Protein AF-0000000080742479 (afdb_homodimer)

pLDDT: mean 77.97, std 22.51, range [28.56, 98.75]

Structure (mmCIF, N/CA/C/O backbone):
data_AF-0000000080742479-model_v1
#
loop_
_entity.id
_entity.type
_entity.pdbx_description
1 polymer 'Major facilitator superfamily (MFS) profile domain-containing protein'
#
loop_
_atom_site.group_PDB
_atom_site.id
_atom_site.type_symbol
_atom_site.label_atom_id
_atom_site.label_alt_id
_atom_site.label_comp_id
_atom_site.label_asym_id
_atom_site.label_entity_id
_atom_site.label_seq_id
_atom_site.pdbx_PDB_ins_code
_atom_site.Cartn_x
_atom_site.Cartn_y
_atom_site.Cartn_z
_atom_site.occupancy
_atom_site.B_iso_or_equiv
_atom_site.auth_seq_id
_atom_site.auth_comp_id
_atom_site.auth_asym_id
_atom_site.auth_atom_id
_atom_site.pdbx_PDB_model_num
ATOM 1 N N . MET A 1 1 ? 70.438 81.5 23.203 1 31.45 1 MET A N 1
ATOM 2 C CA . MET A 1 1 ? 69.25 81.5 22.328 1 31.45 1 MET A CA 1
ATOM 3 C C . MET A 1 1 ? 68.75 80.062 22.094 1 31.45 1 MET A C 1
ATOM 5 O O . MET A 1 1 ? 69.438 79.25 21.453 1 31.45 1 MET A O 1
ATOM 9 N N . ALA A 1 2 ? 68.125 79.5 23.109 1 37.62 2 ALA A N 1
ATOM 10 C CA . ALA A 1 2 ? 67.562 78.188 23.422 1 37.62 2 ALA A CA 1
ATOM 11 C C . ALA A 1 2 ? 66.438 77.75 22.422 1 37.62 2 ALA A C 1
ATOM 13 O O . ALA A 1 2 ? 65.438 78.438 22.297 1 37.62 2 ALA A O 1
ATOM 14 N N . SER A 1 3 ? 66.812 77.375 21.219 1 37 3 SER A N 1
ATOM 15 C CA . SER A 1 3 ? 65.938 76.938 20.141 1 37 3 SER A CA 1
ATOM 16 C C . SER A 1 3 ? 64.938 75.938 20.641 1 37 3 SER A C 1
ATOM 18 O O . SER A 1 3 ? 65.312 74.875 21.172 1 37 3 SER A O 1
ATOM 20 N N . SER A 1 4 ? 63.781 76.312 21.141 1 36.91 4 SER A N 1
ATOM 21 C CA . SER A 1 4 ? 62.625 75.562 21.641 1 36.91 4 SER A CA 1
ATOM 22 C C . SER A 1 4 ? 62.094 74.625 20.562 1 36.91 4 SER A C 1
ATOM 24 O O . SER A 1 4 ? 61.719 75.062 19.469 1 36.91 4 SER A O 1
ATOM 26 N N . VAL A 1 5 ? 62.656 73.438 20.406 1 39.91 5 VAL A N 1
ATOM 27 C CA . VAL A 1 5 ? 62.219 72.375 19.5 1 39.91 5 VAL A CA 1
ATOM 28 C C . VAL A 1 5 ? 60.75 72.125 19.703 1 39.91 5 VAL A C 1
ATOM 30 O O . VAL A 1 5 ? 60.312 71.75 20.797 1 39.91 5 VAL A O 1
ATOM 33 N N . SER A 1 6 ? 59.844 72.812 19.016 1 37.09 6 SER A N 1
ATOM 34 C CA . SER A 1 6 ? 58.406 72.625 18.969 1 37.09 6 SER A CA 1
ATOM 35 C C . SER A 1 6 ? 58.031 71.188 18.609 1 37.09 6 SER A C 1
ATOM 37 O O . SER A 1 6 ? 58.469 70.688 17.578 1 37.09 6 SER A O 1
ATOM 39 N N . PHE A 1 7 ? 57.875 70.312 19.547 1 39.94 7 PHE A N 1
ATOM 40 C CA . PHE A 1 7 ? 57.438 68.938 19.359 1 39.94 7 PHE A CA 1
ATOM 41 C C . PHE A 1 7 ? 56.125 68.875 18.578 1 39.94 7 PHE A C 1
ATOM 43 O O . PHE A 1 7 ? 55.219 69.688 18.859 1 39.94 7 PHE A O 1
ATOM 50 N N . PRO A 1 8 ? 56.188 68.5 17.281 1 40.16 8 PRO A N 1
ATOM 51 C CA . PRO A 1 8 ? 55 68.438 16.453 1 40.16 8 PRO A CA 1
ATOM 52 C C . PRO A 1 8 ? 53.781 67.812 17.172 1 40.16 8 PRO A C 1
ATOM 54 O O . PRO A 1 8 ? 53.969 67 18.062 1 40.16 8 PRO A O 1
ATOM 57 N N . ARG A 1 9 ? 52.625 68.5 17.281 1 41.59 9 ARG A N 1
ATOM 58 C CA . ARG A 1 9 ? 51.312 68.125 17.797 1 41.59 9 ARG A CA 1
ATOM 59 C C . ARG A 1 9 ? 50.875 66.75 17.281 1 41.59 9 ARG A C 1
ATOM 61 O O . ARG A 1 9 ? 50.969 66.438 16.078 1 41.59 9 ARG A O 1
ATOM 68 N N . SER A 1 10 ? 50.938 65.688 18.094 1 37.12 10 SER A N 1
ATOM 69 C CA . SER A 1 10 ? 50.406 64.312 17.875 1 37.12 10 SER A CA 1
ATOM 70 C C 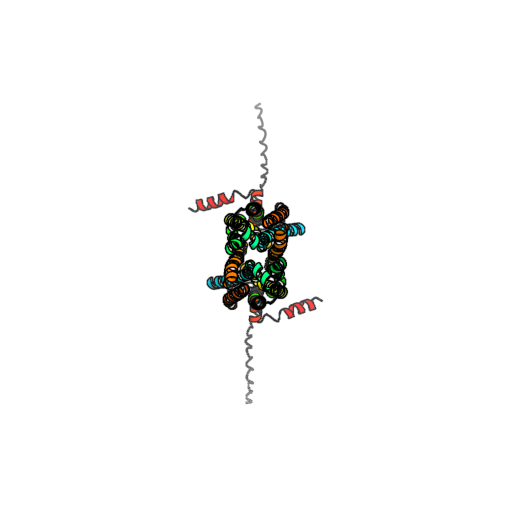. SER A 1 10 ? 49.062 64.375 17.172 1 37.12 10 SER A C 1
ATOM 72 O O . SER A 1 10 ? 48.125 65 17.641 1 37.12 10 SER A O 1
ATOM 74 N N . GLU A 1 11 ? 48.969 64.375 15.844 1 37 11 GLU A N 1
ATOM 75 C CA . GLU A 1 11 ? 47.75 64.188 15.109 1 37 11 GLU A CA 1
ATOM 76 C C . GLU A 1 11 ? 46.844 63.125 15.781 1 37 11 GLU A C 1
ATOM 78 O O . GLU A 1 11 ? 47.281 62 15.961 1 37 11 GLU A O 1
ATOM 83 N N . MET A 1 12 ? 45.969 63.469 16.734 1 35.31 12 MET A N 1
ATOM 84 C CA . MET A 1 12 ? 44.875 62.625 17.25 1 35.31 12 MET A CA 1
ATOM 85 C C . MET A 1 12 ? 44.25 61.812 16.125 1 35.31 12 MET A C 1
ATOM 87 O O . MET A 1 12 ? 43.688 62.375 15.18 1 35.31 12 MET A O 1
ATOM 91 N N . VAL A 1 13 ? 44.812 60.688 15.742 1 37.81 13 VAL A N 1
ATOM 92 C CA . VAL A 1 13 ? 44.125 59.688 14.922 1 37.81 13 VAL A CA 1
ATOM 93 C C . VAL A 1 13 ? 42.625 59.656 15.266 1 37.81 13 VAL A C 1
ATOM 95 O O . VAL A 1 13 ? 42.25 59.406 16.406 1 37.81 13 VAL A O 1
ATOM 98 N N . GLN A 1 14 ? 41.781 60.469 14.633 1 36.72 14 GLN A N 1
ATOM 99 C CA . GLN A 1 14 ? 40.344 60.25 14.633 1 36.72 14 GLN A CA 1
ATOM 100 C C . GLN A 1 14 ? 40 58.781 14.461 1 36.72 14 GLN A C 1
ATOM 102 O O . GLN A 1 14 ? 40.25 58.188 13.391 1 36.72 14 GLN A O 1
ATOM 107 N N . VAL A 1 15 ? 40.156 57.969 15.5 1 37.44 15 VAL A N 1
ATOM 108 C CA . VAL A 1 15 ? 39.5 56.656 15.508 1 37.44 15 VAL A CA 1
ATOM 109 C C . VAL A 1 15 ? 38.094 56.781 14.992 1 37.44 15 VAL A C 1
ATOM 111 O O . VAL A 1 15 ? 37.219 57.375 15.648 1 37.44 15 VAL A O 1
ATOM 114 N N . ASN A 1 16 ? 37.906 57 13.688 1 35.41 16 ASN A N 1
ATOM 115 C CA . ASN A 1 16 ? 36.594 56.656 13.148 1 35.41 16 ASN A CA 1
ATOM 116 C C . ASN A 1 16 ? 36.031 55.406 13.797 1 35.41 16 ASN A C 1
ATOM 118 O O . ASN A 1 16 ? 36.594 54.312 13.672 1 35.41 16 ASN A O 1
ATOM 122 N N . THR A 1 17 ? 35.406 55.5 14.938 1 35 17 THR A N 1
ATOM 123 C CA . THR A 1 17 ? 34.531 54.438 15.492 1 35 17 THR A CA 1
ATOM 124 C C . THR A 1 17 ? 33.688 53.812 14.391 1 35 17 THR A C 1
ATOM 126 O O . THR A 1 17 ? 32.781 54.438 13.836 1 35 17 THR A O 1
ATOM 129 N N . ILE A 1 18 ? 34.281 53.156 13.398 1 37.41 18 ILE A N 1
ATOM 130 C CA . ILE A 1 18 ? 33.438 52.188 12.672 1 37.41 18 ILE A CA 1
ATOM 131 C C . ILE A 1 18 ? 32.469 51.531 13.633 1 37.41 18 ILE A C 1
ATOM 133 O O . ILE A 1 18 ? 32.875 50.812 14.547 1 37.41 18 ILE A O 1
ATOM 137 N N . SER A 1 19 ? 31.406 52.219 14.023 1 35.59 19 SER A N 1
ATOM 138 C CA . SER A 1 19 ? 30.234 51.562 14.586 1 35.59 19 SER A CA 1
ATOM 139 C C . SER A 1 19 ? 30 50.219 13.938 1 35.59 19 SER A C 1
ATOM 141 O O . SER A 1 19 ? 29.609 50.125 12.773 1 35.59 19 SER A O 1
ATOM 143 N N . GLN A 1 20 ? 30.875 49.25 14.008 1 38.62 20 GLN A N 1
ATOM 144 C CA . GLN A 1 20 ? 30.422 47.875 13.781 1 38.62 20 GLN A CA 1
ATOM 145 C C . GLN A 1 20 ? 28.969 47.719 14.219 1 38.62 20 GLN A C 1
ATOM 147 O O . GLN A 1 20 ? 28.656 47.781 15.406 1 38.62 20 GLN A O 1
ATOM 152 N N . HIS A 1 21 ? 28.016 48.344 13.531 1 38.06 21 HIS A N 1
ATOM 153 C CA . HIS A 1 21 ? 26.609 48.031 13.711 1 38.06 21 HIS A CA 1
ATOM 154 C C . HIS A 1 21 ? 26.391 46.562 14.086 1 38.06 21 HIS A C 1
ATOM 156 O O . HIS A 1 21 ? 26.594 45.688 13.266 1 38.06 21 HIS A O 1
ATOM 162 N N . GLU A 1 22 ? 26.828 46.094 15.258 1 43.91 22 GLU A N 1
ATOM 163 C CA . GLU A 1 22 ? 26.312 44.844 15.812 1 43.91 22 GLU A CA 1
ATOM 164 C C . GLU A 1 22 ? 24.891 44.562 15.328 1 43.91 22 GLU A C 1
ATOM 166 O O . GLU A 1 22 ? 24.031 45.469 15.367 1 43.91 22 GLU A O 1
ATOM 171 N N . PRO A 1 23 ? 24.859 43.656 14.367 1 48.81 23 PRO A N 1
ATOM 172 C CA . PRO A 1 23 ? 23.469 43.438 13.953 1 48.81 23 PRO A CA 1
ATOM 173 C C . PRO A 1 23 ? 22.469 43.594 15.102 1 48.81 23 PRO A C 1
ATOM 175 O O . PRO A 1 23 ? 22.797 43.25 16.25 1 48.81 23 PRO A O 1
ATOM 178 N N . THR A 1 24 ? 21.594 44.5 15.062 1 4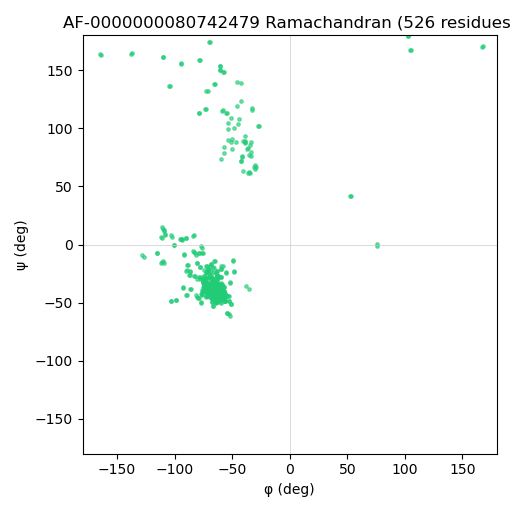7.44 24 THR A N 1
ATOM 179 C CA . THR A 1 24 ? 20.531 44.75 16.031 1 47.44 24 THR A CA 1
ATOM 180 C C . THR A 1 24 ? 19.844 43.438 16.406 1 47.44 24 THR A C 1
ATOM 182 O O . THR A 1 24 ? 19.844 42.5 15.625 1 47.44 24 THR A O 1
ATOM 185 N N . ILE A 1 25 ? 19.516 43.281 17.703 1 48.38 25 ILE A N 1
ATOM 186 C CA . ILE A 1 25 ? 18.766 42.188 18.266 1 48.38 25 ILE A CA 1
ATOM 187 C C . ILE A 1 25 ? 17.688 41.719 17.281 1 48.38 25 ILE A C 1
ATOM 189 O O . ILE A 1 25 ? 17.469 40.531 17.094 1 48.38 25 ILE A O 1
ATOM 193 N N . SER A 1 26 ? 17.109 42.688 16.625 1 51.62 26 SER A N 1
ATOM 194 C CA . SER A 1 26 ? 16.078 42.375 15.648 1 51.62 26 SER A CA 1
ATOM 195 C C . SER A 1 26 ? 16.641 41.594 14.461 1 51.62 26 SER A C 1
ATOM 197 O O . SER A 1 26 ? 16.016 40.656 13.969 1 51.62 26 SER A O 1
ATOM 199 N N . GLN A 1 27 ? 17.766 42.031 14.016 1 52.03 27 GLN A N 1
ATOM 200 C CA . GLN A 1 27 ? 18.375 41.344 12.891 1 52.03 27 GLN A CA 1
ATOM 201 C C . GLN A 1 27 ? 18.844 39.938 13.297 1 52.03 27 GLN A C 1
ATOM 203 O O . GLN A 1 27 ? 18.734 39 12.508 1 52.03 27 GLN A O 1
ATOM 208 N N . THR A 1 28 ? 19.375 39.844 14.469 1 50.31 28 THR A N 1
ATOM 209 C CA . THR A 1 28 ? 19.781 38.531 14.977 1 50.31 28 THR A CA 1
ATOM 210 C C . THR A 1 28 ? 18.578 37.625 15.156 1 50.31 28 THR A C 1
ATOM 212 O O . THR A 1 28 ? 18.641 36.438 14.812 1 50.31 28 THR A O 1
ATOM 215 N N . ILE A 1 29 ? 17.453 38.188 15.672 1 48.56 29 ILE A N 1
ATOM 216 C CA . ILE A 1 29 ? 16.219 37.406 15.828 1 48.56 29 ILE A CA 1
ATOM 217 C C . ILE A 1 29 ? 15.695 37 14.461 1 48.56 29 ILE A C 1
ATOM 219 O O . ILE A 1 29 ? 15.266 35.844 14.281 1 48.56 29 ILE A O 1
ATOM 223 N N . THR A 1 30 ? 15.703 37.906 13.555 1 48.81 30 THR A N 1
ATOM 224 C CA . THR A 1 30 ? 15.266 37.562 12.203 1 48.81 30 THR A CA 1
ATOM 225 C C . THR A 1 30 ? 16.172 36.5 11.602 1 48.81 30 THR A C 1
ATOM 227 O O . THR A 1 30 ? 15.703 35.594 10.914 1 48.81 30 THR A O 1
ATOM 230 N N . ARG A 1 31 ? 17.5 36.719 11.812 1 49.22 31 ARG A N 1
ATOM 231 C CA . ARG A 1 31 ? 18.453 35.719 11.328 1 49.22 31 ARG A CA 1
ATOM 232 C C . ARG A 1 31 ? 18.25 34.375 12.016 1 49.22 31 ARG A C 1
ATOM 234 O O . ARG A 1 31 ? 18.344 33.344 11.383 1 49.22 31 ARG A O 1
ATOM 241 N N . ILE A 1 32 ? 18.016 34.469 13.266 1 47.84 32 ILE A N 1
ATOM 242 C CA . ILE A 1 32 ? 17.766 33.25 14.031 1 47.84 32 ILE A CA 1
ATOM 243 C C . ILE A 1 32 ? 16.453 32.625 13.586 1 47.84 32 ILE A C 1
ATOM 245 O O . ILE A 1 32 ? 16.375 31.406 13.391 1 47.84 32 ILE A O 1
ATOM 249 N N . ASN A 1 33 ? 15.43 33.5 13.453 1 48.78 33 ASN A N 1
ATOM 250 C CA . ASN A 1 33 ? 14.141 33 12.984 1 48.78 33 ASN A CA 1
ATOM 251 C C . ASN A 1 33 ? 14.234 32.438 11.562 1 48.78 33 ASN A C 1
ATOM 253 O O . ASN A 1 33 ? 13.617 31.438 11.25 1 48.78 33 ASN A O 1
ATOM 257 N N . ALA A 1 34 ? 15 33.219 10.836 1 49.59 34 ALA A N 1
ATOM 258 C CA . ALA A 1 34 ? 15.195 32.781 9.453 1 49.59 34 ALA A CA 1
ATOM 259 C C . ALA A 1 34 ? 15.938 31.438 9.398 1 49.59 34 ALA A C 1
ATOM 261 O O . ALA A 1 34 ? 15.758 30.672 8.461 1 49.59 34 ALA A O 1
ATOM 262 N N . ALA A 1 35 ? 16.797 31.297 10.383 1 48.97 35 ALA A N 1
ATOM 263 C CA . ALA A 1 35 ? 17.562 30.062 10.461 1 48.97 35 ALA A CA 1
ATOM 264 C C . ALA A 1 35 ? 16.672 28.906 10.906 1 48.97 35 ALA A C 1
ATOM 266 O O . ALA A 1 35 ? 16.922 27.75 10.547 1 48.97 35 ALA A O 1
ATOM 267 N N . TYR A 1 36 ? 15.68 29.219 11.68 1 49.25 36 TYR A N 1
ATOM 268 C CA . TYR A 1 36 ? 14.922 28.141 12.289 1 49.25 36 TYR A CA 1
ATOM 269 C C . TYR A 1 36 ? 13.531 28.031 11.68 1 49.25 36 TYR A C 1
ATOM 271 O O . TYR A 1 36 ? 12.742 27.156 12.047 1 49.25 36 TYR A O 1
ATOM 279 N N . ASP A 1 37 ? 13.086 28.953 11.016 1 57.91 37 ASP A N 1
ATOM 280 C CA . ASP A 1 37 ? 11.812 28.906 10.305 1 57.91 37 ASP A CA 1
ATOM 281 C C . ASP A 1 37 ? 11.93 29.516 8.914 1 57.91 37 ASP A C 1
ATOM 283 O O . ASP A 1 37 ? 12.969 30.094 8.57 1 57.91 37 ASP A O 1
ATOM 287 N N . TRP A 1 38 ? 11.023 29.297 8.07 1 55.84 38 TRP A N 1
ATOM 288 C CA . TRP A 1 38 ? 11.016 29.922 6.754 1 55.84 38 TRP A CA 1
ATOM 289 C C . TRP A 1 38 ? 11.016 31.438 6.871 1 55.84 38 TRP A C 1
ATOM 291 O O . TRP A 1 38 ? 10.352 32 7.742 1 55.84 38 TRP A O 1
ATOM 301 N N . THR A 1 39 ? 12.031 32.188 6.43 1 46.19 39 THR A N 1
ATOM 302 C CA . THR A 1 39 ? 12.195 33.625 6.516 1 46.19 39 THR A CA 1
ATOM 303 C C . THR A 1 39 ? 10.938 34.344 6.039 1 46.19 39 THR A C 1
ATOM 305 O O . THR A 1 39 ? 10.742 35.531 6.32 1 46.19 39 THR A O 1
ATOM 308 N N . GLY A 1 40 ? 10 33.594 5.332 1 49.19 40 GLY A N 1
ATOM 309 C CA . GLY A 1 40 ? 8.805 34.188 4.766 1 49.19 40 GLY A CA 1
ATOM 310 C C . GLY A 1 40 ? 8.078 33.281 3.793 1 49.19 40 GLY A C 1
ATOM 311 O O . GLY A 1 40 ? 8.523 32.156 3.529 1 49.19 40 GLY A O 1
ATOM 312 N N . PRO A 1 41 ? 6.918 33.719 3.428 1 58.44 41 PRO A N 1
ATOM 313 C CA . PRO A 1 41 ? 6.129 32.906 2.479 1 58.44 41 PRO A CA 1
ATOM 314 C C . PRO A 1 41 ? 6.852 32.688 1.152 1 58.44 41 PRO A C 1
ATOM 316 O O . PRO A 1 41 ? 6.578 31.719 0.452 1 58.44 41 PRO A O 1
ATOM 319 N N . ASN A 1 42 ? 7.902 33.562 0.865 1 55.97 42 ASN A N 1
ATOM 320 C CA . ASN A 1 42 ? 8.586 33.469 -0.422 1 55.97 42 ASN A CA 1
ATOM 321 C C . ASN A 1 42 ? 10 32.906 -0.28 1 55.97 42 ASN A C 1
ATOM 323 O O . ASN A 1 42 ? 10.852 33.125 -1.138 1 55.97 42 ASN A O 1
ATOM 327 N N . ASP A 1 43 ? 10.32 32.375 0.853 1 56.69 43 ASP A N 1
ATOM 328 C CA . ASP A 1 43 ? 11.648 31.781 1.038 1 56.69 43 ASP A CA 1
ATOM 329 C C . ASP A 1 43 ? 11.945 30.734 -0.038 1 56.69 43 ASP A C 1
ATOM 331 O O . ASP A 1 43 ? 11.211 29.766 -0.183 1 56.69 43 ASP A O 1
ATOM 335 N N . PRO A 1 44 ? 12.953 31.016 -0.933 1 57.59 44 PRO A N 1
ATOM 336 C CA . PRO A 1 44 ? 13.258 30.109 -2.043 1 57.59 44 PRO A CA 1
ATOM 337 C C . PRO A 1 44 ? 13.648 28.703 -1.572 1 57.59 44 PRO A C 1
ATOM 339 O O . PRO A 1 44 ? 13.586 27.75 -2.352 1 57.59 44 PRO A O 1
ATOM 342 N N . SER A 1 45 ? 14.102 28.625 -0.246 1 57.69 45 SER A N 1
ATOM 343 C CA . SER A 1 45 ? 14.508 27.328 0.255 1 57.69 45 SER A CA 1
ATOM 344 C C . SER A 1 45 ? 13.305 26.516 0.736 1 57.69 45 SER A C 1
ATOM 346 O O . SER A 1 45 ? 13.414 25.312 0.954 1 57.69 45 SER A O 1
ATOM 348 N N . ASN A 1 46 ? 12.156 27.219 0.714 1 61.31 46 ASN A N 1
ATOM 349 C CA . ASN A 1 46 ? 10.906 26.562 1.057 1 61.31 46 ASN A CA 1
ATOM 350 C C . ASN A 1 46 ? 10.375 25.734 -0.105 1 61.31 46 ASN A C 1
ATOM 352 O O . ASN A 1 46 ? 10.109 26.266 -1.186 1 61.31 46 ASN A O 1
ATOM 356 N N . PRO A 1 47 ? 10.359 24.469 0.064 1 69.31 47 PRO A N 1
ATOM 357 C CA . PRO A 1 47 ? 9.898 23.594 -1.021 1 69.31 47 PRO A CA 1
ATOM 358 C C . PRO A 1 47 ? 8.578 24.047 -1.622 1 69.31 47 PRO A C 1
ATOM 360 O O . PRO A 1 47 ? 8.289 23.766 -2.787 1 69.31 47 PRO A O 1
ATOM 363 N N . ARG A 1 48 ? 7.832 24.75 -0.902 1 68.06 48 ARG A N 1
ATOM 364 C CA . ARG A 1 48 ? 6.562 25.25 -1.421 1 68.06 48 ARG A CA 1
ATOM 365 C C . ARG A 1 48 ? 6.789 26.359 -2.451 1 68.06 48 ARG A C 1
ATOM 367 O O . ARG A 1 48 ? 5.898 26.656 -3.252 1 68.06 48 ARG A O 1
ATOM 374 N N . ASN A 1 49 ? 7.992 26.969 -2.453 1 66.44 49 ASN A N 1
ATOM 375 C CA . ASN A 1 49 ? 8.297 28.078 -3.354 1 66.44 49 ASN A CA 1
ATOM 376 C C . ASN A 1 49 ? 9.102 27.609 -4.562 1 66.44 49 ASN A C 1
ATOM 378 O O . ASN A 1 49 ? 9.492 28.422 -5.402 1 66.44 49 ASN A O 1
ATOM 382 N N . PHE A 1 50 ? 9.391 26.375 -4.613 1 65.94 50 PHE A N 1
ATOM 383 C CA . PHE A 1 50 ? 10.094 25.891 -5.789 1 65.94 50 PHE A CA 1
ATOM 384 C C . PHE A 1 50 ? 9.273 26.125 -7.051 1 65.94 50 PHE A C 1
ATOM 386 O O . PHE A 1 50 ? 8.055 26.281 -6.98 1 65.94 50 PHE A O 1
ATOM 393 N N . SER A 1 51 ? 10.031 26.234 -8.133 1 73.25 51 SER A N 1
ATOM 394 C CA . SER A 1 51 ? 9.328 26.344 -9.406 1 73.25 51 SER A CA 1
ATOM 395 C C . SER A 1 51 ? 8.398 25.156 -9.625 1 73.25 51 SER A C 1
ATOM 397 O O . SER A 1 51 ? 8.633 24.062 -9.094 1 73.25 51 SER A O 1
ATOM 399 N N . LEU A 1 52 ? 7.383 25.406 -10.273 1 75.06 52 LEU A N 1
ATOM 400 C CA . LEU A 1 52 ? 6.359 24.406 -10.523 1 75.06 52 LEU A CA 1
ATOM 401 C C . LEU A 1 52 ? 6.957 23.188 -11.234 1 75.06 52 LEU A C 1
ATOM 403 O O . LEU A 1 52 ? 6.598 22.047 -10.93 1 75.06 52 LEU A O 1
ATOM 407 N N . LEU A 1 53 ? 7.902 23.469 -12.117 1 74.19 53 LEU A N 1
ATOM 408 C CA . LEU A 1 53 ? 8.508 22.375 -12.875 1 74.19 53 LEU A CA 1
ATOM 409 C C . LEU A 1 53 ? 9.398 21.531 -11.977 1 74.19 53 LEU A C 1
ATOM 411 O O . LEU A 1 53 ? 9.359 20.297 -12.047 1 74.19 53 LEU A O 1
ATOM 415 N N . THR A 1 54 ? 10.125 22.188 -11.164 1 76.56 54 THR A N 1
ATOM 416 C CA . THR A 1 54 ? 11.016 21.469 -10.258 1 76.56 54 THR A CA 1
ATOM 417 C C . THR A 1 54 ? 10.219 20.656 -9.25 1 76.56 54 THR A C 1
ATOM 419 O O . THR A 1 54 ? 10.57 19.516 -8.953 1 76.56 54 THR A O 1
ATOM 422 N N . LYS A 1 55 ? 9.188 21.203 -8.828 1 80.81 55 LYS A N 1
ATOM 423 C CA . LYS A 1 55 ? 8.32 20.5 -7.879 1 80.81 55 LYS A CA 1
ATOM 424 C C . LYS A 1 55 ? 7.68 19.281 -8.516 1 80.81 55 LYS A C 1
ATOM 426 O O . LYS A 1 55 ? 7.707 18.188 -7.945 1 80.81 55 LYS A O 1
ATOM 431 N N . THR A 1 56 ? 7.223 19.484 -9.688 1 82.75 56 THR A N 1
ATOM 432 C CA . THR A 1 56 ? 6.512 18.422 -10.375 1 82.75 56 THR A CA 1
ATOM 433 C C . THR A 1 56 ? 7.465 17.281 -10.742 1 82.75 56 THR A C 1
ATOM 435 O O . THR A 1 56 ? 7.129 16.109 -10.594 1 82.75 56 THR A O 1
ATOM 438 N N . LEU A 1 57 ? 8.602 17.594 -11.125 1 84.19 57 LEU A N 1
ATOM 439 C CA . LEU A 1 57 ? 9.586 16.594 -11.508 1 84.19 57 LEU A CA 1
ATOM 440 C C . LEU A 1 57 ? 10.078 15.828 -10.281 1 84.19 57 LEU A C 1
ATOM 442 O O . LEU A 1 57 ? 10.297 14.617 -10.344 1 84.19 57 LEU A O 1
ATOM 446 N N . SER A 1 58 ? 10.266 16.547 -9.227 1 87 58 SER A N 1
ATOM 447 C CA . SER A 1 58 ? 10.703 15.891 -8 1 87 58 SER A CA 1
ATOM 448 C C . SER A 1 58 ? 9.641 14.922 -7.48 1 87 58 SER A C 1
ATOM 450 O O . SER A 1 58 ? 9.953 13.781 -7.137 1 87 58 SER A O 1
ATOM 452 N N . ILE A 1 59 ? 8.43 15.375 -7.551 1 88.25 59 ILE A N 1
ATOM 453 C CA . ILE A 1 59 ? 7.332 14.539 -7.07 1 88.25 59 ILE A CA 1
ATOM 454 C C . ILE A 1 59 ? 7.16 13.336 -7.988 1 88.25 59 ILE A C 1
ATOM 456 O O . ILE A 1 59 ? 6.988 12.211 -7.52 1 88.25 59 ILE A O 1
ATOM 460 N N . ALA A 1 60 ? 7.258 13.57 -9.211 1 92.06 60 ALA A N 1
ATOM 461 C CA . ALA A 1 60 ? 7.121 12.492 -10.188 1 92.06 60 ALA A CA 1
ATOM 462 C C . ALA A 1 60 ? 8.227 11.453 -10.008 1 92.06 60 ALA A C 1
ATOM 464 O O . ALA A 1 60 ? 7.977 10.25 -10.102 1 92.06 60 ALA A O 1
ATOM 465 N N . SER A 1 61 ? 9.391 11.922 -9.781 1 94.12 61 SER A N 1
ATOM 466 C CA . SER A 1 61 ? 10.523 11.016 -9.625 1 94.12 61 SER A CA 1
ATOM 467 C C . SER A 1 61 ? 10.367 10.133 -8.391 1 94.12 61 SER A C 1
ATOM 469 O O . SER A 1 61 ? 10.508 8.914 -8.469 1 94.12 61 SER A O 1
ATOM 471 N N . ILE A 1 62 ? 10.016 10.719 -7.316 1 93.62 62 ILE A N 1
ATOM 472 C CA . ILE A 1 62 ? 9.953 9.953 -6.074 1 93.62 62 ILE A CA 1
ATOM 473 C C . ILE A 1 62 ? 8.727 9.039 -6.098 1 93.62 62 ILE A C 1
ATOM 475 O O . ILE A 1 62 ? 8.766 7.922 -5.586 1 93.62 62 ILE A O 1
ATOM 479 N N . THR A 1 63 ? 7.629 9.492 -6.699 1 95.62 63 THR A N 1
ATOM 480 C CA . THR A 1 63 ? 6.438 8.656 -6.785 1 95.62 63 THR A CA 1
ATOM 481 C C . THR A 1 63 ? 6.664 7.48 -7.73 1 95.62 63 THR A C 1
ATOM 483 O O . THR A 1 63 ? 6.133 6.387 -7.516 1 95.62 63 THR A O 1
ATOM 486 N N . SER A 1 64 ? 7.43 7.695 -8.711 1 97.19 64 SER A N 1
ATOM 487 C CA . SER A 1 64 ? 7.746 6.602 -9.625 1 97.19 64 SER A CA 1
ATOM 488 C C . SER A 1 64 ? 8.562 5.52 -8.922 1 97.19 64 SER A C 1
ATOM 490 O O . SER A 1 64 ? 8.43 4.336 -9.242 1 97.19 64 SER A O 1
ATOM 492 N N . LEU A 1 65 ? 9.406 5.926 -8.055 1 97.06 65 LEU A N 1
ATOM 493 C CA . LEU A 1 65 ? 10.172 4.949 -7.285 1 97.06 65 LEU A CA 1
ATOM 494 C C . LEU A 1 65 ? 9.258 4.145 -6.363 1 97.06 65 LEU A C 1
ATOM 496 O O . LEU A 1 65 ? 9.477 2.949 -6.16 1 97.06 65 LEU A O 1
ATOM 500 N N . ALA A 1 66 ? 8.312 4.832 -5.789 1 96.69 66 ALA A N 1
ATOM 501 C CA . ALA A 1 66 ? 7.309 4.133 -4.992 1 96.69 66 ALA A CA 1
ATOM 502 C C . ALA A 1 66 ? 6.547 3.117 -5.84 1 96.69 66 ALA A C 1
ATOM 504 O O . ALA A 1 66 ? 6.32 1.986 -5.406 1 96.69 66 ALA A O 1
ATOM 505 N N . TRP A 1 67 ? 6.184 3.543 -7.008 1 98.06 67 TRP A N 1
ATOM 506 C CA . TRP A 1 67 ? 5.543 2.646 -7.965 1 98.06 67 TRP A CA 1
ATOM 507 C C . TRP A 1 67 ? 6.414 1.425 -8.234 1 98.06 67 TRP A C 1
ATOM 509 O O . TRP A 1 67 ? 5.934 0.29 -8.18 1 98.06 67 TRP A O 1
ATOM 519 N N . ALA A 1 68 ? 7.652 1.65 -8.508 1 98.62 68 ALA A N 1
ATOM 520 C CA . ALA A 1 68 ? 8.586 0.578 -8.836 1 98.62 68 ALA A CA 1
ATOM 521 C C . ALA A 1 68 ? 8.734 -0.398 -7.672 1 98.62 68 ALA A C 1
ATOM 523 O O . ALA A 1 68 ? 8.883 -1.604 -7.883 1 98.62 68 ALA A O 1
ATOM 524 N N . SER A 1 69 ? 8.758 0.102 -6.484 1 98.38 69 SER A N 1
ATOM 525 C CA . SER A 1 69 ? 8.898 -0.729 -5.293 1 98.38 69 SER A CA 1
ATOM 526 C C . SER A 1 69 ? 7.723 -1.684 -5.137 1 98.38 69 SER A C 1
ATOM 528 O O . SER A 1 69 ? 7.906 -2.854 -4.797 1 98.38 69 SER A O 1
ATOM 530 N N . CYS A 1 70 ? 6.52 -1.215 -5.391 1 98.12 70 CYS A N 1
ATOM 531 C CA . CYS A 1 70 ? 5.332 -2.059 -5.289 1 98.12 70 CYS A CA 1
ATOM 532 C C . CYS A 1 70 ? 5.23 -3.002 -6.48 1 98.12 70 CYS A C 1
ATOM 534 O O . CYS A 1 70 ? 4.777 -4.141 -6.344 1 98.12 70 CYS A O 1
ATOM 536 N N . PHE A 1 71 ? 5.695 -2.541 -7.609 1 98.62 71 PHE A N 1
ATOM 537 C CA . PHE A 1 71 ? 5.789 -3.389 -8.797 1 98.62 71 PHE A CA 1
ATOM 538 C C . PHE A 1 71 ? 6.695 -4.586 -8.531 1 98.62 71 PHE A C 1
ATOM 540 O O . PHE A 1 71 ? 6.34 -5.723 -8.859 1 98.62 71 PHE A O 1
ATOM 547 N N . ALA A 1 72 ? 7.84 -4.289 -7.945 1 98.62 72 ALA A N 1
ATOM 548 C CA . ALA A 1 72 ? 8.828 -5.328 -7.668 1 98.62 72 ALA A CA 1
ATOM 549 C C . ALA A 1 72 ? 8.266 -6.383 -6.715 1 98.62 72 ALA A C 1
ATOM 551 O O . ALA A 1 72 ? 8.602 -7.562 -6.82 1 98.62 72 ALA A O 1
ATOM 552 N N . GLY A 1 73 ? 7.457 -6.012 -5.801 1 98.06 73 GLY A N 1
ATOM 553 C CA . GLY A 1 73 ? 6.855 -6.957 -4.871 1 98.06 73 GLY A CA 1
ATOM 554 C C . GLY A 1 73 ? 5.812 -7.848 -5.52 1 98.06 73 GLY A C 1
ATOM 555 O O . GLY A 1 73 ? 5.766 -9.055 -5.258 1 98.06 73 GLY A O 1
ATOM 556 N N . ALA A 1 74 ? 5.039 -7.273 -6.434 1 97.94 74 ALA A N 1
ATOM 557 C CA . ALA A 1 74 ? 3.85 -7.945 -6.953 1 97.94 74 ALA A CA 1
ATOM 558 C C . ALA A 1 74 ? 4.188 -8.797 -8.18 1 97.94 74 ALA A C 1
ATOM 560 O O . ALA A 1 74 ? 3.461 -9.727 -8.516 1 97.94 74 ALA A O 1
ATOM 561 N N . ILE A 1 75 ? 5.27 -8.516 -8.875 1 98.25 75 ILE A N 1
ATOM 562 C CA . ILE A 1 75 ? 5.598 -9.148 -10.148 1 98.25 75 ILE A CA 1
ATOM 563 C C . ILE A 1 75 ? 5.887 -10.633 -9.922 1 98.25 75 ILE A C 1
ATOM 565 O O . ILE A 1 75 ? 5.777 -11.438 -10.852 1 98.25 75 ILE A O 1
ATOM 569 N N . TYR A 1 76 ? 6.199 -11.047 -8.703 1 97.75 76 TYR A N 1
ATOM 570 C CA . TYR A 1 76 ? 6.547 -12.414 -8.352 1 97.75 76 TYR A CA 1
ATOM 571 C C . TYR A 1 76 ? 5.297 -13.281 -8.25 1 97.75 76 TYR A C 1
ATOM 573 O O . TYR A 1 76 ? 5.383 -14.516 -8.32 1 97.75 76 TYR A O 1
ATOM 581 N N . ALA A 1 77 ? 4.125 -12.75 -8.094 1 95.88 77 ALA A N 1
ATOM 582 C CA . ALA A 1 77 ? 2.906 -13.461 -7.719 1 95.88 77 ALA A CA 1
ATOM 583 C C . ALA A 1 77 ? 2.602 -14.586 -8.695 1 95.88 77 ALA A C 1
ATOM 585 O O . ALA A 1 77 ? 2.336 -15.719 -8.289 1 95.88 77 ALA A O 1
ATOM 586 N N . PRO A 1 78 ? 2.707 -14.414 -9.992 1 94.81 78 PRO A N 1
ATOM 587 C CA . PRO A 1 78 ? 2.379 -15.484 -10.938 1 94.81 78 PRO A CA 1
ATOM 588 C C . PRO A 1 78 ? 3.49 -16.516 -11.055 1 94.81 78 PRO A C 1
ATOM 590 O O . PRO A 1 78 ? 3.301 -17.562 -11.695 1 94.81 78 PRO A O 1
ATOM 593 N N . ALA A 1 79 ? 4.602 -16.266 -10.461 1 94.75 79 ALA A N 1
ATOM 594 C CA . ALA A 1 79 ? 5.77 -17.125 -10.664 1 94.75 79 ALA A CA 1
ATOM 595 C C . ALA A 1 79 ? 5.848 -18.203 -9.594 1 94.75 79 ALA A C 1
ATOM 597 O O . ALA A 1 79 ? 6.773 -19.016 -9.602 1 94.75 79 ALA A O 1
ATOM 598 N N . GLN A 1 80 ? 4.906 -18.328 -8.727 1 94.25 80 GLN A N 1
ATOM 599 C CA . GLN A 1 80 ? 4.973 -19.219 -7.566 1 94.25 80 GLN A CA 1
ATOM 600 C C . GLN A 1 80 ? 5.02 -20.672 -7.996 1 94.25 80 GLN A C 1
ATOM 602 O O . GLN A 1 80 ? 5.801 -21.469 -7.457 1 94.25 80 GLN A O 1
ATOM 607 N N . THR A 1 81 ? 4.227 -21.078 -8.953 1 91.38 81 THR A N 1
ATOM 608 C CA . THR A 1 81 ? 4.191 -22.469 -9.406 1 91.38 81 THR A CA 1
ATOM 609 C C . THR A 1 81 ? 5.52 -22.859 -10.047 1 91.38 81 THR A C 1
ATOM 611 O O . THR A 1 81 ? 6.047 -23.938 -9.781 1 91.38 81 THR A O 1
ATOM 614 N N . ALA A 1 82 ? 6.016 -21.984 -10.875 1 93.88 82 ALA A N 1
ATOM 615 C CA . ALA A 1 82 ? 7.293 -22.266 -11.523 1 93.88 82 ALA A CA 1
ATOM 616 C C . ALA A 1 82 ? 8.414 -22.422 -10.5 1 93.88 82 ALA A C 1
ATOM 618 O O . ALA A 1 82 ? 9.266 -23.297 -10.633 1 93.88 82 ALA A O 1
ATOM 619 N N . VAL A 1 83 ? 8.391 -21.609 -9.508 1 95.5 83 VAL A N 1
ATOM 620 C CA . VAL A 1 83 ? 9.398 -21.656 -8.461 1 95.5 83 VAL A CA 1
ATOM 621 C C . VAL A 1 83 ? 9.25 -22.953 -7.652 1 95.5 83 VAL A C 1
ATOM 623 O O . VAL A 1 83 ? 10.242 -23.594 -7.301 1 95.5 83 VAL A O 1
ATOM 626 N N . SER A 1 84 ? 8.008 -23.312 -7.352 1 93.81 84 SER A N 1
ATOM 627 C CA . SER A 1 84 ? 7.746 -24.562 -6.645 1 93.81 84 SER A CA 1
ATOM 628 C C . SER A 1 84 ? 8.312 -25.75 -7.398 1 93.81 84 SER A C 1
ATOM 630 O O . SER A 1 84 ? 8.906 -26.656 -6.797 1 93.81 84 SER A O 1
ATOM 632 N N . HIS A 1 85 ? 8.203 -25.75 -8.688 1 93.69 85 HIS A N 1
ATOM 633 C CA . HIS A 1 85 ? 8.688 -26.844 -9.523 1 93.69 85 HIS A CA 1
ATOM 634 C C . HIS A 1 85 ? 10.211 -26.859 -9.602 1 93.69 85 HIS A C 1
ATOM 636 O O . HIS A 1 85 ? 10.836 -27.906 -9.461 1 93.69 85 HIS A O 1
ATOM 642 N N . GLU A 1 86 ? 10.758 -25.75 -9.781 1 94 86 GLU A N 1
ATOM 643 C CA . GLU A 1 86 ? 12.211 -25.672 -9.961 1 94 86 GLU A CA 1
ATOM 644 C C . GLU A 1 86 ? 12.945 -26.078 -8.68 1 94 86 GLU A C 1
ATOM 646 O O . GLU A 1 86 ? 13.953 -26.781 -8.742 1 94 86 GLU A O 1
ATOM 651 N N . PHE A 1 87 ? 12.445 -25.641 -7.594 1 94.94 87 PHE A N 1
ATOM 652 C CA . PHE A 1 87 ? 13.141 -25.922 -6.344 1 94.94 87 PHE A CA 1
ATOM 653 C C . PHE A 1 87 ? 12.594 -27.172 -5.672 1 94.94 87 PHE A C 1
ATOM 655 O O . PHE A 1 87 ? 12.992 -27.5 -4.555 1 94.94 87 PHE A O 1
ATOM 662 N N . HIS A 1 88 ? 11.695 -27.859 -6.293 1 93.25 88 HIS A N 1
ATOM 663 C CA . HIS A 1 88 ? 11.109 -29.109 -5.82 1 93.25 88 HIS A CA 1
ATOM 664 C C . HIS A 1 88 ? 10.547 -28.953 -4.41 1 93.25 88 HIS A C 1
ATOM 666 O O . HIS A 1 88 ? 10.844 -29.766 -3.529 1 93.25 88 HIS A O 1
ATOM 672 N N . GLN A 1 89 ? 9.922 -27.812 -4.301 1 88.56 89 GLN A N 1
ATOM 673 C CA . GLN A 1 89 ? 9.258 -27.516 -3.031 1 88.56 89 GLN A CA 1
ATOM 674 C C . GLN A 1 89 ? 7.738 -27.547 -3.184 1 88.56 89 GLN A C 1
ATOM 676 O O . GLN A 1 89 ? 7.223 -27.5 -4.301 1 88.56 89 GLN A O 1
ATOM 681 N N . GLY A 1 90 ? 7.133 -27.672 -2.041 1 86.31 90 GLY A N 1
ATOM 682 C CA . GLY A 1 90 ? 5.68 -27.625 -2.061 1 86.31 90 GLY A CA 1
ATOM 683 C C . GLY A 1 90 ? 5.141 -26.234 -2.371 1 86.31 90 GLY A C 1
ATOM 684 O O . GLY A 1 90 ? 5.91 -25.281 -2.516 1 86.31 90 GLY A O 1
ATOM 685 N N . ARG A 1 91 ? 3.877 -26.141 -2.518 1 85.88 91 ARG A N 1
ATOM 686 C CA . ARG A 1 91 ? 3.182 -24.906 -2.887 1 85.88 91 ARG A CA 1
ATOM 687 C C . ARG A 1 91 ? 3.303 -23.859 -1.785 1 85.88 91 ARG A C 1
ATOM 689 O O . ARG A 1 91 ? 3.502 -22.672 -2.066 1 85.88 91 ARG A O 1
ATOM 696 N N . LEU A 1 92 ? 3.326 -24.266 -0.546 1 88.38 92 LEU A N 1
ATOM 697 C CA . LEU A 1 92 ? 3.303 -23.328 0.574 1 88.38 92 LEU A CA 1
ATOM 698 C C . LEU A 1 92 ? 4.629 -22.594 0.691 1 88.38 92 LEU A C 1
ATOM 700 O O . LEU A 1 92 ? 4.652 -21.359 0.814 1 88.38 92 LEU A O 1
ATOM 704 N N . PRO A 1 93 ? 5.77 -23.266 0.542 1 93.25 93 PRO A N 1
ATOM 705 C CA . PRO A 1 93 ? 7.039 -22.531 0.592 1 93.25 93 PRO A CA 1
ATOM 706 C C . PRO A 1 93 ? 7.188 -21.531 -0.549 1 93.25 93 PRO A C 1
ATOM 708 O O . PRO A 1 93 ? 7.871 -20.516 -0.397 1 93.25 93 PRO A O 1
ATOM 711 N N . SER A 1 94 ? 6.551 -21.797 -1.7 1 94.62 94 SER A N 1
ATOM 712 C CA . SER A 1 94 ? 6.691 -20.922 -2.865 1 94.62 94 SER A CA 1
ATOM 713 C C . SER A 1 94 ? 5.887 -19.641 -2.701 1 94.62 94 SER A C 1
ATOM 715 O O . SER A 1 94 ? 6.031 -18.703 -3.492 1 94.62 94 SER A O 1
ATOM 717 N N . VAL A 1 95 ? 5.07 -19.562 -1.632 1 95.38 95 VAL A N 1
ATOM 718 C CA . VAL A 1 95 ? 4.293 -18.359 -1.319 1 95.38 95 VAL A CA 1
ATOM 719 C C . VAL A 1 95 ? 5.117 -17.422 -0.435 1 95.38 95 VAL A C 1
ATOM 721 O O . VAL A 1 95 ? 4.867 -16.219 -0.39 1 95.38 95 VAL A O 1
ATOM 724 N N . LEU A 1 96 ? 6.137 -17.906 0.181 1 96.5 96 LEU A N 1
ATOM 725 C CA . LEU A 1 96 ? 6.906 -17.219 1.213 1 96.5 96 LEU A CA 1
ATOM 726 C C . LEU A 1 96 ? 7.633 -16.016 0.633 1 96.5 96 LEU A C 1
ATOM 728 O O . LEU A 1 96 ? 7.637 -14.938 1.239 1 96.5 96 LEU A O 1
ATOM 732 N N . PRO A 1 97 ? 8.234 -16.172 -0.574 1 97.88 97 PRO A N 1
ATOM 733 C CA . PRO A 1 97 ? 8.945 -15.008 -1.102 1 97.88 97 PRO A CA 1
ATOM 734 C C . PRO A 1 97 ? 8.031 -13.797 -1.304 1 97.88 97 PRO A C 1
ATOM 736 O O . PRO A 1 97 ? 8.469 -12.656 -1.128 1 97.88 97 PRO A O 1
ATOM 739 N N . LEU A 1 98 ? 6.801 -14.047 -1.71 1 97.69 98 LEU A N 1
ATOM 740 C CA . LEU A 1 98 ? 5.832 -12.969 -1.856 1 97.69 98 LEU A CA 1
ATOM 741 C C . LEU A 1 98 ? 5.496 -12.352 -0.503 1 97.69 98 LEU A C 1
ATOM 743 O O . LEU A 1 98 ? 5.527 -11.133 -0.345 1 97.69 98 LEU A O 1
ATOM 747 N N . SER A 1 99 ? 5.23 -13.188 0.448 1 98.19 99 SER A N 1
ATOM 748 C CA . SER A 1 99 ? 4.855 -12.758 1.791 1 98.19 99 SER A CA 1
ATOM 749 C C . SER A 1 99 ? 6.012 -12.047 2.484 1 98.19 99 SER A C 1
ATOM 751 O O . SER A 1 99 ? 5.812 -11.023 3.148 1 98.19 99 SER A O 1
ATOM 753 N N . LEU A 1 100 ? 7.145 -12.523 2.305 1 98.38 100 LEU A N 1
ATOM 754 C CA . LEU A 1 100 ? 8.289 -11.969 3.02 1 98.38 100 LEU A CA 1
ATOM 755 C C . LEU A 1 100 ? 8.719 -10.633 2.42 1 98.38 100 LEU A C 1
ATOM 757 O O . LEU A 1 100 ? 9.219 -9.766 3.133 1 98.38 100 LEU A O 1
ATOM 761 N N . TYR A 1 101 ? 8.539 -10.453 1.15 1 98.56 101 TYR A N 1
ATOM 762 C CA . TYR A 1 101 ? 8.75 -9.117 0.604 1 98.56 101 TYR A CA 1
ATOM 763 C C . TYR A 1 101 ? 7.867 -8.094 1.309 1 98.56 101 TYR A C 1
ATOM 765 O O . TYR A 1 101 ? 8.344 -7.043 1.734 1 98.56 101 TYR A O 1
ATOM 773 N N . ASN A 1 102 ? 6.582 -8.445 1.418 1 98.06 102 ASN A N 1
ATOM 774 C CA . ASN A 1 102 ? 5.637 -7.527 2.045 1 98.06 102 ASN A CA 1
ATOM 775 C C . ASN A 1 102 ? 5.902 -7.387 3.541 1 98.06 102 ASN A C 1
ATOM 777 O O . ASN A 1 102 ? 5.688 -6.316 4.113 1 98.06 102 ASN A O 1
A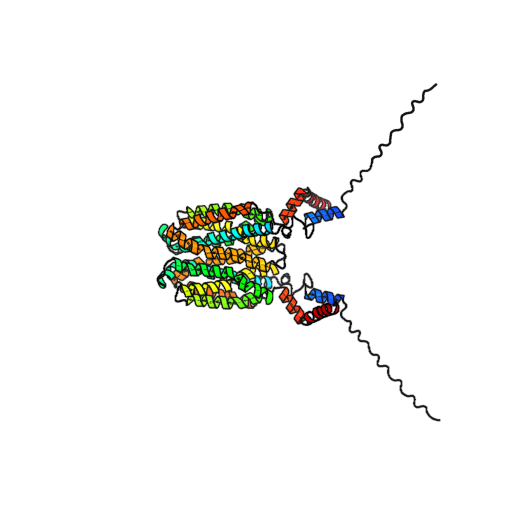TOM 781 N N . LEU A 1 103 ? 6.328 -8.43 4.145 1 98.06 103 LEU A N 1
ATOM 782 C CA . LEU A 1 103 ? 6.746 -8.312 5.539 1 98.06 103 LEU A CA 1
ATOM 783 C C . LEU A 1 103 ? 7.941 -7.379 5.672 1 98.06 103 LEU A C 1
ATOM 785 O O . LEU A 1 103 ? 8.031 -6.609 6.633 1 98.06 103 LEU A O 1
ATOM 789 N N . GLY A 1 104 ? 8.898 -7.508 4.789 1 98.25 104 GLY A N 1
ATOM 790 C CA . GLY A 1 104 ? 10 -6.559 4.734 1 98.25 104 GLY A CA 1
ATOM 791 C C . GLY A 1 104 ? 9.531 -5.117 4.621 1 98.25 104 GLY A C 1
ATOM 792 O O . GLY A 1 104 ? 10.031 -4.242 5.336 1 98.25 104 GLY A O 1
ATOM 793 N N . MET A 1 105 ? 8.562 -4.922 3.762 1 97.12 105 MET A N 1
ATOM 794 C CA . MET A 1 105 ? 8.008 -3.582 3.617 1 97.12 105 MET A CA 1
ATOM 795 C C . MET A 1 105 ? 7.43 -3.088 4.941 1 97.12 105 MET A C 1
ATOM 797 O O . MET A 1 105 ? 7.543 -1.904 5.27 1 97.12 105 MET A O 1
ATOM 801 N N . ALA A 1 106 ? 6.785 -3.969 5.637 1 96.25 106 ALA A N 1
ATOM 802 C CA . ALA A 1 106 ? 6.199 -3.609 6.926 1 96.25 106 ALA A CA 1
ATOM 803 C C . ALA A 1 106 ? 7.277 -3.18 7.918 1 96.25 106 ALA A C 1
ATOM 805 O O . ALA A 1 106 ? 7.027 -2.354 8.797 1 96.25 106 ALA A O 1
ATOM 806 N N . CYS A 1 107 ? 8.453 -3.646 7.77 1 95.38 107 CYS A N 1
ATOM 807 C CA . CYS A 1 107 ? 9.57 -3.324 8.648 1 95.38 107 CYS A CA 1
ATOM 808 C C . CYS A 1 107 ? 10.328 -2.105 8.141 1 95.38 107 CYS A C 1
ATOM 810 O O . CYS A 1 107 ? 11.383 -1.754 8.68 1 95.38 107 CYS A O 1
ATOM 812 N N . GLY A 1 108 ? 9.875 -1.514 7.172 1 90.38 108 GLY A N 1
ATOM 813 C CA . GLY A 1 108 ? 10.531 -0.407 6.492 1 90.38 108 GLY A CA 1
ATOM 814 C C . GLY A 1 108 ? 10.789 0.778 7.402 1 90.38 108 GLY A C 1
ATOM 815 O O . GLY A 1 108 ? 11.875 1.364 7.367 1 90.38 108 GLY A O 1
ATOM 816 N N . PRO A 1 109 ? 9.789 1.155 8.211 1 85.19 109 PRO A N 1
ATOM 817 C CA . PRO A 1 109 ? 9.992 2.312 9.086 1 85.19 109 PRO A CA 1
ATOM 818 C C . PRO A 1 109 ? 11.219 2.164 9.984 1 85.19 109 PRO A C 1
ATOM 820 O O . PRO A 1 109 ? 11.797 3.164 10.414 1 85.19 109 PRO A O 1
ATOM 823 N N . LEU A 1 110 ? 11.578 0.971 10.203 1 86.81 110 LEU A N 1
ATOM 824 C CA . LEU A 1 110 ? 12.766 0.734 11.008 1 86.81 110 LEU A CA 1
ATOM 825 C C . LEU A 1 110 ? 14.008 1.283 10.312 1 86.81 110 LEU A C 1
ATOM 827 O O . LEU A 1 110 ? 14.984 1.645 10.969 1 86.81 110 LEU A O 1
ATOM 831 N N . VAL A 1 111 ? 13.945 1.393 9.047 1 87.56 111 VAL A N 1
ATOM 832 C CA . VAL A 1 111 ? 15.086 1.859 8.266 1 87.56 111 VAL A CA 1
ATOM 833 C C . VAL A 1 111 ? 14.867 3.314 7.855 1 87.56 111 VAL A C 1
ATOM 835 O O . VAL A 1 111 ? 15.727 4.168 8.094 1 87.56 111 VAL A O 1
ATOM 838 N N . GLY A 1 112 ? 13.734 3.578 7.352 1 84.81 112 GLY A N 1
ATOM 839 C CA . GLY A 1 112 ? 13.469 4.867 6.738 1 84.81 112 GLY A CA 1
ATOM 840 C C . GLY A 1 112 ? 13.328 5.988 7.75 1 84.81 112 GLY A C 1
ATOM 841 O O . GLY A 1 112 ? 13.812 7.102 7.527 1 84.81 112 GLY A O 1
ATOM 842 N N . ALA A 1 113 ? 12.703 5.727 8.867 1 78.81 113 ALA A N 1
ATOM 843 C CA . ALA A 1 113 ? 12.352 6.766 9.828 1 78.81 113 ALA A CA 1
ATOM 844 C C . ALA A 1 113 ? 13.609 7.371 10.461 1 78.81 113 ALA A C 1
ATOM 846 O O . ALA A 1 113 ? 13.805 8.586 10.422 1 78.81 113 ALA A O 1
ATOM 847 N N . PRO A 1 114 ? 14.453 6.621 10.984 1 80 114 PRO A N 1
ATOM 848 C CA . PRO A 1 114 ? 15.656 7.188 11.586 1 80 114 PRO A CA 1
ATOM 849 C C . PRO A 1 114 ? 16.547 7.887 10.562 1 80 114 PRO A C 1
ATOM 851 O O . PRO A 1 114 ? 17.172 8.906 10.883 1 80 114 PRO A O 1
ATOM 854 N N . LEU A 1 115 ? 16.641 7.398 9.438 1 82.81 115 LEU A N 1
ATOM 855 C CA . LEU A 1 115 ? 17.484 7.992 8.406 1 82.81 115 LEU A CA 1
ATOM 856 C C . LEU A 1 115 ? 16.938 9.344 7.961 1 82.81 115 LEU A C 1
ATOM 858 O O . LEU A 1 115 ? 17.703 10.273 7.699 1 82.81 115 LEU A O 1
ATOM 862 N N . SER A 1 116 ? 15.633 9.414 7.883 1 80.25 116 SER A N 1
ATOM 863 C CA . SER A 1 116 ? 15 10.648 7.426 1 80.25 116 SER A CA 1
ATOM 864 C C . SER A 1 116 ? 15.125 11.758 8.469 1 80.25 116 SER A C 1
ATOM 866 O O . SER A 1 116 ? 15.297 12.922 8.117 1 80.25 116 SER A O 1
ATOM 868 N N . GLU A 1 117 ? 15.062 11.445 9.695 1 74.5 117 GLU A N 1
ATOM 869 C CA . GLU A 1 117 ? 15.172 12.406 10.789 1 74.5 117 GLU A CA 1
ATOM 870 C C . GLU A 1 117 ? 16.594 12.961 10.898 1 74.5 117 GLU A C 1
ATOM 872 O O . GLU A 1 117 ? 16.781 14.133 11.211 1 74.5 117 GLU A O 1
ATOM 877 N N . THR A 1 118 ? 17.5 12.109 10.617 1 75.44 118 THR A N 1
ATOM 878 C CA . THR A 1 118 ? 18.891 12.5 10.812 1 75.44 118 THR A CA 1
ATOM 879 C C . THR A 1 118 ? 19.453 13.141 9.547 1 75.44 118 THR A C 1
ATOM 881 O O . THR A 1 118 ? 20.156 14.156 9.617 1 75.44 118 THR A O 1
ATOM 884 N N . TYR A 1 119 ? 19.141 12.531 8.383 1 77.25 119 TYR A N 1
ATOM 885 C CA . TYR A 1 119 ? 19.891 12.914 7.184 1 77.25 119 TYR A CA 1
ATOM 886 C C . TYR A 1 119 ? 18.969 13.586 6.168 1 77.25 119 TYR A C 1
ATOM 888 O O . TYR A 1 119 ? 19.438 14.148 5.176 1 77.25 119 TYR A O 1
ATOM 896 N N . GLY A 1 120 ? 17.703 13.602 6.383 1 79.25 120 GLY A N 1
ATOM 897 C CA . GLY A 1 120 ? 16.797 14.242 5.445 1 79.25 120 GLY A CA 1
ATOM 898 C C . GLY A 1 120 ? 16.062 13.258 4.559 1 79.25 120 GLY A C 1
ATOM 899 O O . GLY A 1 120 ? 16.312 12.055 4.625 1 79.25 120 GLY A O 1
ATOM 900 N N . ARG A 1 121 ? 15.195 13.789 3.662 1 82.5 121 ARG A N 1
ATOM 901 C CA . ARG A 1 121 ? 14.32 12.969 2.832 1 82.5 121 ARG A CA 1
ATOM 902 C C . ARG A 1 121 ? 15.086 12.391 1.643 1 82.5 121 ARG A C 1
ATOM 904 O O . ARG A 1 121 ? 14.969 11.195 1.351 1 82.5 121 ARG A O 1
ATOM 911 N N . LYS A 1 122 ? 15.852 13.25 0.997 1 86.75 122 LYS A N 1
ATOM 912 C CA . LYS A 1 122 ? 16.547 12.82 -0.215 1 86.75 122 LYS A CA 1
ATOM 913 C C . LYS A 1 122 ? 17.531 11.703 0.086 1 86.75 122 LYS A C 1
ATOM 915 O O . LYS A 1 122 ? 17.641 10.734 -0.674 1 86.75 122 LYS A O 1
ATOM 920 N N . THR A 1 123 ? 18.234 11.805 1.142 1 88.44 123 THR A N 1
ATOM 921 C CA . THR A 1 123 ? 19.25 10.836 1.525 1 88.44 123 THR A CA 1
ATOM 922 C C . THR A 1 123 ? 18.641 9.453 1.725 1 88.44 123 THR A C 1
ATOM 924 O O . THR A 1 123 ? 19.281 8.445 1.434 1 88.44 123 THR A O 1
ATOM 927 N N . VAL A 1 124 ? 17.484 9.414 2.182 1 91.38 124 VAL A N 1
ATOM 928 C CA . VAL A 1 124 ? 16.812 8.133 2.422 1 91.38 124 VAL A CA 1
ATOM 929 C C . VAL A 1 124 ? 16.594 7.41 1.097 1 91.38 124 VAL A C 1
ATOM 931 O O . VAL A 1 124 ? 16.906 6.223 0.975 1 91.38 124 VAL A O 1
ATOM 934 N N . TYR A 1 125 ? 16.141 8.156 0.074 1 93.69 125 TYR A N 1
ATOM 935 C CA . TYR A 1 125 ? 15.93 7.547 -1.235 1 93.69 125 TYR A CA 1
ATOM 936 C C . TYR A 1 125 ? 17.25 7.074 -1.838 1 93.69 125 TYR A C 1
ATOM 938 O O . TYR A 1 125 ? 17.344 5.953 -2.342 1 93.69 125 TYR A O 1
ATOM 946 N N . VAL A 1 126 ? 18.234 7.891 -1.712 1 94 126 VAL A N 1
ATOM 947 C CA . VAL A 1 126 ? 19.5 7.656 -2.389 1 94 126 VAL A CA 1
ATOM 948 C C . VAL A 1 126 ? 20.25 6.516 -1.701 1 94 126 VAL A C 1
ATOM 950 O O . VAL A 1 126 ? 20.906 5.715 -2.361 1 94 126 VAL A O 1
ATOM 953 N N . ALA A 1 127 ? 20.109 6.395 -0.447 1 94.5 127 ALA A N 1
ATOM 954 C CA . ALA A 1 127 ? 20.875 5.414 0.308 1 94.5 127 ALA A CA 1
ATOM 955 C C . ALA A 1 127 ? 20.188 4.051 0.308 1 94.5 127 ALA A C 1
ATOM 957 O O . ALA A 1 127 ? 20.859 3.014 0.227 1 94.5 127 ALA A O 1
ATOM 958 N N . THR A 1 128 ? 18.922 4 0.392 1 96.56 128 THR A N 1
ATOM 959 C CA . THR A 1 128 ? 18.234 2.736 0.603 1 96.56 128 THR A CA 1
ATOM 960 C C . THR A 1 128 ? 17.953 2.043 -0.728 1 96.56 128 THR A C 1
ATOM 962 O O . THR A 1 128 ? 17.891 0.812 -0.792 1 96.56 128 THR A O 1
ATOM 965 N N . THR A 1 129 ? 17.828 2.76 -1.816 1 97.75 129 THR A N 1
ATOM 966 C CA . THR A 1 129 ? 17.438 2.174 -3.096 1 97.75 129 THR A CA 1
ATOM 967 C C . THR A 1 129 ? 18.531 1.257 -3.625 1 97.75 129 THR A C 1
ATOM 969 O O . THR A 1 129 ? 18.25 0.156 -4.105 1 97.75 129 THR A O 1
ATOM 972 N N . PRO A 1 130 ? 19.844 1.645 -3.514 1 98.12 130 PRO A N 1
ATOM 973 C CA . PRO A 1 130 ? 20.875 0.713 -3.971 1 98.12 130 PRO A CA 1
ATOM 974 C C . PRO A 1 130 ? 20.891 -0.592 -3.178 1 98.12 130 PRO A C 1
ATOM 976 O O . PRO A 1 130 ? 21.156 -1.656 -3.738 1 98.12 130 PRO A O 1
ATOM 979 N N . ILE A 1 131 ? 20.641 -0.527 -1.919 1 98.31 131 ILE A N 1
ATOM 980 C CA . ILE A 1 131 ? 20.578 -1.729 -1.095 1 98.31 131 ILE A CA 1
ATOM 981 C C . ILE A 1 131 ? 19.375 -2.578 -1.515 1 98.31 131 ILE A C 1
ATOM 983 O O . ILE A 1 131 ? 19.484 -3.801 -1.633 1 98.31 131 ILE A O 1
ATOM 987 N N . PHE A 1 132 ? 18.266 -1.928 -1.722 1 98.69 132 PHE A N 1
ATOM 988 C CA . PHE A 1 132 ? 17.078 -2.576 -2.271 1 98.69 132 PHE A CA 1
ATOM 989 C C . PHE A 1 132 ? 17.422 -3.303 -3.568 1 98.69 132 PHE A C 1
ATOM 991 O O . PHE A 1 132 ? 17.109 -4.488 -3.721 1 98.69 132 PHE A O 1
ATOM 998 N N . LEU A 1 133 ? 18.094 -2.662 -4.457 1 98.62 133 LEU A N 1
ATOM 999 C CA . LEU A 1 133 ? 18.438 -3.225 -5.758 1 98.62 133 LEU A CA 1
ATOM 1000 C C . LEU A 1 133 ? 19.391 -4.406 -5.598 1 98.62 133 LEU A C 1
ATOM 1002 O O . LEU A 1 133 ? 19.281 -5.402 -6.316 1 98.62 133 LEU A O 1
ATOM 1006 N N . ALA A 1 134 ? 20.297 -4.332 -4.668 1 98.62 134 ALA A N 1
ATOM 1007 C CA . ALA A 1 134 ? 21.25 -5.414 -4.434 1 98.62 134 ALA A CA 1
ATOM 1008 C C . ALA A 1 134 ? 20.531 -6.688 -3.986 1 98.62 134 ALA A C 1
ATOM 1010 O O . ALA A 1 134 ? 20.812 -7.777 -4.48 1 98.62 134 ALA A O 1
ATOM 1011 N N . PHE A 1 135 ? 19.594 -6.535 -3.107 1 98.75 135 PHE A N 1
ATOM 1012 C CA . PHE A 1 135 ? 18.875 -7.703 -2.619 1 98.75 135 PHE A CA 1
ATOM 1013 C C . PHE A 1 135 ? 17.906 -8.227 -3.678 1 98.75 135 PHE A C 1
ATOM 1015 O O . PHE A 1 135 ? 17.672 -9.438 -3.773 1 98.75 135 PHE A O 1
ATOM 1022 N N . LEU A 1 136 ? 17.328 -7.293 -4.414 1 98.44 136 LEU A N 1
ATOM 1023 C CA . LEU A 1 136 ? 16.453 -7.723 -5.512 1 98.44 136 LEU A CA 1
ATOM 1024 C C . LEU A 1 136 ? 17.25 -8.508 -6.551 1 98.44 136 LEU A C 1
ATOM 1026 O O . LEU A 1 136 ? 16.781 -9.516 -7.066 1 98.44 136 LEU A O 1
ATOM 1030 N N . LEU A 1 137 ? 18.453 -8.031 -6.848 1 98.19 137 LEU A N 1
ATOM 1031 C CA . LEU A 1 137 ? 19.344 -8.758 -7.738 1 98.19 137 LEU A CA 1
ATOM 1032 C C . LEU A 1 137 ? 19.703 -10.125 -7.156 1 98.19 137 LEU A C 1
ATOM 1034 O O . LEU A 1 137 ? 19.734 -11.125 -7.875 1 98.19 137 LEU A O 1
ATOM 1038 N N . GLY A 1 138 ? 19.969 -10.156 -5.895 1 98.19 138 GLY A N 1
ATOM 1039 C CA . GLY A 1 138 ? 20.234 -11.414 -5.211 1 98.19 138 GLY A CA 1
ATOM 1040 C C . GLY A 1 138 ? 19.094 -12.406 -5.312 1 98.19 138 GLY A C 1
ATOM 1041 O O . GLY A 1 138 ? 19.312 -13.617 -5.402 1 98.19 138 GLY A O 1
ATOM 1042 N N . SER A 1 139 ? 17.859 -11.922 -5.309 1 98 139 SER A N 1
ATOM 1043 C CA . SER A 1 139 ? 16.688 -12.781 -5.445 1 98 139 SER A CA 1
ATOM 1044 C C . SER A 1 139 ? 16.656 -13.445 -6.816 1 98 139 SER A C 1
ATOM 1046 O O . SER A 1 139 ? 16.203 -14.586 -6.949 1 98 139 SER A O 1
ATOM 1048 N N . GLY A 1 140 ? 17.094 -12.727 -7.812 1 97 140 GLY A N 1
ATOM 1049 C CA . GLY A 1 140 ? 17.125 -13.297 -9.156 1 97 140 GLY A CA 1
ATOM 1050 C C . GLY A 1 140 ? 18.141 -14.406 -9.305 1 97 140 GLY A C 1
ATOM 1051 O O . GLY A 1 140 ? 18 -15.281 -10.156 1 97 140 GLY A O 1
ATOM 1052 N N . PHE A 1 141 ? 19.156 -14.438 -8.461 1 97.19 141 PHE A N 1
ATOM 1053 C CA . PHE A 1 141 ? 20.219 -15.438 -8.539 1 97.19 141 PHE A CA 1
ATOM 1054 C C . PHE A 1 141 ? 20.016 -16.516 -7.473 1 97.19 141 PHE A C 1
ATOM 1056 O O . PHE A 1 141 ? 20.875 -17.391 -7.301 1 97.19 141 PHE A O 1
ATOM 1063 N N . ALA A 1 142 ? 18.922 -16.453 -6.805 1 97.12 142 ALA A N 1
ATOM 1064 C CA . ALA A 1 142 ? 18.688 -17.391 -5.699 1 97.12 142 ALA A CA 1
ATOM 1065 C C . ALA A 1 142 ? 18.594 -18.828 -6.207 1 97.12 142 ALA A C 1
ATOM 1067 O O . ALA A 1 142 ? 17.984 -19.078 -7.254 1 97.12 142 ALA A O 1
ATOM 1068 N N . ASN A 1 143 ? 19.203 -19.781 -5.488 1 95.5 143 ASN A N 1
ATOM 1069 C CA . ASN A 1 143 ? 19.188 -21.188 -5.871 1 95.5 143 ASN A CA 1
ATOM 1070 C C . ASN A 1 143 ? 18.328 -22.016 -4.922 1 95.5 143 ASN A C 1
ATOM 1072 O O . ASN A 1 143 ? 18.422 -23.25 -4.91 1 95.5 143 ASN A O 1
ATOM 1076 N N . GLY A 1 144 ? 17.578 -21.312 -4.145 1 96.56 144 GLY A N 1
ATOM 1077 C CA . GLY A 1 144 ? 16.672 -21.969 -3.215 1 96.56 144 GLY A CA 1
ATOM 1078 C C . GLY A 1 144 ? 15.602 -21.031 -2.674 1 96.56 144 GLY A C 1
ATOM 1079 O O . GLY A 1 144 ? 15.703 -19.812 -2.807 1 96.56 144 GLY A O 1
ATOM 1080 N N . ILE A 1 145 ? 14.641 -21.719 -2.154 1 96.38 145 ILE A N 1
ATOM 1081 C CA . ILE A 1 145 ? 13.477 -20.969 -1.688 1 96.38 145 ILE A CA 1
ATOM 1082 C C . ILE A 1 145 ? 13.867 -20.109 -0.489 1 96.38 145 ILE A C 1
ATOM 1084 O O . ILE A 1 145 ? 13.359 -19 -0.326 1 96.38 145 ILE A O 1
ATOM 1088 N N . VAL A 1 146 ? 14.742 -20.609 0.332 1 96.88 146 VAL A N 1
ATOM 1089 C CA . VAL A 1 146 ? 15.156 -19.891 1.532 1 96.88 146 VAL A CA 1
ATOM 1090 C C . VAL A 1 146 ? 15.938 -18.641 1.142 1 96.88 146 VAL A C 1
ATOM 1092 O O . VAL A 1 146 ? 15.656 -17.547 1.63 1 96.88 146 VAL A O 1
ATOM 1095 N N . SER A 1 147 ? 16.922 -18.844 0.253 1 97.69 147 SER A N 1
ATOM 1096 C CA . SER A 1 147 ? 17.703 -17.703 -0.204 1 97.69 147 SER A CA 1
ATOM 1097 C C . SER A 1 147 ? 16.844 -16.688 -0.936 1 97.69 147 SER A C 1
ATOM 1099 O O . SER A 1 147 ? 17.016 -15.477 -0.758 1 97.69 147 SER A O 1
ATOM 1101 N N . LEU A 1 148 ? 15.93 -17.141 -1.734 1 98.25 148 LEU A N 1
ATOM 1102 C CA . LEU A 1 148 ? 15 -16.266 -2.434 1 98.25 148 LEU A CA 1
ATOM 1103 C C . LEU A 1 148 ? 14.148 -15.477 -1.442 1 98.25 148 LEU A C 1
ATOM 1105 O O . LEU A 1 148 ? 14.016 -14.258 -1.569 1 98.25 148 LEU A O 1
ATOM 1109 N N . SER A 1 149 ? 13.648 -16.156 -0.418 1 98.31 149 SER A N 1
ATOM 1110 C CA . SER A 1 149 ? 12.781 -15.539 0.574 1 98.31 149 SER A CA 1
ATOM 1111 C C . SER A 1 149 ? 13.531 -14.5 1.396 1 98.31 149 SER A C 1
ATOM 1113 O O . SER A 1 149 ? 13.023 -13.406 1.646 1 98.31 149 SER A O 1
ATOM 1115 N N . ILE A 1 150 ? 14.695 -14.766 1.782 1 98.31 150 ILE A N 1
ATOM 1116 C CA . ILE A 1 150 ? 15.5 -13.852 2.584 1 98.31 150 ILE A CA 1
ATOM 1117 C C . ILE A 1 150 ? 15.844 -12.609 1.762 1 98.31 150 ILE A C 1
ATOM 1119 O O . ILE A 1 150 ? 15.734 -11.484 2.25 1 98.31 150 ILE A O 1
ATOM 1123 N N . CYS A 1 151 ? 16.281 -12.836 0.548 1 98.75 151 CYS A N 1
ATOM 1124 C CA . CYS A 1 151 ? 16.609 -11.719 -0.329 1 98.75 151 CYS A CA 1
ATOM 1125 C C . CYS A 1 151 ? 15.391 -10.828 -0.556 1 98.75 151 CYS A C 1
ATOM 1127 O O . CYS A 1 151 ? 15.5 -9.602 -0.518 1 98.75 151 CYS A O 1
ATOM 1129 N N . ARG A 1 152 ? 14.25 -11.43 -0.708 1 98.56 152 ARG A N 1
ATOM 1130 C CA . ARG A 1 152 ? 13.047 -10.641 -0.945 1 98.56 152 ARG A CA 1
ATOM 1131 C C . ARG A 1 152 ? 12.602 -9.922 0.327 1 98.56 152 ARG A C 1
ATOM 1133 O O . ARG A 1 152 ? 12.094 -8.805 0.268 1 98.56 152 ARG A O 1
ATOM 1140 N N . PHE A 1 153 ? 12.844 -10.555 1.436 1 98.69 153 PHE A N 1
ATOM 1141 C CA . PHE A 1 153 ? 12.523 -9.875 2.689 1 98.69 153 PHE A CA 1
ATOM 1142 C C . PHE A 1 153 ? 13.312 -8.578 2.82 1 98.69 153 PHE A C 1
ATOM 1144 O O . PHE A 1 153 ? 12.742 -7.516 3.061 1 98.69 153 PHE A O 1
ATOM 1151 N N . PHE A 1 154 ? 14.539 -8.68 2.615 1 98.69 154 PHE A N 1
ATOM 1152 C CA . PHE A 1 154 ? 15.383 -7.496 2.766 1 98.69 154 PHE A CA 1
ATOM 1153 C C . PHE A 1 154 ? 15.164 -6.523 1.614 1 98.69 154 PHE A C 1
ATOM 1155 O O . PHE A 1 154 ? 15.25 -5.309 1.797 1 98.69 154 PHE A O 1
ATOM 1162 N N . ALA A 1 155 ? 14.906 -7.039 0.427 1 98.69 155 ALA A N 1
ATOM 1163 C CA . ALA A 1 155 ? 14.516 -6.148 -0.664 1 98.69 155 ALA A CA 1
ATOM 1164 C C . ALA A 1 155 ? 13.297 -5.312 -0.282 1 98.69 155 ALA A C 1
ATOM 1166 O O . ALA A 1 155 ? 13.305 -4.09 -0.445 1 98.69 155 ALA A O 1
ATOM 1167 N N . GLY A 1 156 ? 12.305 -5.973 0.314 1 98.38 156 GLY A N 1
ATOM 1168 C CA . GLY A 1 156 ? 11.117 -5.254 0.759 1 98.38 156 GLY A CA 1
ATOM 1169 C C . GLY A 1 156 ? 11.414 -4.23 1.838 1 98.38 156 GLY A C 1
ATOM 1170 O O . GLY A 1 156 ? 10.898 -3.109 1.794 1 98.38 156 GLY A O 1
ATOM 1171 N N . MET A 1 157 ? 12.227 -4.582 2.74 1 97.75 157 MET A N 1
ATOM 1172 C CA . MET A 1 157 ? 12.562 -3.701 3.855 1 97.75 157 MET A CA 1
ATOM 1173 C C . MET A 1 157 ? 13.219 -2.42 3.357 1 97.75 157 MET A C 1
ATOM 1175 O O . MET A 1 157 ? 12.906 -1.329 3.84 1 97.75 157 MET A O 1
ATOM 1179 N N . PHE A 1 158 ? 14.062 -2.578 2.385 1 97.94 158 PHE A N 1
ATOM 1180 C CA . PHE A 1 158 ? 14.805 -1.417 1.905 1 97.94 158 PHE A CA 1
ATOM 1181 C C . PHE A 1 158 ? 14.062 -0.737 0.76 1 97.94 158 PHE A C 1
ATOM 1183 O O . PHE A 1 158 ? 14.445 0.351 0.324 1 97.94 158 PHE A O 1
ATOM 1190 N N . ALA A 1 159 ? 13.023 -1.338 0.254 1 97.69 159 ALA A N 1
ATOM 1191 C CA . ALA A 1 159 ? 12.125 -0.704 -0.71 1 97.69 159 ALA A CA 1
ATOM 1192 C C . ALA A 1 159 ? 11.094 0.177 -0.007 1 97.69 159 ALA A C 1
ATOM 1194 O O . ALA A 1 159 ? 10.602 1.148 -0.584 1 97.69 159 ALA A O 1
ATOM 1195 N N . SER A 1 160 ? 10.773 -0.113 1.188 1 96.12 160 SER A N 1
ATOM 1196 C CA . SER A 1 160 ? 9.688 0.498 1.943 1 96.12 160 SER A CA 1
ATOM 1197 C C . SER A 1 160 ? 9.875 2.006 2.066 1 96.12 160 SER A C 1
ATOM 1199 O O . SER A 1 160 ? 8.922 2.771 1.921 1 96.12 160 SER A O 1
ATOM 1201 N N . PRO A 1 161 ? 11.102 2.482 2.33 1 94 161 PRO A N 1
ATOM 1202 C CA . PRO A 1 161 ? 11.273 3.934 2.426 1 94 161 PRO A CA 1
ATOM 1203 C C . PRO A 1 161 ? 10.891 4.66 1.14 1 94 161 PRO A C 1
ATOM 1205 O O . PRO A 1 161 ? 10.492 5.828 1.182 1 94 161 PRO A O 1
ATOM 1208 N N . ASN A 1 162 ? 11.016 3.99 0.024 1 95.25 162 ASN A N 1
ATOM 1209 C CA . ASN A 1 162 ? 10.609 4.594 -1.24 1 95.25 162 ASN A CA 1
ATOM 1210 C C . ASN A 1 162 ? 9.109 4.887 -1.262 1 95.25 162 ASN A C 1
ATOM 1212 O O . ASN A 1 162 ? 8.656 5.762 -2.004 1 95.25 162 ASN A O 1
ATOM 1216 N N . VAL A 1 163 ? 8.375 4.191 -0.449 1 93.5 163 VAL A N 1
ATOM 1217 C CA . VAL A 1 163 ? 6.93 4.371 -0.405 1 93.5 163 VAL A CA 1
ATOM 1218 C C . VAL A 1 163 ? 6.555 5.277 0.766 1 93.5 163 VAL A C 1
ATOM 1220 O O . VAL A 1 163 ? 5.879 6.289 0.583 1 93.5 163 VAL A O 1
ATOM 1223 N N . ASN A 1 164 ? 7.078 5.023 1.91 1 89.38 164 ASN A N 1
ATOM 1224 C CA . ASN A 1 164 ? 6.684 5.715 3.135 1 89.38 164 ASN A CA 1
ATOM 1225 C C . ASN A 1 164 ? 7.254 7.129 3.189 1 89.38 164 ASN A C 1
ATOM 1227 O O . ASN A 1 164 ? 6.59 8.055 3.662 1 89.38 164 ASN A O 1
ATOM 1231 N N . ASN A 1 165 ? 8.469 7.258 2.766 1 88.38 165 ASN A N 1
ATOM 1232 C CA . ASN A 1 165 ? 9.109 8.57 2.783 1 88.38 165 ASN A CA 1
ATOM 1233 C C . ASN A 1 165 ? 8.5 9.508 1.748 1 88.38 165 ASN A C 1
ATOM 1235 O O . ASN A 1 165 ? 8.555 10.727 1.898 1 88.38 165 ASN A O 1
ATOM 1239 N N . THR A 1 166 ? 7.996 8.898 0.71 1 90.69 166 THR A N 1
ATOM 1240 C CA . THR A 1 166 ? 7.387 9.703 -0.341 1 90.69 166 THR A CA 1
ATOM 1241 C C . THR A 1 166 ? 6.148 10.422 0.18 1 90.69 166 THR A C 1
ATOM 1243 O O . THR A 1 166 ? 5.922 11.594 -0.143 1 90.69 166 THR A O 1
ATOM 1246 N N . SER A 1 167 ? 5.367 9.781 0.967 1 85.69 167 SER A N 1
ATOM 1247 C CA . SER A 1 167 ? 4.199 10.43 1.557 1 85.69 167 SER A CA 1
ATOM 1248 C C . SER A 1 167 ? 4.602 11.633 2.408 1 85.69 167 SER A C 1
ATOM 1250 O O . SER A 1 167 ? 3.979 12.688 2.334 1 85.69 167 SER A O 1
ATOM 1252 N N . ALA A 1 168 ? 5.629 11.469 3.15 1 81.19 168 ALA A N 1
ATOM 1253 C CA . ALA A 1 168 ? 6.129 12.555 3.986 1 81.19 168 ALA A CA 1
ATOM 1254 C C . ALA A 1 168 ? 6.664 13.703 3.133 1 81.19 168 ALA A C 1
ATOM 1256 O O . ALA A 1 168 ? 6.445 14.875 3.449 1 81.19 168 ALA A O 1
ATOM 1257 N N . THR A 1 169 ? 7.359 13.352 2.152 1 84.19 169 THR A N 1
ATOM 1258 C CA . THR A 1 169 ? 7.93 14.352 1.256 1 84.19 169 THR A CA 1
ATOM 1259 C C . THR A 1 169 ? 6.828 15.172 0.592 1 84.19 169 THR A C 1
ATOM 1261 O O . THR A 1 169 ? 6.953 16.391 0.451 1 84.19 169 THR A O 1
ATOM 1264 N N . ILE A 1 170 ? 5.793 14.555 0.216 1 84.56 170 ILE A N 1
ATOM 1265 C CA . ILE A 1 170 ? 4.668 15.234 -0.416 1 84.56 170 ILE A CA 1
ATOM 1266 C C . ILE A 1 170 ? 4.043 16.219 0.568 1 84.56 170 ILE A C 1
ATOM 1268 O O . ILE A 1 170 ? 3.652 17.328 0.186 1 84.56 170 ILE A O 1
ATOM 1272 N N . MET A 1 171 ? 4.039 15.867 1.809 1 79.31 171 MET A N 1
ATOM 1273 C CA . MET A 1 171 ? 3.473 16.75 2.828 1 79.31 171 MET A CA 1
ATOM 1274 C C . MET A 1 171 ? 4.32 18 2.994 1 79.31 171 MET A C 1
ATOM 1276 O O . MET A 1 171 ? 3.803 19.062 3.338 1 79.31 171 MET A O 1
ATOM 1280 N N . ASP A 1 172 ? 5.574 17.828 2.729 1 77.31 172 ASP A N 1
ATOM 1281 C CA . ASP A 1 172 ? 6.457 18.984 2.822 1 77.31 172 ASP A CA 1
ATOM 1282 C C . ASP A 1 172 ? 6.141 20.016 1.736 1 77.31 172 ASP A C 1
ATOM 1284 O O . ASP A 1 172 ? 6.355 21.219 1.923 1 77.31 172 ASP A O 1
ATOM 1288 N N . TYR A 1 173 ? 5.652 19.516 0.648 1 76.94 173 TYR A N 1
ATOM 1289 C CA . TYR A 1 173 ? 5.367 20.375 -0.493 1 76.94 173 TYR A CA 1
ATOM 1290 C C . TYR A 1 173 ? 3.975 20.984 -0.382 1 76.94 173 TYR A C 1
ATOM 1292 O O . TYR A 1 173 ? 3.693 22.031 -0.988 1 76.94 173 TYR A O 1
ATOM 1300 N N . CYS A 1 174 ? 3.092 20.359 0.365 1 75.88 174 CYS A N 1
ATOM 1301 C CA . CYS A 1 174 ? 1.672 20.672 0.277 1 75.88 174 CYS A CA 1
ATOM 1302 C C . CYS A 1 174 ? 1.223 21.5 1.479 1 75.88 174 CYS A C 1
ATOM 1304 O O . CYS A 1 174 ? 1.671 21.266 2.602 1 75.88 174 CYS A O 1
ATOM 1306 N N . ALA A 1 175 ? 0.457 22.484 1.154 1 72.38 175 ALA A N 1
ATOM 1307 C CA . ALA A 1 175 ? -0.217 23.219 2.23 1 72.38 175 ALA A CA 1
ATOM 1308 C C . ALA A 1 175 ? -1.132 22.281 3.025 1 72.38 175 ALA A C 1
ATOM 1310 O O . ALA A 1 175 ? -1.638 21.297 2.49 1 72.38 175 ALA A O 1
ATOM 1311 N N . PRO A 1 176 ? -1.298 22.562 4.242 1 69.44 176 PRO A N 1
ATOM 1312 C CA . PRO A 1 176 ? -2.07 21.703 5.133 1 69.44 176 PRO A CA 1
ATOM 1313 C C . PRO A 1 176 ? -3.455 21.375 4.582 1 69.44 176 PRO A C 1
ATOM 1315 O O . PRO A 1 176 ? -3.934 20.25 4.742 1 69.44 176 PRO A O 1
ATOM 1318 N N . ARG A 1 177 ? -4.016 22.297 3.871 1 67.94 177 ARG A N 1
ATOM 1319 C CA . ARG A 1 177 ? -5.379 22.125 3.381 1 67.94 177 ARG A CA 1
ATOM 1320 C C . ARG A 1 177 ? -5.43 21.062 2.279 1 67.94 177 ARG A C 1
ATOM 1322 O O . ARG A 1 177 ? -6.441 20.375 2.111 1 67.94 177 ARG A O 1
ATOM 1329 N N . TYR A 1 178 ? -4.348 20.812 1.614 1 75.44 178 TYR A N 1
ATOM 1330 C CA . TYR A 1 178 ? -4.344 19.938 0.45 1 75.44 178 TYR A CA 1
ATOM 1331 C C . TYR A 1 178 ? -3.656 18.609 0.766 1 75.44 178 TYR A C 1
ATOM 1333 O O . TYR A 1 178 ? -3.523 17.75 -0.106 1 75.44 178 TYR A O 1
ATOM 1341 N N . ARG A 1 179 ? -3.352 18.375 1.984 1 75.56 179 ARG A N 1
ATOM 1342 C CA . ARG A 1 179 ? -2.549 17.219 2.35 1 75.56 179 ARG A CA 1
ATOM 1343 C C . ARG A 1 179 ? -3.354 15.93 2.205 1 75.56 179 ARG A C 1
ATOM 1345 O O . ARG A 1 179 ? -2.852 14.938 1.685 1 75.56 179 ARG A O 1
ATOM 1352 N N . GLY A 1 180 ? -4.574 15.961 2.676 1 73.94 180 GLY A N 1
ATOM 1353 C CA . GLY A 1 180 ? -5.406 14.773 2.557 1 73.94 180 GLY A CA 1
ATOM 1354 C C . GLY A 1 180 ? -5.629 14.344 1.12 1 73.94 180 GLY A C 1
ATOM 1355 O O . GLY A 1 180 ? -5.441 13.172 0.783 1 73.94 180 GLY A O 1
ATOM 1356 N N . ALA A 1 181 ? -5.918 15.266 0.3 1 76.56 181 ALA A N 1
ATOM 1357 C CA . ALA A 1 181 ? -6.172 14.984 -1.111 1 76.56 181 ALA A CA 1
ATOM 1358 C C . ALA A 1 181 ? -4.895 14.547 -1.82 1 76.56 181 ALA A C 1
ATOM 1360 O O . ALA A 1 181 ? -4.918 13.625 -2.645 1 76.56 181 ALA A O 1
ATOM 1361 N N . SER A 1 182 ? -3.795 15.188 -1.525 1 83.38 182 SER A N 1
ATOM 1362 C CA . SER A 1 182 ? -2.516 14.867 -2.148 1 83.38 182 SER A CA 1
ATOM 1363 C C . SER A 1 182 ? -2.07 13.453 -1.785 1 83.38 182 SER A C 1
ATOM 1365 O O . SER A 1 182 ? -1.578 12.711 -2.641 1 83.38 182 SER A O 1
ATOM 1367 N N . LEU A 1 183 ? -2.307 13.086 -0.587 1 82.88 183 LEU A N 1
ATOM 1368 C CA . LEU A 1 183 ? -1.93 11.742 -0.163 1 82.88 183 LEU A CA 1
ATOM 1369 C C . LEU A 1 183 ? -2.84 10.695 -0.797 1 82.88 183 LEU A C 1
ATOM 1371 O O . LEU A 1 183 ? -2.391 9.602 -1.138 1 82.88 183 LEU A O 1
ATOM 1375 N N . GLY A 1 184 ? -4.105 11.062 -0.89 1 81.62 184 GLY A N 1
ATOM 1376 C CA . GLY A 1 184 ? -5.016 10.172 -1.583 1 81.62 184 GLY A CA 1
ATOM 1377 C C . GLY A 1 184 ? -4.582 9.852 -3.002 1 81.62 184 GLY A C 1
ATOM 1378 O O . GLY A 1 184 ? -4.594 8.695 -3.416 1 81.62 184 GLY A O 1
ATOM 1379 N N . ILE A 1 185 ? -4.207 10.797 -3.695 1 83.75 185 ILE A N 1
ATOM 1380 C CA . ILE A 1 185 ? -3.754 10.633 -5.07 1 83.75 185 ILE A CA 1
ATOM 1381 C C . ILE A 1 185 ? -2.451 9.836 -5.094 1 83.75 185 ILE A C 1
ATOM 1383 O O . ILE A 1 185 ? -2.262 8.969 -5.949 1 83.75 185 ILE A O 1
ATOM 1387 N N . TYR A 1 186 ? -1.623 10.172 -4.148 1 89.38 186 TYR A N 1
ATOM 1388 C CA . TYR A 1 186 ? -0.346 9.469 -4.109 1 89.38 186 TYR A CA 1
ATOM 1389 C C . TYR A 1 186 ? -0.555 7.969 -3.949 1 89.38 186 TYR A C 1
ATOM 1391 O O . TYR A 1 186 ? 0.126 7.168 -4.594 1 89.38 186 TYR A O 1
ATOM 1399 N N . TYR A 1 187 ? -1.479 7.512 -3.172 1 87.44 187 TYR A N 1
ATOM 1400 C CA . TYR A 1 187 ? -1.639 6.098 -2.854 1 87.44 187 TYR A CA 1
ATOM 1401 C C . TYR A 1 187 ? -2.096 5.312 -4.078 1 87.44 187 TYR A C 1
ATOM 1403 O O . TYR A 1 187 ? -1.94 4.09 -4.129 1 87.44 187 TYR A O 1
ATOM 1411 N N . SER A 1 188 ? -2.578 6.051 -5.039 1 93.5 188 SER A N 1
ATOM 1412 C CA . SER A 1 188 ? -2.961 5.398 -6.289 1 93.5 188 SER A CA 1
ATOM 1413 C C . SER A 1 188 ? -1.736 4.891 -7.043 1 93.5 188 SER A C 1
ATOM 1415 O O . SER A 1 188 ? -1.811 3.883 -7.746 1 93.5 188 SER A O 1
ATOM 1417 N N . ILE A 1 189 ? -0.624 5.508 -6.82 1 95.19 189 ILE A N 1
ATOM 1418 C CA . ILE A 1 189 ? 0.548 5.238 -7.648 1 95.19 189 ILE A CA 1
ATOM 1419 C C . ILE A 1 189 ? 1.177 3.908 -7.238 1 95.19 189 ILE A C 1
ATOM 1421 O O . ILE A 1 189 ? 1.383 3.027 -8.078 1 95.19 189 ILE A O 1
ATOM 1425 N N . PRO A 1 190 ? 1.426 3.689 -5.938 1 95.88 190 PRO A N 1
ATOM 1426 C CA . PRO A 1 190 ? 1.896 2.357 -5.543 1 95.88 190 PRO A CA 1
ATOM 1427 C C . PRO A 1 190 ? 0.903 1.254 -5.898 1 95.88 190 PRO A C 1
ATOM 1429 O O . PRO A 1 190 ? 1.308 0.163 -6.309 1 95.88 190 PRO A O 1
ATOM 1432 N N . SER A 1 191 ? -0.374 1.558 -5.758 1 96.69 191 SER A N 1
ATOM 1433 C CA . SER A 1 191 ? -1.398 0.575 -6.094 1 96.69 191 SER A CA 1
ATOM 1434 C C . SER A 1 191 ? -1.366 0.227 -7.578 1 96.69 191 SER A C 1
ATOM 1436 O O . SER A 1 191 ? -1.598 -0.923 -7.957 1 96.69 191 SER A O 1
ATOM 1438 N N . LEU A 1 192 ? -1.112 1.168 -8.336 1 97.5 192 LEU A N 1
ATOM 1439 C CA . LEU A 1 192 ? -0.961 0.922 -9.766 1 97.5 192 LEU A CA 1
ATOM 1440 C C . LEU A 1 192 ? 0.23 0.01 -10.039 1 97.5 192 LEU A C 1
ATOM 1442 O O . LEU A 1 192 ? 0.174 -0.844 -10.93 1 97.5 192 LEU A O 1
ATOM 1446 N N . GLY A 1 193 ? 1.313 0.276 -9.352 1 97.88 193 GLY A N 1
ATOM 1447 C CA . GLY A 1 193 ? 2.443 -0.634 -9.453 1 97.88 193 GLY A CA 1
ATOM 1448 C C . GLY A 1 193 ? 2.088 -2.068 -9.109 1 97.88 193 GLY A C 1
ATOM 1449 O O . GLY A 1 193 ? 2.477 -2.996 -9.82 1 97.88 193 GLY A O 1
ATOM 1450 N N . ALA A 1 194 ? 1.338 -2.232 -8.07 1 97.06 194 ALA A N 1
ATOM 1451 C CA . ALA A 1 194 ? 0.907 -3.553 -7.621 1 97.06 194 ALA A CA 1
ATOM 1452 C C . ALA A 1 194 ? -0.067 -4.18 -8.617 1 97.06 194 ALA A C 1
ATOM 1454 O O . ALA A 1 194 ? -0.167 -5.406 -8.711 1 97.06 194 ALA A O 1
ATOM 1455 N N . ALA A 1 195 ? -0.799 -3.318 -9.305 1 97.81 195 ALA A N 1
ATOM 1456 C CA . ALA A 1 195 ? -1.741 -3.805 -10.305 1 97.81 195 ALA A CA 1
ATOM 1457 C C . ALA A 1 195 ? -1.009 -4.309 -11.547 1 97.81 195 ALA A C 1
ATOM 1459 O O . ALA A 1 195 ? -1.348 -5.359 -12.094 1 97.81 195 ALA A O 1
ATOM 1460 N N . VAL A 1 196 ? -0.017 -3.639 -11.961 1 98.12 196 VAL A N 1
ATOM 1461 C CA . VAL A 1 196 ? 0.714 -3.936 -13.188 1 98.12 196 VAL A CA 1
ATOM 1462 C C . VAL A 1 196 ? 1.672 -5.102 -12.953 1 98.12 196 VAL A C 1
ATOM 1464 O O . VAL A 1 196 ? 1.938 -5.887 -13.859 1 98.12 196 VAL A O 1
ATOM 1467 N N . GLY A 1 197 ? 2.123 -5.27 -11.766 1 98 197 GLY A N 1
ATOM 1468 C CA . GLY A 1 197 ? 3.129 -6.258 -11.414 1 98 197 GLY A CA 1
ATOM 1469 C C . GLY A 1 197 ? 2.762 -7.664 -11.844 1 98 197 GLY A C 1
ATOM 1470 O O . GLY A 1 197 ? 3.461 -8.273 -12.664 1 98 197 GLY A O 1
ATOM 1471 N N . PRO A 1 198 ? 1.682 -8.133 -11.383 1 97 198 PRO A N 1
ATOM 1472 C CA . PRO A 1 198 ? 1.303 -9.508 -11.719 1 97 198 PRO A CA 1
ATOM 1473 C C . PRO A 1 198 ? 1.041 -9.695 -13.211 1 97 198 PRO A C 1
ATOM 1475 O O . PRO A 1 198 ? 1.333 -10.758 -13.766 1 97 198 PRO A O 1
ATOM 1478 N N . LEU A 1 199 ? 0.504 -8.68 -13.852 1 96.31 199 LEU A N 1
ATOM 1479 C CA . LEU A 1 199 ? 0.26 -8.781 -15.289 1 96.31 199 LEU A CA 1
ATOM 1480 C C . LEU A 1 199 ? 1.572 -8.922 -16.047 1 96.31 199 LEU A C 1
ATOM 1482 O O . LEU A 1 199 ? 1.719 -9.828 -16.875 1 96.31 199 LEU A O 1
ATOM 1486 N N . VAL A 1 200 ? 2.482 -8.094 -15.766 1 97.44 200 VAL A N 1
ATOM 1487 C CA . VAL A 1 200 ? 3.797 -8.172 -16.391 1 97.44 200 VAL A CA 1
ATOM 1488 C C . VAL A 1 200 ? 4.496 -9.461 -15.977 1 97.44 200 VAL A C 1
ATOM 1490 O O . VAL A 1 200 ? 5.137 -10.125 -16.797 1 97.44 200 VAL A O 1
ATOM 1493 N N . GLY A 1 201 ? 4.383 -9.789 -14.727 1 96.94 201 GLY A N 1
ATOM 1494 C CA . GLY A 1 201 ? 4.996 -11 -14.227 1 96.94 201 GLY A CA 1
ATOM 1495 C C . GLY A 1 201 ? 4.488 -12.258 -14.914 1 96.94 201 GLY A C 1
ATOM 1496 O O . GLY A 1 201 ? 5.258 -13.18 -15.18 1 96.94 201 GLY A O 1
ATOM 1497 N N . GLY A 1 202 ? 3.162 -12.289 -15.109 1 94.44 202 GLY A N 1
ATOM 1498 C CA . GLY A 1 202 ? 2.604 -13.422 -15.828 1 94.44 202 GLY A CA 1
ATOM 1499 C C . GLY A 1 202 ? 3.186 -13.594 -17.219 1 94.44 202 GLY A C 1
ATOM 1500 O O . GLY A 1 202 ? 3.51 -14.711 -17.625 1 94.44 202 GLY A O 1
ATOM 1501 N N . PHE A 1 203 ? 3.359 -12.508 -17.891 1 94.94 203 PHE A N 1
ATOM 1502 C CA . PHE A 1 203 ? 3.918 -12.547 -19.234 1 94.94 203 PHE A CA 1
ATOM 1503 C C . PHE A 1 203 ? 5.398 -12.906 -19.203 1 94.94 203 PHE A C 1
ATOM 1505 O O . PHE A 1 203 ? 5.867 -13.727 -20 1 94.94 203 PHE A O 1
ATOM 1512 N N . VAL A 1 204 ? 6.113 -12.375 -18.328 1 95.75 204 VAL A N 1
ATOM 1513 C CA . VAL A 1 204 ? 7.559 -12.547 -18.219 1 95.75 204 VAL A CA 1
ATOM 1514 C C . VAL A 1 204 ? 7.891 -13.977 -17.797 1 95.75 204 VAL A C 1
ATOM 1516 O O . VAL A 1 204 ? 8.805 -14.594 -18.359 1 95.75 204 VAL A O 1
ATOM 1519 N N . GLU A 1 205 ? 7.176 -14.445 -16.828 1 94.44 205 GLU A N 1
ATOM 1520 C CA . GLU A 1 205 ? 7.41 -15.805 -16.344 1 94.44 205 GLU A CA 1
ATOM 1521 C C . GLU A 1 205 ? 7.176 -16.828 -17.453 1 94.44 205 GLU A C 1
ATOM 1523 O O . GLU A 1 205 ? 7.941 -17.797 -17.578 1 94.44 205 GLU A O 1
ATOM 1528 N N . ARG A 1 206 ? 6.16 -16.656 -18.234 1 90.5 206 ARG A N 1
ATOM 1529 C CA . ARG A 1 206 ? 5.812 -17.594 -19.297 1 90.5 206 ARG A CA 1
ATOM 1530 C C . ARG A 1 206 ? 6.84 -17.547 -20.422 1 90.5 206 ARG A C 1
ATOM 1532 O O . ARG A 1 206 ? 7.191 -18.578 -21 1 90.5 206 ARG A O 1
ATOM 1539 N N . SER A 1 207 ? 7.371 -16.422 -20.656 1 93.38 207 SER A N 1
ATOM 1540 C CA . SER A 1 207 ? 8.234 -16.25 -21.828 1 93.38 207 SER A CA 1
ATOM 1541 C C . SER A 1 207 ? 9.695 -16.484 -21.469 1 93.38 207 SER A C 1
ATOM 1543 O O . SER A 1 207 ? 10.453 -17.047 -22.281 1 93.38 207 SER A O 1
ATOM 1545 N N . PHE A 1 208 ? 10.125 -16.062 -20.266 1 95.31 208 PHE A N 1
ATOM 1546 C CA . PHE A 1 208 ? 11.562 -16.031 -20 1 95.31 208 PHE A CA 1
ATOM 1547 C C . PHE A 1 208 ? 11.898 -16.797 -18.719 1 95.31 208 PHE A C 1
ATOM 1549 O O . PHE A 1 208 ? 13.07 -17.016 -18.422 1 95.31 208 PHE A O 1
ATOM 1556 N N . GLY A 1 209 ? 10.914 -17.156 -17.984 1 95.19 209 GLY A N 1
ATOM 1557 C CA . GLY A 1 209 ? 11.18 -17.828 -16.719 1 95.19 209 GLY A CA 1
ATOM 1558 C C . GLY A 1 209 ? 10.969 -16.938 -15.516 1 95.19 209 GLY A C 1
ATOM 1559 O O . GLY A 1 209 ? 10.891 -15.719 -15.648 1 95.19 209 GLY A O 1
ATOM 1560 N N . TRP A 1 210 ? 10.938 -17.547 -14.383 1 95.75 210 TRP A N 1
ATOM 1561 C CA . TRP A 1 210 ? 10.555 -16.828 -13.172 1 95.75 210 TRP A CA 1
ATOM 1562 C C . TRP A 1 210 ? 11.656 -15.867 -12.734 1 95.75 210 TRP A C 1
ATOM 1564 O O . TRP A 1 210 ? 11.383 -14.844 -12.102 1 95.75 210 TRP A O 1
ATOM 1574 N N . ARG A 1 211 ? 12.93 -16.109 -13.008 1 97.5 211 ARG A N 1
ATOM 1575 C CA . ARG A 1 211 ? 14.031 -15.258 -12.586 1 97.5 211 ARG A CA 1
ATOM 1576 C C . ARG A 1 211 ? 13.922 -13.867 -13.219 1 97.5 211 ARG A C 1
ATOM 1578 O O . ARG A 1 211 ? 14.328 -12.875 -12.617 1 97.5 211 ARG A O 1
ATOM 1585 N N . TRP A 1 212 ? 13.375 -13.836 -14.359 1 97.06 212 TRP A N 1
ATOM 1586 C CA . TRP A 1 212 ? 13.242 -12.578 -15.078 1 97.06 212 TRP A CA 1
ATOM 1587 C C . TRP A 1 212 ? 12.219 -11.672 -14.406 1 97.06 212 TRP A C 1
ATOM 1589 O O . TRP A 1 212 ? 12.188 -10.461 -14.664 1 97.06 212 TRP A O 1
ATOM 1599 N N . THR A 1 213 ? 11.289 -12.219 -13.578 1 97.69 213 THR A N 1
ATOM 1600 C CA . THR A 1 213 ? 10.438 -11.344 -12.789 1 97.69 213 THR A CA 1
ATOM 1601 C C . THR A 1 213 ? 11.273 -10.461 -11.867 1 97.69 213 THR A C 1
ATOM 1603 O O . THR A 1 213 ? 10.945 -9.297 -11.648 1 97.69 213 THR A O 1
ATOM 1606 N N . GLN A 1 214 ? 12.383 -11.047 -11.414 1 98.06 214 GLN A N 1
ATOM 1607 C CA . GLN A 1 214 ? 13.273 -10.266 -10.562 1 98.06 214 GLN A CA 1
ATOM 1608 C C . GLN A 1 214 ? 14.094 -9.281 -11.375 1 98.06 214 GLN A C 1
ATOM 1610 O O . GLN A 1 214 ? 14.203 -8.102 -11.023 1 98.06 214 GLN A O 1
ATOM 1615 N N . TRP A 1 215 ? 14.602 -9.656 -12.484 1 98.06 215 TRP A N 1
ATOM 1616 C CA . TRP A 1 215 ? 15.508 -8.844 -13.289 1 98.06 215 TRP A CA 1
ATOM 1617 C C . TRP A 1 215 ? 14.773 -7.672 -13.93 1 98.06 215 TRP A C 1
ATOM 1619 O O . TRP A 1 215 ? 15.312 -6.57 -14.031 1 98.06 215 TRP A O 1
ATOM 1629 N N 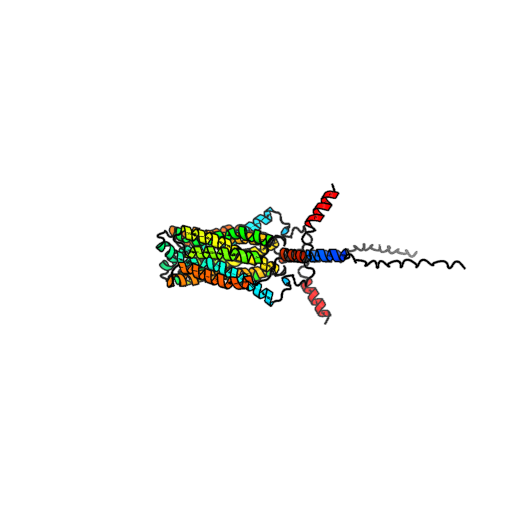. VAL A 1 216 ? 13.586 -7.891 -14.398 1 98.31 216 VAL A N 1
ATOM 1630 C CA . VAL A 1 216 ? 12.781 -6.816 -14.969 1 98.31 216 VAL A CA 1
ATOM 1631 C C . VAL A 1 216 ? 12.539 -5.738 -13.914 1 98.31 216 VAL A C 1
ATOM 1633 O O . VAL A 1 216 ? 12.633 -4.543 -14.203 1 98.31 216 VAL A O 1
ATOM 1636 N N . ALA A 1 217 ? 12.195 -6.191 -12.703 1 98.5 217 ALA A N 1
ATOM 1637 C CA . ALA A 1 217 ? 11.984 -5.242 -11.609 1 98.5 217 ALA A CA 1
ATOM 1638 C C . ALA A 1 217 ? 13.258 -4.457 -11.312 1 98.5 217 ALA A C 1
ATOM 1640 O O . ALA A 1 217 ? 13.203 -3.258 -11.031 1 98.5 217 ALA A O 1
ATOM 1641 N N . VAL A 1 218 ? 14.414 -5.105 -11.375 1 98.62 218 VAL A N 1
ATOM 1642 C CA . VAL A 1 218 ? 15.703 -4.453 -11.141 1 98.62 218 VAL A CA 1
ATOM 1643 C C . VAL A 1 218 ? 15.93 -3.375 -12.195 1 98.62 218 VAL A C 1
ATOM 1645 O O . VAL A 1 218 ? 16.281 -2.236 -11.867 1 98.62 218 VAL A O 1
ATOM 1648 N N . VAL A 1 219 ? 15.727 -3.686 -13.43 1 98.62 219 VAL A N 1
ATOM 1649 C CA . VAL A 1 219 ? 15.977 -2.77 -14.539 1 98.62 219 VAL A CA 1
ATOM 1650 C C . VAL A 1 219 ? 15.055 -1.557 -14.422 1 98.62 219 VAL A C 1
ATOM 1652 O O . VAL A 1 219 ? 15.508 -0.413 -14.516 1 98.62 219 VAL A O 1
ATOM 1655 N N . ILE A 1 220 ? 13.805 -1.781 -14.234 1 98.5 220 ILE A N 1
ATOM 1656 C CA . ILE A 1 220 ? 12.828 -0.701 -14.141 1 98.5 220 ILE A CA 1
ATOM 1657 C C . ILE A 1 220 ? 13.18 0.215 -12.969 1 98.5 220 ILE A C 1
ATOM 1659 O O . ILE A 1 220 ? 13.164 1.44 -13.109 1 98.5 220 ILE A O 1
ATOM 1663 N N . THR A 1 221 ? 13.516 -0.426 -11.828 1 98.5 221 THR A N 1
ATOM 1664 C CA . THR A 1 221 ? 13.852 0.366 -10.656 1 98.5 221 THR A CA 1
ATOM 1665 C C . THR A 1 221 ? 15.117 1.184 -10.891 1 98.5 221 THR A C 1
ATOM 1667 O O . THR A 1 221 ? 15.203 2.344 -10.492 1 98.5 221 THR A O 1
ATOM 1670 N N . CYS A 1 222 ? 16.125 0.643 -11.531 1 98.12 222 CYS A N 1
ATOM 1671 C CA . CYS A 1 222 ? 17.359 1.354 -11.844 1 98.12 222 CYS A CA 1
ATOM 1672 C C . CYS A 1 222 ? 17.078 2.578 -12.703 1 98.12 222 CYS A C 1
ATOM 1674 O O . CYS A 1 222 ? 17.594 3.662 -12.445 1 98.12 222 CYS A O 1
ATOM 1676 N N . VAL A 1 223 ? 16.281 2.436 -13.711 1 98.06 223 VAL A N 1
ATOM 1677 C CA . VAL A 1 223 ? 15.953 3.52 -14.633 1 98.06 223 VAL A CA 1
ATOM 1678 C C . VAL A 1 223 ? 15.219 4.633 -13.891 1 98.06 223 VAL A C 1
ATOM 1680 O O . VAL A 1 223 ? 15.516 5.812 -14.078 1 98.06 223 VAL A O 1
ATOM 1683 N N . LEU A 1 224 ? 14.305 4.273 -13 1 97.62 224 LEU A N 1
ATOM 1684 C CA . LEU A 1 224 ? 13.484 5.254 -12.305 1 97.62 224 LEU A CA 1
ATOM 1685 C C . LEU A 1 224 ? 14.25 5.879 -11.141 1 97.62 224 LEU A C 1
ATOM 1687 O O . LEU A 1 224 ? 13.844 6.914 -10.609 1 97.62 224 LEU A O 1
ATOM 1691 N N . TYR A 1 225 ? 15.352 5.211 -10.758 1 96.94 225 TYR A N 1
ATOM 1692 C CA . TYR A 1 225 ? 16.203 5.703 -9.68 1 96.94 225 TYR A CA 1
ATOM 1693 C C . TYR A 1 225 ? 17.031 6.887 -10.148 1 96.94 225 TYR A C 1
ATOM 1695 O O . TYR A 1 225 ? 17.344 7.793 -9.359 1 96.94 225 TYR A O 1
ATOM 1703 N N . ILE A 1 226 ? 17.375 7.066 -11.359 1 95.69 226 ILE A N 1
ATOM 1704 C CA . ILE A 1 226 ? 18.312 8.039 -11.906 1 95.69 226 ILE A CA 1
ATOM 1705 C C . ILE A 1 226 ? 17.766 9.453 -11.68 1 95.69 226 ILE A C 1
ATOM 1707 O O . ILE A 1 226 ? 18.484 10.312 -11.156 1 95.69 226 ILE A O 1
ATOM 1711 N N . PRO A 1 227 ? 16.5 9.766 -12.023 1 93.69 227 PRO A N 1
ATOM 1712 C CA . PRO A 1 227 ? 16.016 11.125 -11.812 1 93.69 227 PRO A CA 1
ATOM 1713 C C . PRO A 1 227 ? 16 11.523 -10.336 1 93.69 227 PRO A C 1
ATOM 1715 O O . PRO A 1 227 ? 16.062 12.719 -10.016 1 93.69 227 PRO A O 1
ATOM 1718 N N . VAL A 1 228 ? 15.875 10.594 -9.484 1 92.62 228 VAL A N 1
ATOM 1719 C CA . VAL A 1 228 ? 15.805 10.875 -8.055 1 92.62 228 VAL A CA 1
ATOM 1720 C C . VAL A 1 228 ? 17.141 11.422 -7.562 1 92.62 228 VAL A C 1
ATOM 1722 O O . VAL A 1 228 ? 17.188 12.219 -6.625 1 92.62 228 VAL A O 1
ATOM 1725 N N . LEU A 1 229 ? 18.234 11.031 -8.18 1 90.38 229 LEU A N 1
ATOM 1726 C CA . LEU A 1 229 ? 19.578 11.484 -7.805 1 90.38 229 LEU A CA 1
ATOM 1727 C C . LEU A 1 229 ? 19.734 12.984 -8.047 1 90.38 229 LEU A C 1
ATOM 1729 O O . LEU A 1 229 ? 20.594 13.625 -7.449 1 90.38 229 LEU A O 1
ATOM 1733 N N . PHE A 1 230 ? 18.812 13.562 -8.797 1 85.44 230 PHE A N 1
ATOM 1734 C CA . PHE A 1 230 ? 18.938 14.969 -9.156 1 85.44 230 PHE A CA 1
ATOM 1735 C C . PHE A 1 230 ? 17.875 15.812 -8.453 1 85.44 230 PHE A C 1
ATOM 1737 O O . PHE A 1 230 ? 17.766 17.016 -8.719 1 85.44 230 PHE A O 1
ATOM 1744 N N . THR A 1 231 ? 17.156 15.281 -7.633 1 81.56 231 THR A N 1
ATOM 1745 C CA . THR A 1 231 ? 16.141 16.031 -6.91 1 81.56 231 THR A CA 1
ATOM 1746 C C . THR A 1 231 ? 16.766 16.844 -5.773 1 81.56 231 THR A C 1
ATOM 1748 O O . THR A 1 231 ? 17.891 16.562 -5.363 1 81.56 231 THR A O 1
ATOM 1751 N N . ARG A 1 232 ? 16.016 17.922 -5.32 1 74.75 232 ARG A N 1
ATOM 1752 C CA . ARG A 1 232 ? 16.484 18.781 -4.242 1 74.75 232 ARG A CA 1
ATOM 1753 C C . ARG A 1 232 ? 15.945 18.328 -2.895 1 74.75 232 ARG A C 1
ATOM 1755 O O . ARG A 1 232 ? 14.938 17.625 -2.834 1 74.75 232 ARG A O 1
ATOM 1762 N N . GLU A 1 233 ? 16.641 18.672 -1.907 1 71.75 233 GLU A N 1
ATOM 1763 C CA . GLU A 1 233 ? 16.234 18.328 -0.545 1 71.75 233 GLU A CA 1
ATOM 1764 C C . GLU A 1 233 ? 15.023 19.141 -0.105 1 71.75 233 GLU A C 1
ATOM 1766 O O . GLU A 1 233 ? 14.953 20.344 -0.356 1 71.75 233 GLU A O 1
ATOM 1771 N N . THR A 1 234 ? 14.039 18.453 0.452 1 67.25 234 THR A N 1
ATOM 1772 C CA . THR A 1 234 ? 12.789 19.141 0.797 1 67.25 234 THR A CA 1
ATOM 1773 C C . THR A 1 234 ? 12.633 19.234 2.311 1 67.25 234 THR A C 1
ATOM 1775 O O . THR A 1 234 ? 11.844 20.047 2.807 1 67.25 234 THR A O 1
ATOM 1778 N N . TYR A 1 235 ? 13.344 18.516 3.057 1 66.25 235 TYR A N 1
ATOM 1779 C CA . TYR A 1 235 ? 13.133 18.453 4.496 1 66.25 235 TYR A CA 1
ATOM 1780 C C . TYR A 1 235 ? 13.617 19.734 5.172 1 66.25 235 TYR A C 1
ATOM 1782 O O . TYR A 1 235 ? 14.805 20.062 5.125 1 66.25 235 TYR A O 1
ATOM 1790 N N . LYS A 1 236 ? 12.695 20.422 5.75 1 60.06 236 LYS A N 1
ATOM 1791 C CA . LYS A 1 236 ? 12.93 21.734 6.344 1 60.06 236 LYS A CA 1
ATOM 1792 C C . LYS A 1 236 ? 14.125 21.703 7.289 1 60.06 236 LYS A C 1
ATOM 1794 O O . LYS A 1 236 ? 15.008 22.562 7.207 1 60.06 236 LYS A O 1
ATOM 1799 N N . LYS A 1 237 ? 14.031 20.688 8.211 1 59.22 237 LYS A N 1
ATOM 1800 C CA . LYS A 1 237 ? 15.07 20.672 9.234 1 59.22 237 LYS A CA 1
ATOM 1801 C C . LYS A 1 237 ? 16.453 20.609 8.609 1 59.22 237 LYS A C 1
ATOM 1803 O O . LYS A 1 237 ? 17.375 21.297 9.062 1 59.22 237 LYS A O 1
ATOM 1808 N N . VAL A 1 238 ? 16.484 19.859 7.699 1 58.38 238 VAL A N 1
ATOM 1809 C CA . VAL A 1 238 ? 17.781 19.703 7.078 1 58.38 238 VAL A CA 1
ATOM 1810 C C . VAL A 1 238 ? 18.125 20.922 6.23 1 58.38 238 VAL A C 1
ATOM 1812 O O . VAL A 1 238 ? 19.266 21.391 6.223 1 58.38 238 VAL A O 1
ATOM 1815 N N . VAL A 1 239 ? 17.109 21.438 5.602 1 60.94 239 VAL A N 1
ATOM 1816 C CA . VAL A 1 239 ? 17.328 22.609 4.766 1 60.94 239 VAL A CA 1
ATOM 1817 C C . VAL A 1 239 ? 17.781 23.781 5.633 1 60.94 239 VAL A C 1
ATOM 1819 O O . VAL A 1 239 ? 18.719 24.5 5.281 1 60.94 239 VAL A O 1
ATOM 1822 N N . LEU A 1 240 ? 17.156 23.859 6.746 1 56 240 LEU A N 1
ATOM 1823 C CA . LEU A 1 240 ? 17.484 24.969 7.633 1 56 240 LEU A CA 1
ATOM 1824 C C . LEU A 1 240 ? 18.828 24.75 8.32 1 56 240 LEU A C 1
ATOM 1826 O O . LEU A 1 240 ? 19.562 25.703 8.562 1 56 240 LEU A O 1
ATOM 1830 N N . ARG A 1 241 ? 19.062 23.5 8.664 1 57.81 241 ARG A N 1
ATOM 1831 C CA . ARG A 1 241 ? 20.344 23.188 9.266 1 57.81 241 ARG A CA 1
ATOM 1832 C C . ARG A 1 241 ? 21.484 23.5 8.297 1 57.81 241 ARG A C 1
ATOM 1834 O O . ARG A 1 241 ? 22.5 24.078 8.68 1 57.81 241 ARG A O 1
ATOM 1841 N N . ARG A 1 242 ? 21.328 23.078 7.16 1 57.41 242 ARG A N 1
ATOM 1842 C CA . ARG A 1 242 ? 22.344 23.344 6.152 1 57.41 242 ARG A CA 1
ATOM 1843 C C . ARG A 1 242 ? 22.531 24.844 5.93 1 57.41 242 ARG A C 1
ATOM 1845 O O . ARG A 1 242 ? 23.656 25.312 5.734 1 57.41 242 ARG A O 1
ATOM 1852 N N . ARG A 1 243 ? 21.359 25.484 5.922 1 55.62 243 ARG A N 1
ATOM 1853 C CA . ARG A 1 243 ? 21.406 26.938 5.785 1 55.62 243 ARG A CA 1
ATOM 1854 C C . ARG A 1 243 ? 22.156 27.578 6.953 1 55.62 243 ARG A C 1
ATOM 1856 O O . ARG A 1 243 ? 22.953 28.484 6.762 1 55.62 243 ARG A O 1
ATOM 1863 N N . ALA A 1 244 ? 21.859 27.109 8.125 1 55.88 244 ALA A N 1
ATOM 1864 C CA . ALA A 1 244 ? 22.531 27.641 9.32 1 55.88 244 ALA A CA 1
ATOM 1865 C C . ALA A 1 244 ? 24.031 27.406 9.258 1 55.88 244 ALA A C 1
ATOM 1867 O O . ALA A 1 244 ? 24.812 28.281 9.625 1 55.88 244 ALA A O 1
ATOM 1868 N N . ILE A 1 245 ? 24.422 26.266 8.836 1 56.91 245 ILE A N 1
ATOM 1869 C CA . ILE A 1 245 ? 25.844 25.953 8.695 1 56.91 245 ILE A CA 1
ATOM 1870 C C . ILE A 1 245 ? 26.484 26.859 7.656 1 56.91 245 ILE A C 1
ATOM 1872 O 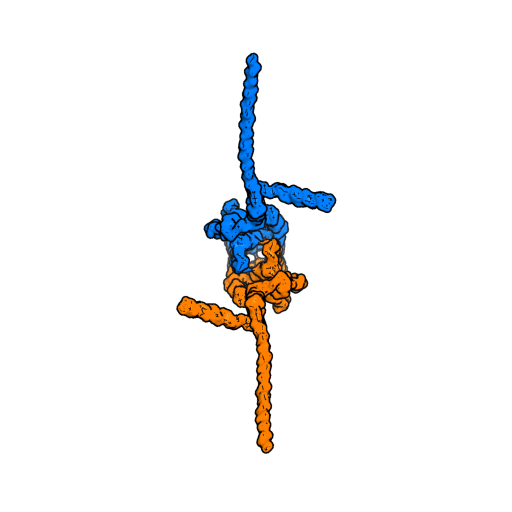O . ILE A 1 245 ? 27.578 27.375 7.863 1 56.91 245 ILE A O 1
ATOM 1876 N N . ARG A 1 246 ? 25.688 27.047 6.648 1 57.69 246 ARG A N 1
ATOM 1877 C CA . ARG A 1 246 ? 26.188 27.906 5.594 1 57.69 246 ARG A CA 1
ATOM 1878 C C . ARG A 1 246 ? 26.328 29.344 6.086 1 57.69 246 ARG A C 1
ATOM 1880 O O . ARG A 1 246 ? 27.234 30.078 5.66 1 57.69 246 ARG A O 1
ATOM 1887 N N . MET A 1 247 ? 25.359 29.672 7.008 1 55.31 247 MET A N 1
ATOM 1888 C CA . MET A 1 247 ? 25.391 31.031 7.555 1 55.31 247 MET A CA 1
ATOM 1889 C C . MET A 1 247 ? 26.375 31.125 8.711 1 55.31 247 MET A C 1
ATOM 1891 O O . MET A 1 247 ? 26.531 32.188 9.312 1 55.31 247 MET A O 1
ATOM 1895 N N . GLY A 1 248 ? 27.125 30.078 8.914 1 52.09 248 GLY A N 1
ATOM 1896 C CA . GLY A 1 248 ? 28.141 30.094 9.953 1 52.09 248 GLY A CA 1
ATOM 1897 C C . GLY A 1 248 ? 27.562 29.938 11.352 1 52.09 248 GLY A C 1
ATOM 1898 O O . GLY A 1 248 ? 28.219 30.25 12.344 1 52.09 248 GLY A O 1
ATOM 1899 N N . LEU A 1 249 ? 26.219 29.828 11.57 1 49.41 249 LEU A N 1
ATOM 1900 C CA . LEU A 1 249 ? 25.562 29.703 12.859 1 49.41 249 LEU A CA 1
ATOM 1901 C C . LEU A 1 249 ? 25.609 28.266 13.359 1 49.41 249 LEU A C 1
ATOM 1903 O O . LEU A 1 249 ? 25.047 27.953 14.414 1 49.41 249 LEU A O 1
ATOM 1907 N N . GLY A 1 250 ? 25.984 27.344 12.68 1 44.34 250 GLY A N 1
ATOM 1908 C CA . GLY A 1 250 ? 25.938 25.922 12.977 1 44.34 250 GLY A CA 1
ATOM 1909 C C . GLY A 1 250 ? 26.547 25.578 14.32 1 44.34 250 GLY A C 1
ATOM 1910 O O . GLY A 1 250 ? 26.016 24.734 15.047 1 44.34 250 GLY A O 1
ATOM 1911 N N . ASP A 1 251 ? 27.859 25.828 14.609 1 41.06 251 ASP A N 1
ATOM 1912 C CA . ASP A 1 251 ? 28.656 25.328 15.719 1 41.06 251 ASP A CA 1
ATOM 1913 C C . ASP A 1 251 ? 28.281 26.031 17.031 1 41.06 251 ASP A C 1
ATOM 1915 O O . ASP A 1 251 ? 28.703 25.594 18.109 1 41.06 251 ASP A O 1
ATOM 1919 N N . SER A 1 252 ? 27.984 27.344 17.078 1 37.44 252 SER A N 1
ATOM 1920 C CA . SER A 1 252 ? 28.062 28.078 18.328 1 37.44 252 SER A CA 1
ATOM 1921 C C . SER A 1 252 ? 26.906 27.734 19.266 1 37.44 252 SER A C 1
ATOM 1923 O O . SER A 1 252 ? 26.969 28 20.469 1 37.44 252 SER A O 1
ATOM 1925 N N . SER A 1 253 ? 25.734 27.453 18.859 1 38.09 253 SER A N 1
ATOM 1926 C CA . SER A 1 253 ? 24.641 27.281 19.797 1 38.09 253 SER A CA 1
ATOM 1927 C C . SER A 1 253 ? 24.766 25.969 20.562 1 38.09 253 SER A C 1
ATOM 1929 O O . SER A 1 253 ? 24.047 25.734 21.531 1 38.09 253 SER A O 1
ATOM 1931 N N . SER A 1 254 ? 25.438 24.938 20.094 1 36.91 254 SER A N 1
ATOM 1932 C CA . SER A 1 254 ? 25.797 23.859 20.984 1 36.91 254 SER A CA 1
ATOM 1933 C C . SER A 1 254 ? 26.734 24.344 22.094 1 36.91 254 SER A C 1
ATOM 1935 O O . SER A 1 254 ? 26.797 23.75 23.172 1 36.91 254 SER A O 1
ATOM 1937 N N . GLN A 1 255 ? 27.531 25.422 21.844 1 34.34 255 GLN A N 1
ATOM 1938 C CA . GLN A 1 255 ? 28.422 25.891 22.906 1 34.34 255 GLN A CA 1
ATOM 1939 C C . GLN A 1 255 ? 27.672 26.75 23.906 1 34.34 255 GLN A C 1
ATOM 1941 O O . GLN A 1 255 ? 27.953 26.703 25.109 1 34.34 255 GLN A O 1
ATOM 1946 N N . HIS A 1 256 ? 26.812 27.703 23.547 1 36.44 256 HIS A N 1
ATOM 1947 C CA . HIS A 1 256 ? 26.312 28.625 24.562 1 36.44 256 HIS A CA 1
ATOM 1948 C C . HIS A 1 256 ? 25.219 27.984 25.406 1 36.44 256 HIS A C 1
ATOM 1950 O O . HIS A 1 256 ? 25 28.391 26.547 1 36.44 256 HIS A O 1
ATOM 1956 N N . THR A 1 257 ? 24.422 27.047 24.922 1 36.62 257 THR A N 1
ATOM 1957 C CA . THR A 1 257 ? 23.484 26.453 25.859 1 36.62 257 THR A CA 1
ATOM 1958 C C . THR A 1 257 ? 24.219 25.562 26.859 1 36.62 257 THR A C 1
ATOM 1960 O O . THR A 1 257 ? 23.719 25.297 27.953 1 36.62 257 THR A O 1
ATOM 1963 N N . THR A 1 258 ? 25.391 25.109 26.531 1 36.06 258 THR A N 1
ATOM 1964 C CA . THR A 1 258 ? 26.188 24.469 27.562 1 36.06 258 THR A CA 1
ATOM 1965 C C . THR A 1 258 ? 26.75 25.5 28.547 1 36.06 258 THR A C 1
ATOM 1967 O O . THR A 1 258 ? 26.812 25.25 29.75 1 36.06 258 THR A O 1
ATOM 1970 N N . VAL A 1 259 ? 27.078 26.703 28.078 1 35.56 259 VAL A N 1
ATOM 1971 C CA . VAL A 1 259 ? 27.656 27.656 29.016 1 35.56 259 VAL A CA 1
ATOM 1972 C C . VAL A 1 259 ? 26.562 28.234 29.906 1 35.56 259 VAL A C 1
ATOM 1974 O O . VAL A 1 259 ? 26.781 28.438 31.109 1 35.56 259 VAL A O 1
ATOM 1977 N N . ALA A 1 260 ? 25.453 28.594 29.469 1 37.5 260 ALA A N 1
ATOM 1978 C CA . ALA A 1 260 ? 24.453 29.156 30.375 1 37.5 260 ALA A CA 1
ATOM 1979 C C . ALA A 1 260 ? 23.984 28.125 31.391 1 37.5 260 ALA A C 1
ATOM 1981 O O . ALA A 1 260 ? 23.641 28.469 32.531 1 37.5 260 ALA A O 1
ATOM 1982 N N . ARG A 1 261 ? 23.922 26.859 31.078 1 37 261 ARG A N 1
ATOM 1983 C CA . ARG A 1 261 ? 23.594 25.875 32.094 1 37 261 ARG A CA 1
ATOM 1984 C C . ARG A 1 261 ? 24.75 25.672 33.062 1 37 261 ARG A C 1
ATOM 1986 O O . ARG A 1 261 ? 24.562 25.25 34.219 1 37 261 ARG A O 1
ATOM 1993 N N . THR A 1 262 ? 25.969 25.953 32.625 1 35.53 262 THR A N 1
ATOM 1994 C CA . THR A 1 262 ? 27.016 25.812 33.625 1 35.53 262 THR A CA 1
ATOM 1995 C C . THR A 1 262 ? 26.984 26.969 34.625 1 35.53 262 THR A C 1
ATOM 1997 O O . THR A 1 262 ? 27.375 26.812 35.781 1 35.53 262 THR A O 1
ATOM 2000 N N . ILE A 1 263 ? 26.672 28.156 34.219 1 34.16 263 ILE A N 1
ATOM 2001 C CA . ILE A 1 263 ? 26.781 29.219 35.219 1 34.16 263 ILE A CA 1
ATOM 2002 C C . ILE A 1 263 ? 25.609 29.141 36.188 1 34.16 263 ILE A C 1
ATOM 2004 O O . ILE A 1 263 ? 25.672 29.672 37.312 1 34.16 263 ILE A O 1
ATOM 2008 N N . ARG A 1 264 ? 24.422 28.656 35.781 1 34.75 264 ARG A N 1
ATOM 2009 C CA . ARG A 1 264 ? 23.359 28.734 36.781 1 34.75 264 ARG A CA 1
ATOM 2010 C C . ARG A 1 264 ? 23.531 27.656 37.844 1 34.75 264 ARG A C 1
ATOM 2012 O O . ARG A 1 264 ? 22.719 27.547 38.781 1 34.75 264 ARG A O 1
ATOM 2019 N N . HIS A 1 265 ? 24.609 26.719 37.688 1 29.44 265 HIS A N 1
ATOM 2020 C CA . HIS A 1 265 ? 24.906 26.094 38.969 1 29.44 265 HIS A CA 1
ATOM 2021 C C . HIS A 1 265 ? 26.031 26.812 39.688 1 29.44 265 HIS A C 1
ATOM 2023 O O . HIS A 1 265 ? 27.016 27.219 39.062 1 29.44 265 HIS A O 1
ATOM 2029 N N . MET B 1 1 ? -66.688 73.875 47.5 1 30.14 1 MET B N 1
ATOM 2030 C CA . MET B 1 1 ? -65.562 73 47.938 1 30.14 1 MET B CA 1
ATOM 2031 C C . MET B 1 1 ? -65.312 71.938 46.875 1 30.14 1 MET B C 1
ATOM 2033 O O . MET B 1 1 ? -65.938 70.875 46.875 1 30.14 1 MET B O 1
ATOM 2037 N N . ALA B 1 2 ? -65.25 72.25 45.594 1 39.56 2 ALA B N 1
ATOM 2038 C CA . ALA B 1 2 ? -65.062 71.438 44.406 1 39.56 2 ALA B CA 1
ATOM 2039 C C . ALA B 1 2 ? -63.75 70.625 44.5 1 39.56 2 ALA B C 1
ATOM 2041 O O . ALA B 1 2 ? -62.656 71.188 44.594 1 39.56 2 ALA B O 1
ATOM 2042 N N . SER B 1 3 ? -63.719 69.5 45.25 1 37.03 3 SER B N 1
ATOM 2043 C CA . SER B 1 3 ? -62.594 68.562 45.406 1 37.03 3 SER B CA 1
ATOM 2044 C C . SER B 1 3 ? -62.031 68.188 44.062 1 37.03 3 SER B C 1
ATOM 2046 O O . SER B 1 3 ? -62.781 67.75 43.188 1 37.03 3 SER B O 1
ATOM 2048 N N . SER B 1 4 ? -60.938 68.75 43.594 1 36.44 4 SER B N 1
ATOM 2049 C CA . SER B 1 4 ? -60.094 68.5 42.406 1 36.44 4 SER B CA 1
ATOM 2050 C C . SER B 1 4 ? -59.656 67.062 42.344 1 36.44 4 SER B C 1
ATOM 2052 O O . SER B 1 4 ? -59.188 66.5 43.312 1 36.44 4 SER B O 1
ATOM 2054 N N . VAL B 1 5 ? -60.312 66.188 41.531 1 39.66 5 VAL B N 1
ATOM 2055 C CA . VAL B 1 5 ? -60.031 64.812 41.156 1 39.66 5 VAL B CA 1
ATOM 2056 C C . VAL B 1 5 ? -58.594 64.688 40.688 1 39.66 5 VAL B C 1
ATOM 2058 O O . VAL B 1 5 ? -58.188 65.312 39.719 1 39.66 5 VAL B O 1
ATOM 2061 N N . SER B 1 6 ? -57.594 64.562 41.562 1 36.94 6 SER B N 1
ATOM 2062 C CA . SER B 1 6 ? -56.188 64.25 41.281 1 36.94 6 SER B CA 1
ATOM 2063 C C . SER B 1 6 ? -56.062 63.062 40.406 1 36.94 6 SER B C 1
ATOM 2065 O O . SER B 1 6 ? -56.562 61.969 40.719 1 36.94 6 SER B O 1
ATOM 2067 N N . PHE B 1 7 ? -56.031 63.188 39.094 1 40.06 7 PHE B N 1
ATOM 2068 C CA . PHE B 1 7 ? -55.781 62.125 38.125 1 40.06 7 PHE B CA 1
ATOM 2069 C C . PHE B 1 7 ? -54.5 61.375 38.5 1 40.06 7 PHE B C 1
ATOM 2071 O O . PHE B 1 7 ? -53.5 62 38.875 1 40.06 7 PHE B O 1
ATOM 2078 N N . PRO B 1 8 ? -54.625 60.125 38.969 1 38.69 8 PRO B N 1
ATOM 2079 C CA . PRO B 1 8 ? -53.469 59.312 39.344 1 38.69 8 PRO B CA 1
ATOM 2080 C C . PRO B 1 8 ? -52.344 59.375 38.281 1 38.69 8 PRO B C 1
ATOM 2082 O O . PRO B 1 8 ? -52.625 59.5 37.094 1 38.69 8 PRO B O 1
ATOM 2085 N N . ARG B 1 9 ? -51.125 59.844 38.594 1 41 9 ARG B N 1
ATOM 2086 C CA . ARG B 1 9 ? -49.875 59.875 37.844 1 41 9 ARG B CA 1
ATOM 2087 C C . ARG B 1 9 ? -49.625 58.531 37.156 1 41 9 ARG B C 1
ATOM 2089 O O . ARG B 1 9 ? -49.75 57.469 37.781 1 41 9 ARG B O 1
ATOM 2096 N N . SER B 1 10 ? -49.75 58.438 35.844 1 36.72 10 SER B N 1
ATOM 2097 C CA . SER B 1 10 ? -49.344 57.344 34.969 1 36.72 10 SER B CA 1
ATOM 2098 C C . SER B 1 10 ? -48.031 56.75 35.406 1 36.72 10 SER B C 1
ATOM 2100 O O . SER B 1 10 ? -47.031 57.469 35.594 1 36.72 10 SER B O 1
ATOM 2102 N N . GLU B 1 11 ? -48 55.688 36.219 1 36.12 11 GLU B N 1
ATOM 2103 C CA . GLU B 1 11 ? -46.781 54.906 36.5 1 36.12 11 GLU B CA 1
ATOM 2104 C C . GLU B 1 11 ? -45.969 54.719 35.219 1 36.12 11 GLU B C 1
ATOM 2106 O O . GLU B 1 11 ? -46.438 54.125 34.25 1 36.12 11 GLU B O 1
ATOM 2111 N N . MET B 1 12 ? -45.062 55.625 34.875 1 35 12 MET B N 1
ATOM 2112 C CA . MET B 1 12 ? -44 55.406 33.875 1 35 12 MET B CA 1
ATOM 2113 C C . MET B 1 12 ? -43.438 54 33.969 1 35 12 MET B C 1
ATOM 2115 O O . MET B 1 12 ? -42.969 53.594 35.031 1 35 12 MET B O 1
ATOM 2119 N N . VAL B 1 13 ? -44.031 53 33.281 1 37.62 13 VAL B N 1
ATOM 2120 C CA . VAL B 1 13 ? -43.406 51.719 33.031 1 37.62 13 VAL B CA 1
ATOM 2121 C C . VAL B 1 13 ? -41.906 51.906 32.844 1 37.62 13 VAL B C 1
ATOM 2123 O O . VAL B 1 13 ? -41.469 52.594 31.906 1 37.62 13 VAL B O 1
ATOM 2126 N N . GLN B 1 14 ? -41.094 51.938 33.875 1 35.38 14 GLN B N 1
ATOM 2127 C CA . GLN B 1 14 ? -39.656 51.719 33.719 1 35.38 14 GLN B CA 1
ATOM 2128 C C . GLN B 1 14 ? -39.375 50.594 32.75 1 35.38 14 GLN B C 1
ATOM 2130 O O . GLN B 1 14 ? -39.656 49.438 33.031 1 35.38 14 GLN B O 1
ATOM 2135 N N . VAL B 1 15 ? -39.531 50.844 31.484 1 36.53 15 VAL B N 1
ATOM 2136 C CA . VAL B 1 15 ? -38.906 49.938 30.516 1 36.53 15 VAL B CA 1
ATOM 2137 C C . VAL B 1 15 ? -37.5 49.594 30.984 1 36.53 15 VAL B C 1
ATOM 2139 O O . VAL B 1 15 ? -36.625 50.469 30.984 1 36.53 15 VAL B O 1
ATOM 2142 N N . ASN B 1 16 ? -37.344 48.781 32.031 1 34.75 16 ASN B N 1
ATOM 2143 C CA . ASN B 1 16 ? -36.062 48.094 32.125 1 34.75 16 ASN B CA 1
ATOM 2144 C C . ASN B 1 16 ? -35.5 47.75 30.766 1 34.75 16 ASN B C 1
ATOM 2146 O O . ASN B 1 16 ? -36.094 46.938 30.031 1 34.75 16 ASN B O 1
ATOM 2150 N N . THR B 1 17 ? -34.906 48.656 30.078 1 34.84 17 THR B N 1
ATOM 2151 C CA . THR B 1 17 ? -34 48.344 28.969 1 34.84 17 THR B CA 1
ATOM 2152 C C . THR B 1 17 ? -33.188 47.094 29.281 1 34.84 17 THR B C 1
ATOM 2154 O O . THR B 1 17 ? -32.281 47.125 30.125 1 34.84 17 THR B O 1
ATOM 2157 N N . ILE B 1 18 ? -33.781 45.938 29.469 1 37.44 18 ILE B N 1
ATOM 2158 C CA . ILE B 1 18 ? -32.969 44.75 29.281 1 37.44 18 ILE B CA 1
ATOM 2159 C C . ILE B 1 18 ? -31.953 45 28.172 1 37.44 18 ILE B C 1
ATOM 2161 O O . ILE B 1 18 ? -32.312 45.188 27.016 1 37.44 18 ILE B O 1
ATOM 2165 N N . SER B 1 19 ? -30.922 45.719 28.438 1 35.34 19 SER B N 1
ATOM 2166 C CA . SER B 1 19 ? -29.734 45.688 27.609 1 35.34 19 SER B CA 1
ATOM 2167 C C . SER B 1 19 ? -29.5 44.281 27.078 1 35.34 19 SER B C 1
ATOM 2169 O O . SER B 1 19 ? -29.125 43.375 27.844 1 35.34 19 SER B O 1
ATOM 2171 N N . GLN B 1 20 ? -30.344 43.656 26.297 1 38.47 20 GLN B N 1
ATOM 2172 C CA . GLN B 1 20 ? -29.859 42.562 25.469 1 38.47 20 GLN B CA 1
ATOM 2173 C C . GLN B 1 20 ? -28.406 42.75 25.094 1 38.47 20 GLN B C 1
ATOM 2175 O O . GLN B 1 20 ? -28.062 43.656 24.344 1 38.47 20 GLN B O 1
ATOM 2180 N N . HIS B 1 21 ? -27.5 42.688 26.016 1 37.97 21 HIS B N 1
ATOM 2181 C CA . HIS B 1 21 ? -26.078 42.594 25.719 1 37.97 21 HIS B CA 1
ATOM 2182 C C . HIS B 1 21 ? -25.828 41.875 24.406 1 37.97 21 HIS B C 1
ATOM 2184 O O . HIS B 1 21 ? -26.031 40.656 24.312 1 37.97 21 HIS B O 1
ATOM 2190 N N . GLU B 1 22 ? -26.25 42.406 23.25 1 44 22 GLU B N 1
ATOM 2191 C CA . GLU B 1 22 ? -25.703 41.969 21.969 1 44 22 GLU B CA 1
ATOM 2192 C C . GLU B 1 22 ? -24.281 41.438 22.141 1 44 22 GLU B C 1
ATOM 2194 O O . GLU B 1 22 ? -23.438 42.062 22.781 1 44 22 GLU B O 1
ATOM 2199 N N . PRO B 1 23 ? -24.234 40.094 22.141 1 49 23 PRO B N 1
ATOM 2200 C CA . PRO B 1 23 ? -22.844 39.656 22.281 1 49 23 PRO B CA 1
ATOM 2201 C C . PRO B 1 23 ? -21.844 40.594 21.625 1 49 23 PRO B C 1
ATOM 2203 O O . PRO B 1 23 ? -22.156 41.219 20.609 1 49 23 PRO B O 1
ATOM 2206 N N . THR B 1 24 ? -20.984 41.219 22.359 1 47.09 24 THR B N 1
ATOM 2207 C CA . THR B 1 24 ? -19.906 42.094 21.891 1 47.09 24 THR B CA 1
ATOM 2208 C C . THR B 1 24 ? -19.203 41.5 20.672 1 47.09 24 THR B C 1
ATOM 2210 O O . THR B 1 24 ? -19.188 40.281 20.5 1 47.09 24 THR B O 1
ATOM 2213 N N . ILE B 1 25 ? -18.875 42.344 19.688 1 48.06 25 ILE B N 1
ATOM 2214 C CA . ILE B 1 25 ? -18.125 42 18.484 1 48.06 25 ILE B CA 1
ATOM 2215 C C . ILE B 1 25 ? -17.031 41 18.828 1 48.06 25 ILE B C 1
ATOM 2217 O O . ILE B 1 25 ? -16.812 40.031 18.078 1 48.06 25 ILE B O 1
ATOM 2221 N N . SER B 1 26 ? -16.469 41.156 19.984 1 51.94 26 SER B N 1
ATOM 2222 C CA . SER B 1 26 ? -15.422 40.25 20.422 1 51.94 26 SER B CA 1
ATOM 2223 C C . SER B 1 26 ? -15.984 38.844 20.656 1 51.94 26 SER B C 1
ATOM 2225 O O . SER B 1 26 ? -15.352 37.844 20.312 1 51.94 26 SER B O 1
ATOM 2227 N N . GLN B 1 27 ? -17.109 38.812 21.281 1 51.88 27 GLN B N 1
ATOM 2228 C CA . GLN B 1 27 ? -17.703 37.531 21.547 1 51.88 27 GLN B CA 1
ATOM 2229 C C . GLN B 1 27 ? -18.172 36.875 20.25 1 51.88 27 GLN B C 1
ATOM 2231 O O . GLN B 1 27 ? -18.078 35.656 20.094 1 51.88 27 GLN B O 1
ATOM 2236 N N . THR B 1 28 ? -18.703 37.656 19.375 1 50.38 28 THR B N 1
ATOM 2237 C CA . THR B 1 28 ? -19.125 37.156 18.078 1 50.38 28 THR B CA 1
ATOM 2238 C C . THR B 1 28 ? -17.922 36.656 17.266 1 50.38 28 THR B C 1
ATOM 2240 O O . THR B 1 28 ? -17.984 35.625 16.625 1 50.38 28 THR B O 1
ATOM 2243 N N . ILE B 1 29 ? -16.797 37.438 17.344 1 48.38 29 ILE B N 1
ATOM 2244 C CA . ILE B 1 29 ? -15.578 37.062 16.672 1 48.38 29 ILE B CA 1
ATOM 2245 C C . ILE B 1 29 ? -15.047 35.75 17.281 1 48.38 29 ILE B C 1
ATOM 2247 O O . ILE B 1 29 ? -14.609 34.844 16.562 1 48.38 29 ILE B O 1
ATOM 2251 N N . THR B 1 30 ? -15.062 35.75 18.578 1 48.62 30 THR B N 1
ATOM 2252 C CA . THR B 1 30 ? -14.617 34.531 19.234 1 48.62 30 THR B CA 1
ATOM 2253 C C . THR B 1 30 ? -15.516 33.344 18.875 1 48.62 30 THR B C 1
ATOM 2255 O O . THR B 1 30 ? -15.039 32.219 18.672 1 48.62 30 THR B O 1
ATOM 2258 N N . ARG B 1 31 ? -16.859 33.656 18.875 1 49.22 31 ARG B N 1
ATOM 2259 C CA . ARG B 1 31 ? -17.812 32.625 18.484 1 49.22 31 ARG B CA 1
ATOM 2260 C C . ARG B 1 31 ? -17.625 32.219 17.031 1 49.22 31 ARG B C 1
ATOM 2262 O O . ARG B 1 31 ? -17.719 31.031 16.688 1 49.22 31 ARG B O 1
ATOM 2269 N N . ILE B 1 32 ? -17.375 33.188 16.234 1 47.66 32 ILE B N 1
ATOM 2270 C CA . ILE B 1 32 ? -17.125 32.938 14.82 1 47.66 32 ILE B CA 1
ATOM 2271 C C . ILE B 1 32 ? -15.812 32.188 14.656 1 47.66 32 ILE B C 1
ATOM 2273 O O . ILE B 1 32 ? -15.734 31.234 13.891 1 47.66 32 ILE B O 1
ATOM 2277 N N . ASN B 1 33 ? -14.789 32.719 15.391 1 48.25 33 ASN B N 1
ATOM 2278 C CA . ASN B 1 33 ? -13.508 32.031 15.328 1 48.25 33 ASN B CA 1
ATOM 2279 C C . ASN B 1 33 ? -13.594 30.609 15.891 1 48.25 33 ASN B C 1
ATOM 2281 O O . ASN B 1 33 ? -12.977 29.688 15.352 1 48.25 33 ASN B O 1
ATOM 2285 N N . ALA B 1 34 ? -14.359 30.609 16.953 1 49.97 34 ALA B N 1
ATOM 2286 C CA . ALA B 1 34 ? -14.555 29.312 17.578 1 49.97 34 ALA B CA 1
ATOM 2287 C C . ALA B 1 34 ? -15.297 28.359 16.641 1 49.97 34 ALA B C 1
ATOM 2289 O O . ALA B 1 34 ? -15.117 27.141 16.703 1 49.97 34 ALA B O 1
ATOM 2290 N N . ALA B 1 35 ? -16.156 28.969 15.867 1 48.66 35 ALA B N 1
ATOM 2291 C CA . ALA B 1 35 ? -16.922 28.172 14.906 1 48.66 35 ALA B CA 1
ATOM 2292 C C . ALA B 1 35 ? -16.047 27.703 13.75 1 48.66 35 ALA B C 1
ATOM 2294 O O . ALA B 1 35 ? -16.297 26.656 13.156 1 48.66 35 ALA B O 1
ATOM 2295 N N . TYR B 1 36 ? -15.047 28.484 13.422 1 49.19 36 TYR B N 1
ATOM 2296 C CA . TYR B 1 36 ? -14.297 28.188 12.211 1 49.19 36 TYR B CA 1
ATOM 2297 C C . TYR B 1 36 ? -12.898 27.688 12.539 1 49.19 36 TYR B C 1
ATOM 2299 O O . TYR B 1 36 ? -12.117 27.375 11.641 1 49.19 36 TYR B O 1
ATOM 2307 N N . ASP B 1 37 ? -12.453 27.828 13.664 1 58.19 37 ASP B N 1
ATOM 2308 C CA . ASP B 1 37 ? -11.172 27.297 14.102 1 58.19 37 ASP B CA 1
ATOM 2309 C C . ASP B 1 37 ? -11.281 26.688 15.492 1 58.19 37 ASP B C 1
ATOM 2311 O O . ASP B 1 37 ? -12.305 26.828 16.156 1 58.19 37 ASP B O 1
ATOM 2315 N N . TRP B 1 38 ? -10.359 25.922 15.883 1 56.25 38 TRP B N 1
ATOM 2316 C CA . TRP B 1 38 ? -10.344 25.359 17.234 1 56.25 38 TRP B CA 1
ATOM 2317 C C . TRP B 1 38 ? -10.336 26.484 18.281 1 56.25 38 TRP B C 1
ATOM 2319 O O . TRP B 1 38 ? -9.664 27.5 18.094 1 56.25 38 TRP B O 1
ATOM 2329 N N . THR B 1 39 ? -11.375 26.656 19.125 1 46.47 39 THR B N 1
ATOM 2330 C CA . THR B 1 39 ? -11.539 27.703 20.125 1 46.47 39 THR B CA 1
ATOM 2331 C C . THR B 1 39 ? -10.281 27.828 20.984 1 46.47 39 THR B C 1
ATOM 2333 O O . THR B 1 39 ? -10.086 28.828 21.672 1 46.47 39 THR B O 1
ATOM 2336 N N . GLY B 1 40 ? -9.336 26.781 20.891 1 49.53 40 GLY B N 1
ATOM 2337 C CA . GLY B 1 40 ? -8.141 26.781 21.719 1 49.53 40 GLY B CA 1
ATOM 2338 C C . GLY B 1 40 ? -7.414 25.453 21.719 1 49.53 40 GLY B C 1
ATOM 2339 O O . GLY B 1 40 ? -7.855 24.5 21.062 1 49.53 40 GLY B O 1
ATOM 2340 N N . PRO B 1 41 ? -6.254 25.469 22.266 1 58.78 41 PRO B N 1
ATOM 2341 C CA . PRO B 1 41 ? -5.465 24.234 22.328 1 58.78 41 PRO B CA 1
ATOM 2342 C C . PRO B 1 41 ? -6.184 23.109 23.062 1 58.78 41 PRO B C 1
ATOM 2344 O O . PRO B 1 41 ? -5.914 21.938 22.812 1 58.78 41 PRO B O 1
ATOM 2347 N N . ASN B 1 42 ? -7.23 23.469 23.891 1 56.56 42 ASN B N 1
ATOM 2348 C CA . ASN B 1 42 ? -7.914 22.469 24.719 1 56.56 42 ASN B CA 1
ATOM 2349 C C . ASN B 1 42 ? -9.328 22.203 24.203 1 56.56 42 ASN B C 1
ATOM 2351 O O . ASN B 1 42 ? -10.18 21.719 24.953 1 56.56 42 ASN B O 1
ATOM 2355 N N . ASP B 1 43 ? -9.648 22.656 23.047 1 57.47 43 ASP B N 1
ATOM 2356 C CA . ASP B 1 43 ? -10.977 22.406 22.484 1 57.47 43 ASP B CA 1
ATOM 2357 C C . ASP B 1 43 ? -11.281 20.906 22.453 1 57.47 43 ASP B C 1
ATOM 2359 O O . ASP B 1 43 ? -10.555 20.141 21.828 1 57.47 43 ASP B O 1
ATOM 2363 N N . PRO B 1 44 ? -12.289 20.438 23.266 1 58.31 44 PRO B N 1
ATOM 2364 C CA . PRO B 1 44 ? -12.602 19.016 23.359 1 58.31 44 PRO B CA 1
ATOM 2365 C C . PRO B 1 44 ? -13 18.422 22 1 58.31 44 PRO B C 1
ATOM 2367 O O . PRO B 1 44 ? -12.945 17.203 21.828 1 58.31 44 PRO B O 1
ATOM 2370 N N . SER B 1 45 ? -13.438 19.344 21.047 1 58.75 45 SER B N 1
ATOM 2371 C CA . SER B 1 45 ? -13.844 18.828 19.75 1 58.75 45 SER B CA 1
ATOM 2372 C C . SER B 1 45 ? -12.648 18.641 18.828 1 58.75 45 SER B C 1
ATOM 2374 O O . SER B 1 45 ? -12.758 17.969 17.781 1 58.75 45 SER B O 1
ATOM 2376 N N . ASN B 1 46 ? -11.5 19.094 19.344 1 62.03 46 ASN B N 1
ATOM 2377 C CA . ASN B 1 46 ? -10.242 18.891 18.625 1 62.03 46 ASN B CA 1
ATOM 2378 C C . ASN B 1 46 ? -9.719 17.469 18.812 1 62.03 46 ASN B C 1
ATOM 2380 O O . ASN B 1 46 ? -9.445 17.047 19.922 1 62.03 46 ASN B O 1
ATOM 2384 N N . PRO B 1 47 ? -9.711 16.75 17.766 1 69.94 47 PRO B N 1
ATOM 2385 C CA . PRO B 1 47 ? -9.25 15.359 17.859 1 69.94 47 PRO B CA 1
ATOM 2386 C C . PRO B 1 47 ? -7.922 15.227 18.594 1 69.94 47 PRO B C 1
ATOM 2388 O O . PRO B 1 47 ? -7.637 14.172 19.172 1 69.94 47 PRO B O 1
ATOM 2391 N N . ARG B 1 48 ? -7.184 16.234 18.641 1 68.62 48 ARG B N 1
ATOM 2392 C CA . ARG B 1 48 ? -5.91 16.188 19.344 1 68.62 48 ARG B CA 1
ATOM 2393 C C . ARG B 1 48 ? -6.133 16.172 20.859 1 68.62 48 ARG B C 1
ATOM 2395 O O . ARG B 1 48 ? -5.242 15.797 21.609 1 68.62 48 ARG B O 1
ATOM 2402 N N . ASN B 1 49 ? -7.34 16.578 21.312 1 66.75 49 ASN B N 1
ATOM 2403 C CA . ASN B 1 49 ? -7.637 16.672 22.734 1 66.75 49 ASN B CA 1
ATOM 2404 C C . ASN B 1 49 ? -8.445 15.469 23.219 1 66.75 49 ASN B C 1
ATOM 2406 O O . ASN B 1 49 ? -8.844 15.406 24.375 1 66.75 49 ASN B O 1
ATOM 2410 N N . PHE B 1 50 ? -8.727 14.602 22.344 1 66.12 50 PHE B N 1
ATOM 2411 C CA . PHE B 1 50 ? -9.438 13.398 22.781 1 66.12 50 PHE B CA 1
ATOM 2412 C C . PHE B 1 50 ? -8.617 12.633 23.797 1 66.12 50 PHE B C 1
ATOM 2414 O O . PHE B 1 50 ? -7.395 12.797 23.875 1 66.12 50 PHE B O 1
ATOM 2421 N N . SER B 1 51 ? -9.375 11.898 24.609 1 73.25 51 SER B N 1
ATOM 2422 C CA . SER B 1 51 ? -8.672 11.039 25.562 1 73.25 51 SER B CA 1
ATOM 2423 C C . SER B 1 51 ? -7.742 10.07 24.844 1 73.25 51 SER B C 1
ATOM 2425 O O . SER B 1 51 ? -7.977 9.727 23.672 1 73.25 51 SER B O 1
ATOM 2427 N N . LEU B 1 52 ? -6.734 9.766 25.469 1 75.06 52 LEU B N 1
ATOM 2428 C CA . LEU B 1 52 ? -5.715 8.891 24.891 1 75.06 52 LEU B CA 1
ATOM 2429 C C . LEU B 1 52 ? -6.312 7.555 24.484 1 75.06 52 LEU B C 1
ATOM 2431 O O . LEU B 1 52 ? -5.953 7.004 23.438 1 75.06 52 LEU B O 1
ATOM 2435 N N . LEU B 1 53 ? -7.258 7.102 25.297 1 74.12 53 LEU B N 1
ATOM 2436 C CA . LEU B 1 53 ? -7.871 5.809 25.016 1 74.12 53 LEU B CA 1
ATOM 2437 C C . LEU B 1 53 ? -8.758 5.895 23.781 1 74.12 53 LEU B C 1
ATOM 2439 O O . LEU B 1 53 ? -8.719 5.008 22.922 1 74.12 53 LEU B O 1
ATOM 2443 N N . THR B 1 54 ? -9.484 6.934 23.719 1 76.44 54 THR B N 1
ATOM 2444 C CA . THR B 1 54 ? -10.375 7.113 22.562 1 76.44 54 THR B CA 1
ATOM 2445 C C . THR B 1 54 ? -9.57 7.297 21.281 1 76.44 54 THR B C 1
ATOM 2447 O O . THR B 1 54 ? -9.914 6.738 20.234 1 76.44 54 THR B O 1
ATOM 2450 N N . LYS B 1 55 ? -8.539 7.973 21.391 1 80.81 55 LYS B N 1
ATOM 2451 C CA . LYS B 1 55 ? -7.676 8.195 20.234 1 80.81 55 LYS B CA 1
ATOM 2452 C C . LYS B 1 55 ? -7.039 6.887 19.766 1 80.81 55 LYS B C 1
ATOM 2454 O O . LYS B 1 55 ? -7.07 6.566 18.578 1 80.81 55 LYS B O 1
ATOM 2459 N N . THR B 1 56 ? -6.582 6.164 20.734 1 82.62 56 THR B N 1
ATOM 2460 C CA . THR B 1 56 ? -5.875 4.934 20.406 1 82.62 56 THR B CA 1
ATOM 2461 C C . THR B 1 56 ? -6.836 3.898 19.828 1 82.62 56 THR B C 1
ATOM 2463 O O . THR B 1 56 ? -6.5 3.207 18.859 1 82.62 56 THR B O 1
ATOM 2466 N N . LEU B 1 57 ? -7.977 3.838 20.328 1 84.12 57 LEU B N 1
ATOM 2467 C CA . LEU B 1 57 ? -8.961 2.879 19.828 1 84.12 57 LEU B CA 1
ATOM 2468 C C . LEU B 1 57 ? -9.453 3.264 18.438 1 84.12 57 LEU B C 1
ATOM 2470 O O . LEU B 1 57 ? -9.672 2.396 17.594 1 84.12 57 LEU B O 1
ATOM 2474 N N . SER B 1 58 ? -9.633 4.523 18.266 1 87.06 58 SER B N 1
ATOM 2475 C CA . SER B 1 58 ? -10.07 4.988 16.953 1 87.06 58 SER B CA 1
ATOM 2476 C C . SER B 1 58 ? -9.008 4.707 15.883 1 87.06 58 SER B C 1
ATOM 2478 O O . SER B 1 58 ? -9.328 4.191 14.812 1 87.06 58 SER B O 1
ATOM 2480 N N . ILE B 1 59 ? -7.801 4.961 16.266 1 88.19 59 ILE B N 1
ATOM 2481 C CA . ILE B 1 59 ? -6.707 4.75 15.32 1 88.19 59 ILE B CA 1
ATOM 2482 C C . ILE B 1 59 ? -6.539 3.254 15.055 1 88.19 59 ILE B C 1
ATOM 2484 O O . ILE B 1 59 ? -6.371 2.84 13.906 1 88.19 59 ILE B O 1
ATOM 2488 N N . ALA B 1 60 ? -6.633 2.514 16.062 1 92 60 ALA B N 1
ATOM 2489 C CA . ALA B 1 60 ? -6.504 1.065 15.914 1 92 60 ALA B CA 1
ATOM 2490 C C . ALA B 1 60 ? -7.613 0.496 15.039 1 92 60 ALA B C 1
ATOM 2492 O O . ALA B 1 60 ? -7.367 -0.385 14.211 1 92 60 ALA B O 1
ATOM 2493 N N . SER B 1 61 ? -8.766 0.987 15.227 1 94.06 61 SER B N 1
ATOM 2494 C CA . SER B 1 61 ? -9.906 0.491 14.461 1 94.06 61 SER B CA 1
ATOM 2495 C C . SER B 1 61 ? -9.75 0.805 12.977 1 94.06 61 SER B C 1
ATOM 2497 O O . SER B 1 61 ? -9.891 -0.08 12.125 1 94.06 61 SER B O 1
ATOM 2499 N N . ILE B 1 62 ? -9.398 1.985 12.68 1 93.62 62 ILE B N 1
ATOM 2500 C CA . ILE B 1 62 ? -9.336 2.377 11.273 1 93.62 62 ILE B CA 1
ATOM 2501 C C . ILE B 1 62 ? -8.109 1.742 10.617 1 93.62 62 ILE B C 1
ATOM 2503 O O . ILE B 1 62 ? -8.156 1.356 9.445 1 93.62 62 ILE B O 1
ATOM 2507 N N . THR B 1 63 ? -7.016 1.6 11.359 1 95.62 63 THR B N 1
ATOM 2508 C CA . THR B 1 63 ? -5.824 0.967 10.797 1 95.62 63 THR B CA 1
ATOM 2509 C C . THR B 1 63 ? -6.055 -0.524 10.578 1 95.62 63 THR B C 1
ATOM 2511 O O . THR B 1 63 ? -5.527 -1.106 9.625 1 95.62 63 THR B O 1
ATOM 2514 N N . SER B 1 64 ? -6.82 -1.094 11.398 1 97.12 64 SER B N 1
ATOM 2515 C CA . SER B 1 64 ? -7.141 -2.506 11.211 1 97.12 64 SER B CA 1
ATOM 2516 C C . SER B 1 64 ? -7.961 -2.725 9.945 1 97.12 64 SER B C 1
ATOM 2518 O O . SER B 1 64 ? -7.828 -3.758 9.289 1 97.12 64 SER B O 1
ATOM 2520 N N . LEU B 1 65 ? -8.797 -1.799 9.648 1 97.12 65 LEU B N 1
ATOM 2521 C CA . LEU B 1 65 ? -9.57 -1.896 8.414 1 97.12 65 LEU B CA 1
ATOM 2522 C C . LEU B 1 65 ? -8.656 -1.765 7.195 1 97.12 65 LEU B C 1
ATOM 2524 O O . LEU B 1 65 ? -8.875 -2.422 6.176 1 97.12 65 LEU B O 1
ATOM 2528 N N . ALA B 1 66 ? -7.711 -0.88 7.309 1 96.69 66 ALA B N 1
ATOM 2529 C CA . ALA B 1 66 ? -6.703 -0.769 6.258 1 96.69 66 ALA B CA 1
ATOM 2530 C C . ALA B 1 66 ? -5.945 -2.08 6.082 1 96.69 66 ALA B C 1
ATOM 2532 O O . ALA B 1 66 ? -5.715 -2.529 4.957 1 96.69 66 ALA B O 1
ATOM 2533 N N . TRP B 1 67 ? -5.578 -2.658 7.188 1 98.12 67 TRP B N 1
ATOM 2534 C CA . TRP B 1 67 ? -4.938 -3.969 7.176 1 98.12 67 TRP B CA 1
ATOM 2535 C C . TRP B 1 67 ? -5.812 -4.996 6.461 1 98.12 67 TRP B C 1
ATOM 2537 O O . TRP B 1 67 ? -5.336 -5.73 5.59 1 98.12 67 TRP B O 1
ATOM 2547 N N . ALA B 1 68 ? -7.043 -5.039 6.816 1 98.62 68 ALA B N 1
ATOM 2548 C CA . ALA B 1 68 ? -7.98 -6.004 6.25 1 98.62 68 ALA B CA 1
ATOM 2549 C C . ALA B 1 68 ? -8.125 -5.812 4.742 1 98.62 68 ALA B C 1
ATOM 2551 O O . ALA B 1 68 ? -8.273 -6.781 3.996 1 98.62 68 ALA B O 1
ATOM 2552 N N . SER B 1 69 ? -8.156 -4.602 4.301 1 98.38 69 SER B N 1
ATOM 2553 C CA . SER B 1 69 ? -8.297 -4.289 2.881 1 98.38 69 SER B CA 1
ATOM 2554 C C . SER B 1 69 ? -7.121 -4.824 2.074 1 98.38 69 SER B C 1
ATOM 2556 O O . SER B 1 69 ? -7.305 -5.379 0.988 1 98.38 69 SER B O 1
ATOM 2558 N N . CYS B 1 70 ? -5.91 -4.688 2.584 1 98.12 70 CYS B N 1
ATOM 2559 C CA . CYS B 1 70 ? -4.727 -5.188 1.896 1 98.12 70 CYS B CA 1
ATOM 2560 C C . CYS B 1 70 ? -4.629 -6.703 2.012 1 98.12 70 CYS B C 1
ATOM 2562 O O . CYS B 1 70 ? -4.176 -7.371 1.081 1 98.12 70 CYS B O 1
ATOM 2564 N N . PHE B 1 71 ? -5.09 -7.219 3.117 1 98.62 71 PHE B N 1
ATOM 2565 C CA . PHE B 1 71 ? -5.188 -8.664 3.297 1 98.62 71 PHE B CA 1
ATOM 2566 C C . PHE B 1 71 ? -6.094 -9.281 2.24 1 98.62 71 PHE B C 1
ATOM 2568 O O . PHE B 1 71 ? -5.742 -10.289 1.624 1 98.62 71 PHE B O 1
ATOM 2575 N N . ALA B 1 72 ? -7.238 -8.648 2.066 1 98.62 72 ALA B N 1
ATOM 2576 C CA . ALA B 1 72 ? -8.227 -9.148 1.115 1 98.62 72 ALA B CA 1
ATOM 2577 C C . ALA B 1 72 ? -7.668 -9.164 -0.304 1 98.62 72 ALA B C 1
ATOM 2579 O O . ALA B 1 72 ? -8.016 -10.031 -1.105 1 98.62 72 ALA B O 1
ATOM 2580 N N . GLY B 1 73 ? -6.855 -8.242 -0.655 1 98.06 73 GLY B N 1
ATOM 2581 C CA . GLY B 1 73 ? -6.254 -8.203 -1.978 1 98.06 73 GLY B CA 1
ATOM 2582 C C . GLY B 1 73 ? -5.211 -9.281 -2.193 1 98.06 73 GLY B C 1
ATOM 2583 O O . GLY B 1 73 ? -5.16 -9.906 -3.26 1 98.06 73 GLY B O 1
ATOM 2584 N N . ALA B 1 74 ? -4.441 -9.57 -1.151 1 98 74 ALA B N 1
ATOM 2585 C CA . ALA B 1 74 ? -3.254 -10.414 -1.293 1 98 74 ALA B CA 1
ATOM 2586 C C . ALA B 1 74 ? -3.596 -11.883 -1.085 1 98 74 ALA B C 1
ATOM 2588 O O . ALA B 1 74 ? -2.871 -12.766 -1.549 1 98 74 ALA B O 1
ATOM 2589 N N . ILE B 1 75 ? -4.672 -12.203 -0.404 1 98.25 75 ILE B N 1
ATOM 2590 C CA . ILE B 1 75 ? -5.008 -13.57 -0.009 1 98.25 75 ILE B CA 1
ATOM 2591 C C . ILE B 1 75 ? -5.297 -14.414 -1.25 1 98.25 75 ILE B C 1
ATOM 2593 O O . ILE B 1 75 ? -5.184 -15.641 -1.215 1 98.25 75 ILE B O 1
ATOM 2597 N N . TYR B 1 76 ? -5.609 -13.789 -2.381 1 97.69 76 TYR B N 1
ATOM 2598 C CA . TYR B 1 76 ? -5.961 -14.461 -3.627 1 97.69 76 TYR B CA 1
ATOM 2599 C C . TYR B 1 76 ? -4.715 -14.977 -4.336 1 97.69 76 TYR B C 1
ATOM 2601 O O . TYR B 1 76 ? -4.801 -15.867 -5.191 1 97.69 76 TYR B O 1
ATOM 2609 N N . ALA B 1 77 ? -3.541 -14.5 -4.043 1 95.88 77 ALA B N 1
ATOM 2610 C CA . ALA B 1 77 ? -2.324 -14.703 -4.828 1 95.88 77 ALA B CA 1
ATOM 2611 C C . ALA B 1 77 ? -2.023 -16.188 -4.992 1 95.88 77 ALA B C 1
ATOM 2613 O O . ALA B 1 77 ? -1.76 -16.656 -6.102 1 95.88 77 ALA B O 1
ATOM 2614 N N . PRO B 1 78 ? -2.133 -17.031 -3.99 1 94.81 78 PRO B N 1
ATOM 2615 C CA . PRO B 1 78 ? -1.806 -18.453 -4.141 1 94.81 78 PRO B CA 1
ATOM 2616 C C . PRO B 1 78 ? -2.92 -19.25 -4.82 1 94.81 78 PRO B C 1
ATOM 2618 O O . PRO B 1 78 ? -2.732 -20.422 -5.16 1 94.81 78 PRO B O 1
ATOM 2621 N N . ALA B 1 79 ? -4.027 -18.625 -5.031 1 94.75 79 ALA B N 1
ATOM 2622 C CA . ALA B 1 79 ? -5.195 -19.359 -5.52 1 94.75 79 ALA B CA 1
ATOM 2623 C C . ALA B 1 79 ? -5.277 -19.312 -7.043 1 94.75 79 ALA B C 1
ATOM 2625 O O . ALA B 1 79 ? -6.207 -19.859 -7.637 1 94.75 79 ALA B O 1
ATOM 2626 N N . GLN B 1 80 ? -4.336 -18.75 -7.723 1 94.25 80 GLN B N 1
ATOM 2627 C CA . GLN B 1 80 ? -4.406 -18.5 -9.156 1 94.25 80 GLN B CA 1
ATOM 2628 C C . GLN B 1 80 ? -4.461 -19.812 -9.938 1 94.25 80 GLN B C 1
ATOM 2630 O O . GLN B 1 80 ? -5.246 -19.953 -10.883 1 94.25 80 GLN B O 1
ATOM 2635 N N . THR B 1 81 ? -3.672 -20.797 -9.594 1 91.44 81 THR B N 1
ATOM 2636 C CA . THR B 1 81 ? -3.639 -22.078 -10.305 1 91.44 81 THR B CA 1
ATOM 2637 C C . THR B 1 81 ? -4.969 -22.812 -10.156 1 91.44 81 THR B C 1
ATOM 2639 O O . THR B 1 81 ? -5.5 -23.344 -11.133 1 91.44 81 THR B O 1
ATOM 2642 N N . ALA B 1 82 ? -5.465 -22.828 -8.945 1 93.94 82 ALA B N 1
ATOM 2643 C CA . ALA B 1 82 ? -6.746 -23.484 -8.703 1 93.94 82 ALA B CA 1
ATOM 2644 C C . ALA B 1 82 ? -7.863 -22.828 -9.516 1 93.94 82 ALA B C 1
ATOM 2646 O O . ALA B 1 82 ? -8.719 -23.531 -10.07 1 93.94 82 ALA B O 1
ATOM 2647 N N . VAL B 1 83 ? -7.84 -21.562 -9.602 1 95.5 83 VAL B N 1
ATOM 2648 C CA . VAL B 1 83 ? -8.852 -20.812 -10.352 1 95.5 83 VAL B CA 1
ATOM 2649 C C . VAL B 1 83 ? -8.695 -21.094 -11.844 1 95.5 83 VAL B C 1
ATOM 2651 O O . VAL B 1 83 ? -9.695 -21.281 -12.547 1 95.5 83 VAL B O 1
ATOM 2654 N N . SER B 1 84 ? -7.465 -21.125 -12.305 1 93.81 84 SER B N 1
ATOM 2655 C CA . SER B 1 84 ? -7.199 -21.453 -13.703 1 93.81 84 SER B CA 1
ATOM 2656 C C . SER B 1 84 ? -7.773 -22.812 -14.07 1 93.81 84 SER B C 1
ATOM 2658 O O . SER B 1 84 ? -8.359 -22.984 -15.141 1 93.81 84 SER B O 1
ATOM 2660 N N . HIS B 1 85 ? -7.664 -23.766 -13.195 1 93.69 85 HIS B N 1
ATOM 2661 C CA . HIS B 1 85 ? -8.148 -25.109 -13.43 1 93.69 85 HIS B CA 1
ATOM 2662 C C . HIS B 1 85 ? -9.672 -25.172 -13.383 1 93.69 85 HIS B C 1
ATOM 2664 O O . HIS B 1 85 ? -10.297 -25.781 -14.258 1 93.69 85 HIS B O 1
ATOM 2670 N N . GLU B 1 86 ? -10.219 -24.562 -12.445 1 94.06 86 GLU B N 1
ATOM 2671 C CA . GLU B 1 86 ? -11.664 -24.641 -12.273 1 94.06 86 GLU B CA 1
ATOM 2672 C C . GLU B 1 86 ? -12.398 -23.969 -13.438 1 94.06 86 GLU B C 1
ATOM 2674 O O . GLU B 1 86 ? -13.406 -24.484 -13.914 1 94.06 86 GLU B O 1
ATOM 2679 N N . PHE B 1 87 ? -11.898 -22.875 -13.867 1 95 87 PHE B N 1
ATOM 2680 C CA . PHE B 1 87 ? -12.594 -22.125 -14.906 1 95 87 PHE B CA 1
ATOM 2681 C C . PHE B 1 87 ? -12.039 -22.484 -16.281 1 95 87 PHE B C 1
ATOM 2683 O O . PHE B 1 87 ? -12.445 -21.906 -17.297 1 95 87 PHE B O 1
ATOM 2690 N N . HIS B 1 88 ? -11.148 -23.422 -16.375 1 93.25 88 HIS B N 1
ATOM 2691 C CA . HIS B 1 88 ? -10.562 -23.922 -17.609 1 93.25 88 HIS B CA 1
ATOM 2692 C C . HIS B 1 88 ? -10 -22.781 -18.453 1 93.25 88 HIS B C 1
ATOM 2694 O O . HIS B 1 88 ? -10.305 -22.688 -19.641 1 93.25 88 HIS B O 1
ATOM 2700 N N . GLN B 1 89 ? -9.375 -21.922 -17.688 1 88.56 89 GLN B N 1
ATOM 2701 C CA . GLN B 1 89 ? -8.719 -20.797 -18.328 1 88.56 89 GLN B CA 1
ATOM 2702 C C . GLN B 1 89 ? -7.199 -20.922 -18.25 1 88.56 89 GLN B C 1
ATOM 2704 O O . GLN B 1 89 ? -6.68 -21.734 -17.469 1 88.56 89 GLN B O 1
ATOM 2709 N N . GLY B 1 90 ? -6.598 -20.172 -19.125 1 86.5 90 GLY B N 1
ATOM 2710 C CA . GLY B 1 90 ? -5.145 -20.141 -19.078 1 86.5 90 GLY B CA 1
ATOM 2711 C C . GLY B 1 90 ? -4.598 -19.438 -17.844 1 86.5 90 GLY B C 1
ATOM 2712 O O . GLY B 1 90 ? -5.359 -18.906 -17.031 1 86.5 90 GLY B O 1
ATOM 2713 N N . ARG B 1 91 ? -3.338 -19.484 -17.688 1 85.94 91 ARG B N 1
ATOM 2714 C CA . ARG B 1 91 ? -2.633 -18.922 -16.531 1 85.94 91 ARG B CA 1
ATOM 2715 C C . ARG B 1 91 ? -2.75 -17.406 -16.5 1 85.94 91 ARG B C 1
ATOM 2717 O O . ARG B 1 91 ? -2.945 -16.812 -15.438 1 85.94 91 ARG B O 1
ATOM 2724 N N . LEU B 1 92 ? -2.766 -16.766 -17.641 1 88.5 92 LEU B N 1
ATOM 2725 C CA . LEU B 1 92 ? -2.738 -15.312 -17.703 1 88.5 92 LEU B CA 1
ATOM 2726 C C . LEU B 1 92 ? -4.066 -14.719 -17.234 1 88.5 92 LEU B C 1
ATOM 2728 O O . LEU B 1 92 ? -4.086 -13.805 -16.422 1 88.5 92 LEU B O 1
ATOM 2732 N N . PRO B 1 93 ? -5.203 -15.289 -17.641 1 93.31 93 PRO B N 1
ATOM 2733 C CA . PRO B 1 93 ? -6.473 -14.766 -17.125 1 93.31 93 PRO B CA 1
ATOM 2734 C C . PRO B 1 93 ? -6.621 -14.922 -15.617 1 93.31 93 PRO B C 1
ATOM 2736 O O . PRO B 1 93 ? -7.297 -14.117 -14.977 1 93.31 93 PRO B O 1
ATOM 2739 N N . SER B 1 94 ? -5.984 -15.938 -15.039 1 94.75 94 SER B N 1
ATOM 2740 C CA . SER B 1 94 ? -6.129 -16.203 -13.617 1 94.75 94 SER B CA 1
ATOM 2741 C C . SER B 1 94 ? -5.32 -15.219 -12.781 1 94.75 94 SER B C 1
ATOM 2743 O O . SER B 1 94 ? -5.461 -15.18 -11.555 1 94.75 94 SER B O 1
ATOM 2745 N N . VAL B 1 95 ? -4.496 -14.391 -13.438 1 95.5 95 VAL B N 1
ATOM 2746 C CA . VAL B 1 95 ? -3.719 -13.352 -12.773 1 95.5 95 VAL B CA 1
ATOM 2747 C C . VAL B 1 95 ? -4.539 -12.062 -12.688 1 95.5 95 VAL B C 1
ATOM 2749 O O . VAL B 1 95 ? -4.289 -11.219 -11.828 1 95.5 95 VAL B O 1
ATOM 2752 N N . LEU B 1 96 ? -5.562 -11.93 -13.461 1 96.56 96 LEU B N 1
ATOM 2753 C CA . LEU B 1 96 ? -6.328 -10.703 -13.648 1 96.56 96 LEU B CA 1
ATOM 2754 C C . LEU B 1 96 ? -7.051 -10.305 -12.367 1 96.56 96 LEU B C 1
ATOM 2756 O O . LEU B 1 96 ? -7.055 -9.133 -11.984 1 96.56 96 LEU B O 1
ATOM 2760 N N . PRO B 1 97 ? -7.645 -11.305 -11.664 1 97.94 97 PRO B N 1
ATOM 2761 C CA . PRO B 1 97 ? -8.359 -10.898 -10.453 1 97.94 97 PRO B CA 1
ATOM 2762 C C . PRO B 1 97 ? -7.441 -10.234 -9.422 1 97.94 97 PRO B C 1
ATOM 2764 O O . PRO B 1 97 ? -7.875 -9.328 -8.703 1 97.94 97 PRO B O 1
ATOM 2767 N N . LEU B 1 98 ? -6.207 -10.703 -9.336 1 97.69 98 LEU B N 1
ATOM 2768 C CA . LEU B 1 98 ? -5.238 -10.078 -8.438 1 97.69 98 LEU B CA 1
ATOM 2769 C C . LEU B 1 98 ? -4.902 -8.664 -8.906 1 97.69 98 LEU B C 1
ATOM 2771 O O . LEU B 1 98 ? -4.934 -7.719 -8.109 1 97.69 98 LEU B O 1
ATOM 2775 N N . SER B 1 99 ? -4.637 -8.539 -10.172 1 98.19 99 SER B N 1
ATOM 2776 C CA . SER B 1 99 ? -4.266 -7.258 -10.766 1 98.19 99 SER B CA 1
ATOM 2777 C C . SER B 1 99 ? -5.418 -6.266 -10.711 1 98.19 99 SER B C 1
ATOM 2779 O O . SER B 1 99 ? -5.219 -5.086 -10.414 1 98.19 99 SER B O 1
ATOM 2781 N N . LEU B 1 100 ? -6.555 -6.707 -10.938 1 98.38 100 LEU B N 1
ATOM 2782 C CA . LEU B 1 100 ? -7.703 -5.812 -11.016 1 98.38 100 LEU B CA 1
ATOM 2783 C C . LEU B 1 100 ? -8.117 -5.344 -9.625 1 98.38 100 LEU B C 1
ATOM 2785 O O . LEU B 1 100 ? -8.617 -4.227 -9.469 1 98.38 100 LEU B O 1
ATOM 2789 N N . TYR B 1 101 ? -7.941 -6.156 -8.633 1 98.62 101 TYR B N 1
ATOM 2790 C CA . TYR B 1 101 ? -8.148 -5.648 -7.277 1 98.62 101 TYR B CA 1
ATOM 2791 C C . TYR B 1 101 ? -7.266 -4.438 -7.008 1 98.62 101 TYR B C 1
ATOM 2793 O O . TYR B 1 101 ? -7.742 -3.41 -6.523 1 98.62 101 TYR B O 1
ATOM 2801 N N . ASN B 1 102 ? -5.98 -4.602 -7.344 1 98.06 102 ASN B N 1
ATOM 2802 C CA . ASN B 1 102 ? -5.031 -3.523 -7.098 1 98.06 102 ASN B CA 1
ATOM 2803 C C . ASN B 1 102 ? -5.297 -2.326 -8.008 1 98.06 102 ASN B C 1
ATOM 2805 O O . ASN B 1 102 ? -5.078 -1.18 -7.609 1 98.06 102 ASN B O 1
ATOM 2809 N N . LEU B 1 103 ? -5.73 -2.586 -9.18 1 98.12 103 LEU B N 1
ATOM 2810 C CA . LEU B 1 103 ? -6.148 -1.486 -10.039 1 98.12 103 LEU B CA 1
ATOM 2811 C C . LEU B 1 103 ? -7.344 -0.752 -9.438 1 98.12 103 LEU B C 1
ATOM 2813 O O . LEU B 1 103 ? -7.426 0.476 -9.523 1 98.12 103 LEU B O 1
ATOM 2817 N N . GLY B 1 104 ? -8.297 -1.488 -8.938 1 98.25 104 GLY B N 1
ATOM 2818 C CA . GLY B 1 104 ? -9.398 -0.882 -8.195 1 98.25 104 GLY B CA 1
ATOM 2819 C C . GLY B 1 104 ? -8.93 0.012 -7.066 1 98.25 104 GLY B C 1
ATOM 2820 O O . GLY B 1 104 ? -9.43 1.129 -6.906 1 98.25 104 GLY B O 1
ATOM 2821 N N . MET B 1 105 ? -7.965 -0.49 -6.344 1 97.19 105 MET B N 1
ATOM 2822 C CA . MET B 1 105 ? -7.402 0.312 -5.258 1 97.19 105 MET B CA 1
ATOM 2823 C C . MET B 1 105 ? -6.828 1.62 -5.789 1 97.19 105 MET B C 1
ATOM 2825 O O . MET B 1 105 ? -6.938 2.662 -5.141 1 97.19 105 MET B O 1
ATOM 2829 N N . ALA B 1 106 ? -6.184 1.537 -6.91 1 96.31 106 ALA B N 1
ATOM 2830 C CA . ALA B 1 106 ? -5.598 2.729 -7.52 1 96.31 106 ALA B CA 1
ATOM 2831 C C . ALA B 1 106 ? -6.676 3.75 -7.875 1 96.31 106 ALA B C 1
ATOM 2833 O O . ALA B 1 106 ? -6.422 4.957 -7.859 1 96.31 106 ALA B O 1
ATOM 2834 N N . CYS B 1 107 ? -7.848 3.318 -8.117 1 95.38 107 CYS B N 1
ATOM 2835 C CA . CYS B 1 107 ? -8.969 4.184 -8.477 1 95.38 107 CYS B CA 1
ATOM 2836 C C . CYS B 1 107 ? -9.727 4.637 -7.234 1 95.38 107 CYS B C 1
ATOM 2838 O O . CYS B 1 107 ? -10.773 5.277 -7.344 1 95.38 107 CYS B O 1
ATOM 2840 N N . GLY B 1 108 ? -9.266 4.328 -6.145 1 90.44 108 GLY B N 1
ATOM 2841 C CA . GLY B 1 108 ? -9.93 4.578 -4.871 1 90.44 108 GLY B CA 1
ATOM 2842 C C . GLY B 1 108 ? -10.188 6.047 -4.613 1 90.44 108 GLY B C 1
ATOM 2843 O O . GLY B 1 108 ? -11.266 6.422 -4.152 1 90.44 108 GLY B O 1
ATOM 2844 N N . PRO B 1 109 ? -9.18 6.898 -4.871 1 85.31 109 PRO B N 1
ATOM 2845 C CA . PRO B 1 109 ? -9.375 8.328 -4.613 1 85.31 109 PRO B CA 1
ATOM 2846 C C . PRO B 1 109 ? -10.602 8.891 -5.332 1 85.31 109 PRO B C 1
ATOM 2848 O O . PRO B 1 109 ? -11.172 9.891 -4.887 1 85.31 109 PRO B O 1
ATOM 2851 N N . LEU B 1 110 ? -10.961 8.242 -6.367 1 87.06 110 LEU B N 1
ATOM 2852 C CA . LEU B 1 110 ? -12.156 8.68 -7.086 1 87.06 110 LEU B CA 1
ATOM 2853 C C . LEU B 1 110 ? -13.398 8.547 -6.215 1 87.06 110 LEU B C 1
ATOM 2855 O O . LEU B 1 110 ? -14.367 9.281 -6.395 1 87.06 110 LEU B O 1
ATOM 2859 N N . VAL B 1 111 ? -13.336 7.695 -5.277 1 87.69 111 VAL B N 1
ATOM 2860 C CA . VAL B 1 111 ? -14.477 7.441 -4.402 1 87.69 111 VAL B CA 1
ATOM 2861 C C . VAL B 1 111 ? -14.258 8.125 -3.055 1 87.69 111 VAL B C 1
ATOM 2863 O O . VAL B 1 111 ? -15.117 8.883 -2.588 1 87.69 111 VAL B O 1
ATOM 2866 N N . GLY B 1 112 ? -13.133 7.926 -2.518 1 85 112 GLY B N 1
ATOM 2867 C CA . GLY B 1 112 ? -12.867 8.344 -1.152 1 85 112 GLY B CA 1
ATOM 2868 C C . GLY B 1 112 ? -12.711 9.852 -1.013 1 85 112 GLY B C 1
ATOM 2869 O O . GLY B 1 112 ? -13.195 10.438 -0.044 1 85 112 GLY B O 1
ATOM 2870 N N . ALA B 1 113 ? -12.086 10.492 -1.967 1 79.06 113 ALA B N 1
ATOM 2871 C CA . ALA B 1 113 ? -11.734 11.906 -1.854 1 79.06 113 ALA B CA 1
ATOM 2872 C C . ALA B 1 113 ? -12.977 12.781 -1.835 1 79.06 113 ALA B 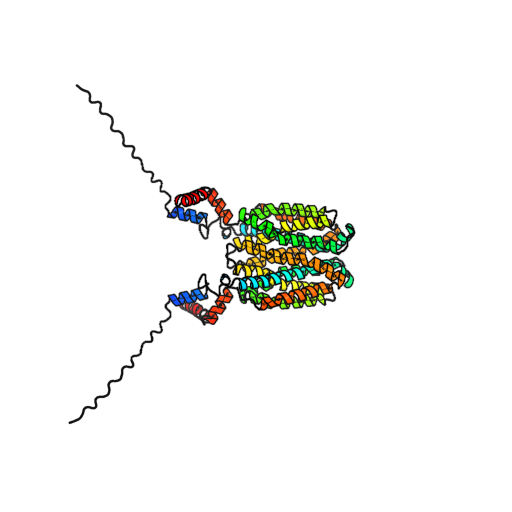C 1
ATOM 2874 O O . ALA B 1 113 ? -13.172 13.578 -0.911 1 79.06 113 ALA B O 1
ATOM 2875 N N . PRO B 1 114 ? -13.828 12.664 -2.748 1 80.19 114 PRO B N 1
ATOM 2876 C CA . PRO B 1 114 ? -15.031 13.5 -2.738 1 80.19 114 PRO B CA 1
ATOM 2877 C C . PRO B 1 114 ? -15.93 13.227 -1.534 1 80.19 114 PRO B C 1
ATOM 2879 O O . PRO B 1 114 ? -16.547 14.156 -1.002 1 80.19 114 PRO B O 1
ATOM 2882 N N . LEU B 1 115 ? -16.016 12.07 -1.115 1 83 115 LEU B N 1
ATOM 2883 C CA . LEU B 1 115 ? -16.859 11.711 0.022 1 83 115 LEU B CA 1
ATOM 2884 C C . LEU B 1 115 ? -16.312 12.297 1.314 1 83 115 LEU B C 1
ATOM 2886 O O . LEU B 1 115 ? -17.062 12.742 2.18 1 83 115 LEU B O 1
ATOM 2890 N N . SER B 1 116 ? -15.008 12.281 1.424 1 80.44 116 SER B N 1
ATOM 2891 C CA . SER B 1 116 ? -14.375 12.781 2.641 1 80.44 116 SER B CA 1
ATOM 2892 C C . SER B 1 116 ? -14.492 14.297 2.748 1 80.44 116 SER B C 1
ATOM 2894 O O . SER B 1 116 ? -14.664 14.836 3.844 1 80.44 116 SER B O 1
ATOM 2896 N N . GLU B 1 117 ? -14.43 14.984 1.689 1 74.75 117 GLU B N 1
ATOM 2897 C CA . GLU B 1 117 ? -14.531 16.438 1.663 1 74.75 117 GLU B CA 1
ATOM 2898 C C . GLU B 1 117 ? -15.945 16.906 1.991 1 74.75 117 GLU B C 1
ATOM 2900 O O . GLU B 1 117 ? -16.141 17.938 2.639 1 74.75 117 GLU B O 1
ATOM 2905 N N . THR B 1 118 ? -16.859 16.125 1.542 1 75.88 118 THR B N 1
ATOM 2906 C CA . THR B 1 118 ? -18.25 16.531 1.697 1 75.88 118 THR B CA 1
ATOM 2907 C C . THR B 1 118 ? -18.828 16.047 3.023 1 75.88 118 THR B C 1
ATOM 2909 O O . THR B 1 118 ? -19.531 16.781 3.719 1 75.88 118 THR B O 1
ATOM 2912 N N . TYR B 1 119 ? -18.516 14.773 3.367 1 77.31 119 TYR B N 1
ATOM 2913 C CA . TYR B 1 119 ? -19.266 14.156 4.457 1 77.31 119 TYR B CA 1
ATOM 2914 C C . TYR B 1 119 ? -18.344 13.859 5.641 1 77.31 119 TYR B C 1
ATOM 2916 O O . TYR B 1 119 ? -18.812 13.516 6.727 1 77.31 119 TYR B O 1
ATOM 2924 N N . GLY B 1 120 ? -17.094 14.023 5.516 1 79.62 120 GLY B N 1
ATOM 2925 C CA . GLY B 1 120 ? -16.188 13.773 6.625 1 79.62 120 GLY B CA 1
ATOM 2926 C C . GLY B 1 120 ? -15.445 12.453 6.504 1 79.62 120 GLY B C 1
ATOM 2927 O O . GLY B 1 120 ? -15.688 11.688 5.57 1 79.62 120 GLY B O 1
ATOM 2928 N N . ARG B 1 121 ? -14.578 12.148 7.492 1 82.62 121 ARG B N 1
ATOM 2929 C CA . ARG B 1 121 ? -13.703 10.984 7.453 1 82.62 121 ARG B CA 1
ATOM 2930 C C . ARG B 1 121 ? -14.461 9.719 7.832 1 82.62 121 ARG B C 1
ATOM 2932 O O . ARG B 1 121 ? -14.352 8.695 7.152 1 82.62 121 ARG B O 1
ATOM 2939 N N . LYS B 1 122 ? -15.227 9.82 8.898 1 86.88 122 LYS B N 1
ATOM 2940 C CA . LYS B 1 122 ? -15.922 8.641 9.406 1 86.88 122 LYS B CA 1
ATOM 2941 C C . LYS B 1 122 ? -16.922 8.102 8.383 1 86.88 122 LYS B C 1
ATOM 2943 O O . LYS B 1 122 ? -17.016 6.891 8.188 1 86.88 122 LYS B O 1
ATOM 2948 N N . THR B 1 123 ? -17.609 8.945 7.742 1 88.38 123 THR B N 1
ATOM 2949 C CA . THR B 1 123 ? -18.625 8.57 6.77 1 88.38 123 THR B CA 1
ATOM 2950 C C . THR B 1 123 ? -18.016 7.781 5.621 1 88.38 123 THR B C 1
ATOM 2952 O O . THR B 1 123 ? -18.656 6.875 5.074 1 88.38 123 THR B O 1
ATOM 2955 N N . VAL B 1 124 ? -16.859 8.078 5.277 1 91.38 124 VAL B N 1
ATOM 2956 C CA . VAL B 1 124 ? -16.203 7.391 4.18 1 91.38 124 VAL B CA 1
ATOM 2957 C C . VAL B 1 124 ? -15.984 5.922 4.543 1 91.38 124 VAL B C 1
ATOM 2959 O O . VAL B 1 124 ? -16.297 5.027 3.754 1 91.38 124 VAL B O 1
ATOM 2962 N N . TYR B 1 125 ? -15.531 5.688 5.785 1 93.69 125 TYR B N 1
ATOM 2963 C CA . TYR B 1 125 ? -15.32 4.312 6.227 1 93.69 125 TYR B CA 1
ATOM 2964 C C . TYR B 1 125 ? -16.641 3.553 6.285 1 93.69 125 TYR B C 1
ATOM 2966 O O . TYR B 1 125 ? -16.734 2.422 5.801 1 93.69 125 TYR B O 1
ATOM 2974 N N . VAL B 1 126 ? -17.625 4.195 6.801 1 94.12 126 VAL B N 1
ATOM 2975 C CA . VAL B 1 126 ? -18.891 3.541 7.086 1 94.12 126 VAL B CA 1
ATOM 2976 C C . VAL B 1 126 ? -19.641 3.275 5.781 1 94.12 126 VAL B C 1
ATOM 2978 O O . VAL B 1 126 ? -20.312 2.248 5.641 1 94.12 126 VAL B O 1
ATOM 2981 N N . ALA B 1 127 ? -19.5 4.109 4.844 1 94.5 127 ALA B N 1
ATOM 2982 C CA . ALA B 1 127 ? -20.281 4 3.611 1 94.5 127 ALA B CA 1
ATOM 2983 C C . ALA B 1 127 ? -19.578 3.078 2.611 1 94.5 127 ALA B C 1
ATOM 2985 O O . ALA B 1 127 ? -20.25 2.311 1.906 1 94.5 127 ALA B O 1
ATOM 2986 N N . THR B 1 128 ? -18.312 3.111 2.51 1 96.62 128 THR B N 1
ATOM 2987 C CA . THR B 1 128 ? -17.625 2.408 1.438 1 96.62 128 THR B CA 1
ATOM 2988 C C . THR B 1 128 ? -17.344 0.961 1.83 1 96.62 128 THR B C 1
ATOM 2990 O O . THR B 1 128 ? -17.281 0.08 0.969 1 96.62 128 THR B O 1
ATOM 2993 N N . THR B 1 129 ? -17.219 0.646 3.1 1 97.81 129 THR B N 1
ATOM 2994 C CA . THR B 1 129 ? -16.828 -0.691 3.535 1 97.81 129 THR B CA 1
ATOM 2995 C C . THR B 1 129 ? -17.938 -1.7 3.223 1 97.81 129 THR B C 1
ATOM 2997 O O . THR B 1 129 ? -17.656 -2.799 2.736 1 97.81 129 THR B O 1
ATOM 3000 N N . PRO B 1 130 ? -19.234 -1.357 3.43 1 98.19 130 PRO B N 1
ATOM 3001 C CA . PRO B 1 130 ? -20.266 -2.32 3.057 1 98.19 130 PRO B CA 1
ATOM 3002 C C . PRO B 1 130 ? -20.281 -2.623 1.56 1 98.19 130 PRO B C 1
ATOM 3004 O O . PRO B 1 130 ? -20.562 -3.756 1.157 1 98.19 130 PRO B O 1
ATOM 3007 N N . ILE B 1 131 ? -20.047 -1.656 0.75 1 98.31 131 ILE B N 1
ATOM 3008 C CA . ILE B 1 131 ? -19.984 -1.866 -0.692 1 98.31 131 ILE B CA 1
ATOM 3009 C C . ILE B 1 131 ? -18.781 -2.754 -1.032 1 98.31 131 ILE B C 1
ATOM 3011 O O . ILE B 1 131 ? -18.891 -3.672 -1.848 1 98.31 131 ILE B O 1
ATOM 3015 N N . PHE B 1 132 ? -17.672 -2.463 -0.41 1 98.69 132 PHE B N 1
ATOM 3016 C CA . PHE B 1 132 ? -16.484 -3.309 -0.513 1 98.69 132 PHE B CA 1
ATOM 3017 C C . PHE B 1 132 ? -16.828 -4.754 -0.167 1 98.69 132 PHE B C 1
ATOM 3019 O O . PHE B 1 132 ? -16.516 -5.668 -0.935 1 98.69 132 PHE B O 1
ATOM 3026 N N . LEU B 1 133 ? -17.5 -4.977 0.903 1 98.62 133 LEU B N 1
ATOM 3027 C CA . LEU B 1 133 ? -17.844 -6.312 1.37 1 98.62 133 LEU B CA 1
ATOM 3028 C C . LEU B 1 133 ? -18.797 -7 0.393 1 98.62 133 LEU B C 1
ATOM 3030 O O . LEU B 1 133 ? -18.688 -8.203 0.147 1 98.62 133 LEU B O 1
ATOM 3034 N N . ALA B 1 134 ? -19.703 -6.258 -0.18 1 98.62 134 ALA B N 1
ATOM 3035 C CA . ALA B 1 134 ? -20.641 -6.82 -1.138 1 98.62 134 ALA B CA 1
ATOM 3036 C C . ALA B 1 134 ? -19.938 -7.352 -2.373 1 98.62 134 ALA B C 1
ATOM 3038 O O . ALA B 1 134 ? -20.219 -8.453 -2.84 1 98.62 134 ALA B O 1
ATOM 3039 N N . PHE B 1 135 ? -18.984 -6.609 -2.859 1 98.75 135 PHE B N 1
ATOM 3040 C CA . PHE B 1 135 ? -18.266 -7.043 -4.051 1 98.75 135 PHE B CA 1
ATOM 3041 C C . PHE B 1 135 ? -17.312 -8.18 -3.719 1 98.75 135 PHE B C 1
ATOM 3043 O O . PHE B 1 135 ? -17.078 -9.062 -4.543 1 98.75 135 PHE B O 1
ATOM 3050 N N . LEU B 1 136 ? -16.734 -8.078 -2.527 1 98.44 136 LEU B N 1
ATOM 3051 C CA . LEU B 1 136 ? -15.867 -9.18 -2.102 1 98.44 136 LEU B CA 1
ATOM 3052 C C . LEU B 1 136 ? -16.672 -10.477 -1.973 1 98.44 136 LEU B C 1
ATOM 3054 O O . LEU B 1 136 ? -16.188 -11.539 -2.371 1 98.44 136 LEU B O 1
ATOM 3058 N N . LEU B 1 137 ? -17.859 -10.375 -1.422 1 98.19 137 LEU B N 1
ATOM 3059 C CA . LEU B 1 137 ? -18.75 -11.516 -1.354 1 98.19 137 LEU B CA 1
ATOM 3060 C C . LEU B 1 137 ? -19.109 -12.008 -2.752 1 98.19 137 LEU B C 1
ATOM 3062 O O . LEU B 1 137 ? -19.156 -13.219 -2.998 1 98.19 137 LEU B O 1
ATOM 3066 N N . GLY B 1 138 ? -19.375 -11.109 -3.629 1 98.25 138 GLY B N 1
ATOM 3067 C CA . GLY B 1 138 ? -19.641 -11.461 -5.016 1 98.25 138 GLY B CA 1
ATOM 3068 C C . GLY B 1 138 ? -18.5 -12.211 -5.676 1 98.25 138 GLY B C 1
ATOM 3069 O O . GLY B 1 138 ? -18.734 -13.094 -6.504 1 98.25 138 GLY B O 1
ATOM 3070 N N . SER B 1 139 ? -17.281 -11.875 -5.328 1 98 139 SER B N 1
ATOM 3071 C CA . SER B 1 139 ? -16.109 -12.562 -5.867 1 98 139 SER B CA 1
ATOM 3072 C C . SER B 1 139 ? -16.078 -14.023 -5.426 1 98 139 SER B C 1
ATOM 3074 O O . SER B 1 139 ? -15.625 -14.891 -6.176 1 98 139 SER B O 1
ATOM 3076 N N . GLY B 1 140 ? -16.5 -14.281 -4.215 1 97 140 GLY B N 1
ATOM 3077 C CA . GLY B 1 140 ? -16.547 -15.648 -3.721 1 97 140 GLY B CA 1
ATOM 3078 C C . GLY B 1 140 ? -17.562 -16.516 -4.434 1 97 140 GLY B C 1
ATOM 3079 O O . GLY B 1 140 ? -17.422 -17.734 -4.5 1 97 140 GLY B O 1
ATOM 3080 N N . PHE B 1 141 ? -18.578 -15.906 -5.031 1 97.19 141 PHE B N 1
ATOM 3081 C CA . PHE B 1 141 ? -19.625 -16.641 -5.715 1 97.19 141 PHE B CA 1
ATOM 3082 C C . PHE B 1 141 ? -19.438 -16.578 -7.227 1 97.19 141 PHE B C 1
ATOM 3084 O O . PHE B 1 141 ? -20.297 -17.047 -7.984 1 97.19 141 PHE B O 1
ATOM 3091 N N . ALA B 1 142 ? -18.344 -16.062 -7.641 1 97.12 142 ALA B N 1
ATOM 3092 C CA . ALA B 1 142 ? -18.109 -15.883 -9.07 1 97.12 142 ALA B CA 1
ATOM 3093 C C . ALA B 1 142 ? -18.016 -17.219 -9.781 1 97.12 142 ALA B C 1
ATOM 3095 O O . ALA B 1 142 ? -17.422 -18.172 -9.258 1 97.12 142 ALA B O 1
ATOM 3096 N N . ASN B 1 143 ? -18.625 -17.344 -10.977 1 95.5 143 ASN B N 1
ATOM 3097 C CA . ASN B 1 143 ? -18.609 -18.578 -11.75 1 95.5 143 ASN B CA 1
ATOM 3098 C C . ASN B 1 143 ? -17.766 -18.438 -13.008 1 95.5 143 ASN B C 1
ATOM 3100 O O . ASN B 1 143 ? -17.859 -19.266 -13.922 1 95.5 143 ASN B O 1
ATOM 3104 N N . GLY B 1 144 ? -17 -17.406 -13.016 1 96.56 144 GLY B N 1
ATOM 3105 C CA . GLY B 1 144 ? -16.094 -17.172 -14.125 1 96.56 144 GLY B CA 1
ATOM 3106 C C . GLY B 1 144 ? -15.016 -16.141 -13.805 1 96.56 144 GLY B C 1
ATOM 3107 O O . GLY B 1 144 ? -15.117 -15.414 -12.82 1 96.56 144 GLY B O 1
ATOM 3108 N N . ILE B 1 145 ? -14.062 -16.219 -14.664 1 96.44 145 ILE B N 1
ATOM 3109 C CA . ILE B 1 145 ? -12.906 -15.367 -14.43 1 96.44 145 ILE B CA 1
ATOM 3110 C C . ILE B 1 145 ? -13.289 -13.906 -14.609 1 96.44 145 ILE B C 1
ATOM 3112 O O . ILE B 1 145 ? -12.789 -13.031 -13.906 1 96.44 145 ILE B O 1
ATOM 3116 N N . VAL B 1 146 ? -14.164 -13.633 -15.531 1 96.88 146 VAL B N 1
ATOM 3117 C CA . VAL B 1 146 ? -14.578 -12.266 -15.82 1 96.88 146 VAL B CA 1
ATOM 3118 C C . VAL B 1 146 ? -15.359 -11.703 -14.633 1 96.88 146 VAL B C 1
ATOM 3120 O O . VAL B 1 146 ? -15.078 -10.602 -14.164 1 96.88 146 VAL B O 1
ATOM 3123 N N . SER B 1 147 ? -16.344 -12.5 -14.188 1 97.69 147 SER B N 1
ATOM 3124 C CA . SER B 1 147 ? -17.125 -12.062 -13.039 1 97.69 147 SER B CA 1
ATOM 3125 C C . SER B 1 147 ? -16.266 -11.906 -11.797 1 97.69 147 SER B C 1
ATOM 3127 O O . SER B 1 147 ? -16.422 -10.953 -11.031 1 97.69 147 SER B O 1
ATOM 3129 N N . LEU B 1 148 ? -15.359 -12.805 -11.586 1 98.25 148 LEU B N 1
ATOM 3130 C CA . LEU B 1 148 ? -14.43 -12.719 -10.469 1 98.25 148 LEU B CA 1
ATOM 3131 C C . LEU B 1 148 ? -13.578 -11.453 -10.562 1 98.25 148 LEU B C 1
ATOM 3133 O O . LEU B 1 148 ? -13.438 -10.719 -9.578 1 98.25 148 LEU B O 1
ATOM 3137 N N . SER B 1 149 ? -13.07 -11.164 -11.766 1 98.31 149 SER B N 1
ATOM 3138 C CA . SER B 1 149 ? -12.195 -10.016 -11.984 1 98.31 149 SER B CA 1
ATOM 3139 C C . SER B 1 149 ? -12.945 -8.711 -11.781 1 98.31 149 SER B C 1
ATOM 3141 O O . SER B 1 149 ? -12.43 -7.781 -11.148 1 98.31 149 SER B O 1
ATOM 3143 N N . ILE B 1 150 ? -14.109 -8.609 -12.227 1 98.31 150 ILE B N 1
ATOM 3144 C CA . ILE B 1 150 ? -14.914 -7.395 -12.094 1 98.31 150 ILE B CA 1
ATOM 3145 C C . ILE B 1 150 ? -15.258 -7.16 -10.625 1 98.31 150 ILE B C 1
ATOM 3147 O O . ILE B 1 150 ? -15.141 -6.035 -10.125 1 98.31 150 ILE B O 1
ATOM 3151 N N . CYS B 1 151 ? -15.688 -8.195 -9.969 1 98.75 151 CYS B N 1
ATOM 3152 C CA . CYS B 1 151 ? -16.016 -8.086 -8.555 1 98.75 151 CYS B CA 1
ATOM 3153 C C . CYS B 1 151 ? -14.797 -7.648 -7.742 1 98.75 151 CYS B C 1
ATOM 3155 O O . CYS B 1 151 ? -14.906 -6.789 -6.867 1 98.75 151 CYS B O 1
ATOM 3157 N N . ARG B 1 152 ? -13.664 -8.172 -8.078 1 98.56 152 ARG B N 1
ATOM 3158 C CA . ARG B 1 152 ? -12.461 -7.816 -7.34 1 98.56 152 ARG B CA 1
ATOM 3159 C C . ARG B 1 152 ? -12.016 -6.395 -7.676 1 98.56 152 ARG B C 1
ATOM 3161 O O . ARG B 1 152 ? -11.5 -5.68 -6.812 1 98.56 152 ARG B O 1
ATOM 3168 N N . PHE B 1 153 ? -12.25 -6.008 -8.898 1 98.69 153 PHE B N 1
ATOM 3169 C CA . PHE B 1 153 ? -11.938 -4.629 -9.25 1 98.69 153 PHE B CA 1
ATOM 3170 C C . PHE B 1 153 ? -12.727 -3.654 -8.383 1 98.69 153 PHE B C 1
ATOM 3172 O O . PHE B 1 153 ? -12.148 -2.758 -7.766 1 98.69 153 PHE B O 1
ATOM 3179 N N . PHE B 1 154 ? -13.953 -3.873 -8.312 1 98.69 154 PHE B N 1
ATOM 3180 C CA . PHE B 1 154 ? -14.789 -2.963 -7.547 1 98.69 154 PHE B CA 1
ATOM 3181 C C . PHE B 1 154 ? -14.562 -3.148 -6.051 1 98.69 154 PHE B C 1
ATOM 3183 O O . PHE B 1 154 ? -14.648 -2.189 -5.281 1 98.69 154 PHE B O 1
ATOM 3190 N N . ALA B 1 155 ? -14.305 -4.363 -5.625 1 98.69 155 ALA B N 1
ATOM 3191 C CA . ALA B 1 155 ? -13.914 -4.559 -4.23 1 98.69 155 ALA B CA 1
ATOM 3192 C C . ALA B 1 155 ? -12.695 -3.713 -3.877 1 98.69 155 ALA B C 1
ATOM 3194 O O . ALA B 1 155 ? -12.695 -3.004 -2.869 1 98.69 155 ALA B O 1
ATOM 3195 N N . GLY B 1 156 ? -11.703 -3.727 -4.77 1 98.38 156 GLY B N 1
ATOM 3196 C CA . GLY B 1 156 ? -10.516 -2.914 -4.547 1 98.38 156 GLY B CA 1
ATOM 3197 C C . GLY B 1 156 ? -10.812 -1.426 -4.527 1 98.38 156 GLY B C 1
ATOM 3198 O O . GLY B 1 156 ? -10.297 -0.697 -3.676 1 98.38 156 GLY B O 1
ATOM 3199 N N . MET B 1 157 ? -11.625 -1.003 -5.395 1 97.75 157 MET B N 1
ATOM 3200 C CA . MET B 1 157 ? -11.961 0.414 -5.504 1 97.75 157 MET B CA 1
ATOM 3201 C C . MET B 1 157 ? -12.617 0.919 -4.223 1 97.75 157 MET B C 1
ATOM 3203 O O . MET B 1 157 ? -12.305 2.016 -3.754 1 97.75 157 MET B O 1
ATOM 3207 N N . PHE B 1 158 ? -13.453 0.098 -3.67 1 98 158 PHE B N 1
ATOM 3208 C CA . PHE B 1 158 ? -14.188 0.534 -2.49 1 98 158 PHE B CA 1
ATOM 3209 C C . PHE B 1 158 ? -13.453 0.151 -1.215 1 98 158 PHE B C 1
ATOM 3211 O O . PHE B 1 158 ? -13.836 0.569 -0.12 1 98 158 PHE B O 1
ATOM 3218 N N . ALA B 1 159 ? -12.406 -0.624 -1.312 1 97.75 159 ALA B N 1
ATOM 3219 C CA . ALA B 1 159 ? -11.508 -0.905 -0.192 1 97.75 159 ALA B CA 1
ATOM 3220 C C . ALA B 1 159 ? -10.477 0.206 -0.022 1 97.75 159 ALA B C 1
ATOM 3222 O O . ALA B 1 159 ? -9.984 0.441 1.084 1 97.75 159 ALA B O 1
ATOM 3223 N N . SER B 1 160 ? -10.156 0.89 -1.058 1 96.19 160 SER B N 1
ATOM 3224 C CA . SER B 1 160 ? -9.062 1.859 -1.122 1 96.19 160 SER B CA 1
ATOM 3225 C C . SER B 1 160 ? -9.258 2.973 -0.097 1 96.19 160 SER B C 1
ATOM 3227 O O . SER B 1 160 ? -8.297 3.383 0.567 1 96.19 160 SER B O 1
ATOM 3229 N N . PRO B 1 161 ? -10.492 3.484 0.073 1 94.06 161 PRO B N 1
ATOM 3230 C CA . PRO B 1 161 ? -10.672 4.539 1.073 1 94.06 161 PRO B CA 1
ATOM 3231 C C . PRO B 1 161 ? -10.289 4.09 2.482 1 94.06 161 PRO B C 1
ATOM 3233 O O . PRO B 1 161 ? -9.891 4.91 3.311 1 94.06 161 PRO B O 1
ATOM 3236 N N . ASN B 1 162 ? -10.406 2.814 2.748 1 95.38 162 ASN B N 1
ATOM 3237 C CA . ASN B 1 162 ? -10 2.295 4.051 1 95.38 162 ASN B CA 1
ATOM 3238 C C . ASN B 1 162 ? -8.5 2.48 4.281 1 95.38 162 ASN B C 1
ATOM 3240 O O . ASN B 1 162 ? -8.047 2.533 5.426 1 95.38 162 ASN B O 1
ATOM 3244 N N . VAL B 1 163 ? -7.77 2.602 3.219 1 93.56 163 VAL B N 1
ATOM 3245 C CA . VAL B 1 163 ? -6.324 2.756 3.32 1 93.56 163 VAL B CA 1
ATOM 3246 C C . VAL B 1 163 ? -5.949 4.23 3.195 1 93.56 163 VAL B C 1
ATOM 3248 O O . VAL B 1 163 ? -5.277 4.785 4.07 1 93.56 163 VAL B O 1
ATOM 3251 N N . ASN B 1 164 ? -6.473 4.906 2.225 1 89.44 164 ASN B N 1
ATOM 3252 C CA . ASN B 1 164 ? -6.078 6.273 1.905 1 89.44 164 ASN B CA 1
ATOM 3253 C C . ASN B 1 164 ? -6.645 7.27 2.914 1 89.44 164 ASN B C 1
ATOM 3255 O O . ASN B 1 164 ? -5.977 8.242 3.277 1 89.44 164 ASN B O 1
ATOM 3259 N N . ASN B 1 165 ? -7.863 7.043 3.299 1 88.44 165 ASN B N 1
ATOM 3260 C CA . ASN B 1 165 ? -8.5 7.941 4.254 1 88.44 165 ASN B CA 1
ATOM 3261 C C . ASN B 1 165 ? -7.887 7.812 5.645 1 88.44 165 ASN B C 1
ATOM 3263 O O . ASN B 1 165 ? -7.938 8.758 6.438 1 88.44 165 ASN B O 1
ATOM 3267 N N . THR B 1 166 ? -7.387 6.637 5.895 1 90.75 166 THR B N 1
ATOM 3268 C CA . THR B 1 166 ? -6.777 6.41 7.199 1 90.75 166 THR B CA 1
ATOM 3269 C C . THR B 1 166 ? -5.535 7.281 7.375 1 90.75 166 THR B C 1
ATOM 3271 O O . THR B 1 166 ? -5.305 7.836 8.453 1 90.75 166 THR B O 1
ATOM 3274 N N . SER B 1 167 ? -4.754 7.426 6.371 1 85.88 167 SER B N 1
ATOM 3275 C CA . SER B 1 167 ? -3.584 8.297 6.441 1 85.88 167 SER B CA 1
ATOM 3276 C C . SER B 1 167 ? -3.984 9.734 6.742 1 85.88 167 SER B C 1
ATOM 3278 O O . SER B 1 167 ? -3.357 10.398 7.57 1 85.88 167 SER B O 1
ATOM 3280 N N . ALA B 1 168 ? -5.008 10.18 6.129 1 81.38 168 ALA B N 1
ATOM 3281 C CA . ALA B 1 168 ? -5.504 11.531 6.359 1 81.38 168 ALA B CA 1
ATOM 3282 C C . ALA B 1 168 ? -6.039 11.68 7.781 1 81.38 168 ALA B C 1
ATOM 3284 O O . ALA B 1 168 ? -5.816 12.711 8.43 1 81.38 168 ALA B O 1
ATOM 3285 N N . THR B 1 169 ? -6.734 10.719 8.188 1 84.19 169 THR B N 1
ATOM 3286 C CA . THR B 1 169 ? -7.305 10.742 9.531 1 84.19 169 THR B CA 1
ATOM 3287 C C . THR B 1 169 ? -6.203 10.812 10.586 1 84.19 169 THR B C 1
ATOM 3289 O O . THR B 1 169 ? -6.328 11.539 11.57 1 84.19 169 THR B O 1
ATOM 3292 N N . ILE B 1 170 ? -5.172 10.117 10.391 1 84.62 170 ILE B N 1
ATOM 3293 C CA . ILE B 1 170 ? -4.047 10.117 11.312 1 84.62 170 ILE B CA 1
ATOM 3294 C C . ILE B 1 170 ? -3.42 11.516 11.367 1 84.62 170 ILE B C 1
ATOM 3296 O O . ILE B 1 170 ? -3.027 11.984 12.438 1 84.62 170 ILE B O 1
ATOM 3300 N N . MET B 1 171 ? -3.414 12.188 10.266 1 79.38 171 MET B N 1
ATOM 3301 C CA . MET B 1 171 ? -2.85 13.531 10.219 1 79.38 171 MET B CA 1
ATOM 3302 C C . MET B 1 171 ? -3.695 14.508 11.023 1 79.38 171 MET B C 1
ATOM 3304 O O . MET B 1 171 ? -3.174 15.477 11.578 1 79.38 171 MET B O 1
ATOM 3308 N N . ASP B 1 172 ? -4.949 14.195 11.078 1 77.44 172 ASP B N 1
ATOM 3309 C CA . ASP B 1 172 ? -5.828 15.047 11.867 1 77.44 172 ASP B CA 1
ATOM 3310 C C . ASP B 1 172 ? -5.508 14.953 13.359 1 77.44 172 ASP B C 1
ATOM 3312 O O . ASP B 1 172 ? -5.719 15.906 14.109 1 77.44 172 ASP B O 1
ATOM 3316 N N . TYR B 1 173 ? -5.02 13.82 13.734 1 77.06 173 TYR B N 1
ATOM 3317 C CA . TYR B 1 173 ? -4.734 13.562 15.141 1 77.06 173 TYR B CA 1
ATOM 3318 C C . TYR B 1 173 ? -3.34 14.062 15.508 1 77.06 173 TYR B C 1
ATOM 3320 O O . TYR B 1 173 ? -3.057 14.32 16.688 1 77.06 173 TYR B O 1
ATOM 3328 N N . CYS B 1 174 ? -2.459 14.172 14.539 1 75.88 174 CYS B N 1
ATOM 3329 C CA . CYS B 1 174 ? -1.039 14.328 14.836 1 75.88 174 CYS B CA 1
ATOM 3330 C C . CYS B 1 174 ? -0.588 15.766 14.617 1 75.88 174 CYS B C 1
ATOM 3332 O O . CYS B 1 174 ? -1.035 16.422 13.672 1 75.88 174 CYS B O 1
ATOM 3334 N N . ALA B 1 175 ? 0.182 16.203 15.562 1 72.5 175 ALA B N 1
ATOM 3335 C CA . ALA B 1 175 ? 0.859 17.484 15.352 1 72.5 175 ALA B CA 1
ATOM 3336 C C . ALA B 1 175 ? 1.772 17.422 14.133 1 72.5 175 ALA B C 1
ATOM 3338 O O . ALA B 1 175 ? 2.273 16.359 13.773 1 72.5 175 ALA B O 1
ATOM 3339 N N . PRO B 1 176 ? 1.937 18.5 13.508 1 69.5 176 PRO B N 1
ATOM 3340 C CA . PRO B 1 176 ? 2.705 18.562 12.266 1 69.5 176 PRO B CA 1
ATOM 3341 C C . PRO B 1 176 ? 4.09 17.938 12.391 1 69.5 176 PRO B C 1
ATOM 3343 O O . PRO B 1 176 ? 4.566 17.281 11.461 1 69.5 176 PRO B O 1
ATOM 3346 N N . ARG B 1 177 ? 4.664 18.031 13.562 1 68.06 177 ARG B N 1
ATOM 3347 C CA . ARG B 1 177 ? 6.023 17.547 13.758 1 68.06 177 ARG B CA 1
ATOM 3348 C C . ARG B 1 177 ? 6.07 16.031 13.734 1 68.06 177 ARG B C 1
ATOM 3350 O O . ARG B 1 177 ? 7.082 15.438 13.352 1 68.06 177 ARG B O 1
ATOM 3357 N N . TYR B 1 178 ? 4.988 15.367 14 1 75.5 178 TYR B N 1
ATOM 3358 C CA . TYR B 1 178 ? 4.98 13.914 14.148 1 75.5 178 TYR B CA 1
ATOM 3359 C C . TYR B 1 178 ? 4.293 13.25 12.961 1 75.5 178 TYR B C 1
ATOM 3361 O O . TYR B 1 178 ? 4.16 12.023 12.922 1 75.5 178 TYR B O 1
ATOM 3369 N N . ARG B 1 179 ? 3.979 14 11.977 1 75.62 179 ARG B N 1
ATOM 3370 C CA . ARG B 1 179 ? 3.174 13.477 10.883 1 75.62 179 ARG B CA 1
ATOM 3371 C C . ARG B 1 179 ? 3.977 12.492 10.031 1 75.62 179 ARG B C 1
ATOM 3373 O O . ARG B 1 179 ? 3.473 11.438 9.648 1 75.62 179 ARG B O 1
ATOM 3380 N N . GLY B 1 180 ? 5.199 12.859 9.727 1 73.94 180 GLY B N 1
ATOM 3381 C CA . GLY B 1 180 ? 6.031 11.969 8.93 1 73.94 180 GLY B CA 1
ATOM 3382 C C . GLY B 1 180 ? 6.254 10.617 9.594 1 73.94 180 GLY B C 1
ATOM 3383 O O . GLY B 1 180 ? 6.066 9.578 8.961 1 73.94 180 GLY B O 1
ATOM 3384 N N . ALA B 1 181 ? 6.543 10.633 10.828 1 76.62 181 ALA B N 1
ATOM 3385 C CA . ALA B 1 181 ? 6.797 9.406 11.578 1 76.62 181 ALA B CA 1
ATOM 3386 C C . ALA B 1 181 ? 5.516 8.586 11.742 1 76.62 181 ALA B C 1
ATOM 3388 O O . ALA B 1 181 ? 5.539 7.359 11.633 1 76.62 181 ALA B O 1
ATOM 3389 N N . SER B 1 182 ? 4.418 9.25 12.008 1 83.56 182 SER B N 1
ATOM 3390 C CA . SER B 1 182 ? 3.139 8.57 12.195 1 83.56 182 SER B CA 1
ATOM 3391 C C . SER B 1 182 ? 2.689 7.883 10.906 1 83.56 182 SER B C 1
ATOM 3393 O O . SER B 1 182 ? 2.197 6.754 10.945 1 83.56 182 SER B O 1
ATOM 3395 N N . LEU B 1 183 ? 2.926 8.508 9.836 1 83.06 183 LEU B N 1
ATOM 3396 C CA . LEU B 1 183 ? 2.547 7.91 8.562 1 83.06 183 LEU B CA 1
ATOM 3397 C C . LEU B 1 183 ? 3.457 6.734 8.227 1 83.06 183 LEU B C 1
ATOM 3399 O O . LEU B 1 183 ? 3.008 5.738 7.648 1 83.06 183 LEU B O 1
ATOM 3403 N N . GLY B 1 184 ? 4.73 6.914 8.547 1 81.81 184 GLY B N 1
ATOM 3404 C CA . GLY B 1 184 ? 5.641 5.797 8.359 1 81.81 184 GLY B CA 1
ATOM 3405 C C . GLY B 1 184 ? 5.203 4.543 9.094 1 81.81 184 GLY B C 1
ATOM 3406 O O . GLY B 1 184 ? 5.215 3.449 8.523 1 81.81 184 GLY B O 1
ATOM 3407 N N . ILE B 1 185 ? 4.816 4.676 10.258 1 83.81 185 ILE B N 1
ATOM 3408 C CA . ILE B 1 185 ? 4.363 3.553 11.07 1 83.81 185 ILE B CA 1
ATOM 3409 C C . ILE B 1 185 ? 3.059 3 10.5 1 83.81 185 ILE B C 1
ATOM 3411 O O . ILE B 1 185 ? 2.867 1.782 10.445 1 83.81 185 ILE B O 1
ATOM 3415 N N . TYR B 1 186 ? 2.24 3.926 10.109 1 89.5 186 TYR B N 1
ATOM 3416 C CA . TYR B 1 186 ? 0.962 3.48 9.562 1 89.5 186 TYR B CA 1
ATOM 3417 C C . TYR B 1 186 ? 1.169 2.58 8.352 1 89.5 186 TYR B C 1
ATOM 3419 O O . TYR B 1 186 ? 0.489 1.561 8.203 1 89.5 186 TYR B O 1
ATOM 3427 N N . TYR B 1 187 ? 2.088 2.836 7.484 1 87.56 187 TYR B N 1
ATOM 3428 C CA . TYR B 1 187 ? 2.244 2.111 6.23 1 87.56 187 TYR B CA 1
ATOM 3429 C C . TYR B 1 187 ? 2.703 0.679 6.48 1 87.56 187 TYR B C 1
ATOM 3431 O O . TYR B 1 187 ? 2.549 -0.189 5.617 1 87.56 187 TYR B O 1
ATOM 3439 N N . SER B 1 188 ? 3.193 0.476 7.676 1 93.5 188 SER B N 1
ATOM 3440 C CA . SER B 1 188 ? 3.576 -0.884 8.047 1 93.5 188 SER B CA 1
ATOM 3441 C C . SER B 1 188 ? 2.354 -1.782 8.188 1 93.5 188 SER B C 1
ATOM 3443 O O . SER B 1 188 ? 2.428 -2.986 7.93 1 93.5 188 SER B O 1
ATOM 3445 N N . ILE B 1 189 ? 1.24 -1.204 8.484 1 95.25 189 ILE B N 1
ATOM 3446 C CA . ILE B 1 189 ? 0.068 -1.992 8.852 1 95.25 189 ILE B CA 1
ATOM 3447 C C . ILE B 1 189 ? -0.562 -2.592 7.594 1 95.25 189 ILE B C 1
ATOM 3449 O O . ILE B 1 189 ? -0.772 -3.805 7.516 1 95.25 189 ILE B O 1
ATOM 3453 N N . PRO B 1 190 ? -0.814 -1.783 6.559 1 95.88 190 PRO B N 1
ATOM 3454 C CA . PRO B 1 190 ? -1.285 -2.396 5.316 1 95.88 190 PRO B CA 1
ATOM 3455 C C . PRO B 1 190 ? -0.294 -3.408 4.746 1 95.88 190 PRO B C 1
ATOM 3457 O O . PRO B 1 190 ? -0.701 -4.449 4.223 1 95.88 190 PRO B O 1
ATOM 3460 N N . SER B 1 191 ? 0.986 -3.098 4.871 1 96.75 191 SER B N 1
ATOM 3461 C CA . SER B 1 191 ? 2.01 -4.012 4.379 1 96.75 191 SER B CA 1
ATOM 3462 C C . SER B 1 191 ? 1.975 -5.34 5.133 1 96.75 191 SER B C 1
ATOM 3464 O O . SER B 1 191 ? 2.205 -6.398 4.543 1 96.75 191 SER B O 1
ATOM 3466 N N . LEU B 1 192 ? 1.717 -5.262 6.336 1 97.56 192 LEU B N 1
ATOM 3467 C CA . LEU B 1 192 ? 1.562 -6.477 7.125 1 97.56 192 LEU B CA 1
ATOM 3468 C C . LEU B 1 192 ? 0.369 -7.293 6.641 1 97.56 192 LEU B C 1
ATOM 3470 O O . LEU B 1 192 ? 0.421 -8.523 6.613 1 97.56 192 LEU B O 1
ATOM 3474 N N . GLY B 1 193 ? -0.707 -6.602 6.367 1 97.94 193 GLY B N 1
ATOM 3475 C CA . GLY B 1 193 ? -1.839 -7.293 5.773 1 97.94 193 GLY B CA 1
ATOM 3476 C C . GLY B 1 193 ? -1.487 -8.016 4.484 1 97.94 193 GLY B C 1
ATOM 3477 O O . GLY B 1 193 ? -1.877 -9.172 4.289 1 97.94 193 GLY B O 1
ATOM 3478 N N . ALA B 1 194 ? -0.744 -7.367 3.656 1 97.12 194 ALA B N 1
ATOM 3479 C CA . ALA B 1 194 ? -0.316 -7.938 2.381 1 97.12 194 ALA B CA 1
ATOM 3480 C C . ALA B 1 194 ? 0.657 -9.094 2.596 1 97.12 194 ALA B C 1
ATOM 3482 O O . ALA B 1 194 ? 0.752 -9.992 1.762 1 97.12 194 ALA B O 1
ATOM 3483 N N . ALA B 1 195 ? 1.392 -9.008 3.691 1 97.88 195 ALA B N 1
ATOM 3484 C CA . ALA B 1 195 ? 2.332 -10.078 4.016 1 97.88 195 ALA B CA 1
ATOM 3485 C C . ALA B 1 195 ? 1.597 -11.328 4.492 1 97.88 195 ALA B C 1
ATOM 3487 O O . ALA B 1 195 ? 1.934 -12.445 4.09 1 97.88 195 ALA B O 1
ATOM 3488 N N . VAL B 1 196 ? 0.605 -11.172 5.27 1 98.12 196 VAL B N 1
ATOM 3489 C CA . VAL B 1 196 ? -0.13 -12.273 5.883 1 98.12 196 VAL B CA 1
ATOM 3490 C C . VAL B 1 196 ? -1.088 -12.891 4.863 1 98.12 196 VAL B C 1
ATOM 3492 O O . VAL B 1 196 ? -1.36 -14.086 4.902 1 98.12 196 VAL B O 1
ATOM 3495 N N . GLY B 1 197 ? -1.525 -12.125 3.93 1 98 197 GLY B N 1
ATOM 3496 C CA . GLY B 1 197 ? -2.531 -12.539 2.963 1 98 197 GLY B CA 1
ATOM 3497 C C . GLY B 1 197 ? -2.168 -13.812 2.225 1 98 197 GLY B C 1
ATOM 3498 O O . GLY B 1 197 ? -2.869 -14.82 2.336 1 98 197 GLY B O 1
ATOM 3499 N N . PRO B 1 198 ? -1.083 -13.789 1.563 1 97 198 PRO B N 1
ATOM 3500 C CA . PRO B 1 198 ? -0.709 -14.977 0.785 1 97 198 PRO B CA 1
ATOM 3501 C C . PRO B 1 198 ? -0.45 -16.203 1.659 1 97 198 PRO B C 1
ATOM 3503 O O . PRO B 1 198 ? -0.744 -17.328 1.253 1 97 198 PRO B O 1
ATOM 3506 N N . LEU B 1 199 ? 0.089 -15.984 2.85 1 96.31 199 LEU B N 1
ATOM 3507 C CA . LEU B 1 199 ? 0.329 -17.109 3.752 1 96.31 199 LEU B CA 1
ATOM 3508 C C . LEU B 1 199 ? -0.983 -17.766 4.164 1 96.31 199 LEU B C 1
ATOM 3510 O O . LEU B 1 199 ? -1.131 -18.984 4.055 1 96.31 199 LEU B O 1
ATOM 3514 N N . VAL B 1 200 ? -1.896 -17 4.57 1 97.5 200 VAL B N 1
ATOM 3515 C CA . VAL B 1 200 ? -3.211 -17.5 4.941 1 97.5 200 VAL B CA 1
ATOM 3516 C C . VAL B 1 200 ? -3.912 -18.078 3.707 1 97.5 200 VAL B C 1
ATOM 3518 O O . VAL B 1 200 ? -4.551 -19.125 3.777 1 97.5 200 VAL B O 1
ATOM 3521 N N . GLY B 1 201 ? -3.795 -17.375 2.621 1 96.94 201 GLY B N 1
ATOM 3522 C CA . GLY B 1 201 ? -4.41 -17.828 1.384 1 96.94 201 GLY B CA 1
ATOM 3523 C C . GLY B 1 201 ? -3.904 -19.188 0.93 1 96.94 201 GLY B C 1
ATOM 3524 O O . GLY B 1 201 ? -4.676 -20 0.427 1 96.94 201 GLY B O 1
ATOM 3525 N N . GLY B 1 202 ? -2.576 -19.344 1.038 1 94.5 202 GLY B N 1
ATOM 3526 C CA . GLY B 1 202 ? -2.021 -20.656 0.691 1 94.5 202 GLY B CA 1
ATOM 3527 C C . GLY B 1 202 ? -2.605 -21.781 1.508 1 94.5 202 GLY B C 1
ATOM 3528 O O . GLY B 1 202 ? -2.932 -22.844 0.965 1 94.5 202 GLY B O 1
ATOM 3529 N N . PHE B 1 203 ? -2.785 -21.547 2.768 1 95 203 PHE B N 1
ATOM 3530 C CA . PHE B 1 203 ? -3.342 -22.562 3.65 1 95 203 PHE B CA 1
ATOM 3531 C C . PHE B 1 203 ? -4.824 -22.781 3.365 1 95 203 PHE B C 1
ATOM 3533 O O . PHE B 1 203 ? -5.289 -23.906 3.293 1 95 203 PHE B O 1
ATOM 3540 N N . VAL B 1 204 ? -5.535 -21.766 3.162 1 95.81 204 VAL B N 1
ATOM 3541 C CA . VAL B 1 204 ? -6.984 -21.797 2.975 1 95.81 204 VAL B CA 1
ATOM 3542 C C . VAL B 1 204 ? -7.316 -22.469 1.64 1 95.81 204 VAL B C 1
ATOM 3544 O O . VAL B 1 204 ? -8.227 -23.297 1.559 1 95.81 204 VAL B O 1
ATOM 3547 N N . GLU B 1 205 ? -6.605 -22.078 0.627 1 94.5 205 GLU B N 1
ATOM 3548 C CA . GLU B 1 205 ? -6.84 -22.641 -0.698 1 94.5 205 GLU B CA 1
ATOM 3549 C C . GLU B 1 205 ? -6.609 -24.141 -0.701 1 94.5 205 GLU B C 1
ATOM 3551 O O . GLU B 1 205 ? -7.375 -24.891 -1.313 1 94.5 205 GLU B O 1
ATOM 3556 N N . ARG B 1 206 ? -5.582 -24.609 -0.037 1 90.62 206 ARG B N 1
ATOM 3557 C CA . ARG B 1 206 ? -5.238 -26.031 -0.001 1 90.62 206 ARG B CA 1
ATOM 3558 C C . ARG B 1 206 ? -6.266 -26.828 0.798 1 90.62 206 ARG B C 1
ATOM 3560 O O . ARG B 1 206 ? -6.621 -27.938 0.422 1 90.62 206 ARG B O 1
ATOM 3567 N N . SER B 1 207 ? -6.801 -26.234 1.794 1 93.5 207 SER B N 1
ATOM 3568 C CA . SER B 1 207 ? -7.66 -26.969 2.717 1 93.5 207 SER B CA 1
ATOM 3569 C C . SER B 1 207 ? -9.125 -26.875 2.301 1 93.5 207 SER B C 1
ATOM 3571 O O . SER B 1 207 ? -9.883 -27.828 2.449 1 93.5 207 SER B O 1
ATOM 3573 N N . PHE B 1 208 ? -9.562 -25.703 1.776 1 95.38 208 PHE B N 1
ATOM 3574 C CA . PHE B 1 208 ? -10.992 -25.484 1.625 1 95.38 208 PHE B CA 1
ATOM 3575 C C . PHE B 1 208 ? -11.328 -25.047 0.203 1 95.38 208 PHE B C 1
ATOM 3577 O O . PHE B 1 208 ? -12.508 -24.984 -0.168 1 95.38 208 PHE B O 1
ATOM 3584 N N . GLY B 1 209 ? -10.359 -24.766 -0.578 1 95.25 209 GLY B N 1
ATOM 3585 C CA . GLY B 1 209 ? -10.617 -24.297 -1.929 1 95.25 209 GLY B CA 1
ATOM 3586 C C . GLY B 1 209 ? -10.398 -22.812 -2.09 1 95.25 209 GLY B C 1
ATOM 3587 O O . GLY B 1 209 ? -10.312 -22.078 -1.102 1 95.25 209 GLY B O 1
ATOM 3588 N N . TRP B 1 210 ? -10.367 -22.391 -3.303 1 95.81 210 TRP B N 1
ATOM 3589 C CA . TRP B 1 210 ? -9.977 -21.016 -3.596 1 95.81 210 TRP B CA 1
ATOM 3590 C C . TRP B 1 210 ? -11.078 -20.031 -3.182 1 95.81 210 TRP B C 1
ATOM 3592 O O . TRP B 1 210 ? -10.797 -18.875 -2.861 1 95.81 210 TRP B O 1
ATOM 3602 N N . ARG B 1 211 ? -12.344 -20.391 -3.176 1 97.56 211 ARG B N 1
ATOM 3603 C CA . ARG B 1 211 ? -13.445 -19.5 -2.834 1 97.56 211 ARG B CA 1
ATOM 3604 C C . ARG B 1 211 ? -13.336 -19.031 -1.391 1 97.56 211 ARG B C 1
ATOM 3606 O O . ARG B 1 211 ? -13.742 -17.906 -1.068 1 97.56 211 ARG B O 1
ATOM 3613 N N . TRP B 1 212 ? -12.789 -19.844 -0.594 1 97.12 212 TRP B N 1
ATOM 3614 C CA . TRP B 1 212 ? -12.664 -19.516 0.822 1 97.12 212 TRP B CA 1
ATOM 3615 C C . TRP B 1 212 ? -11.633 -18.406 1.032 1 97.12 212 TRP B C 1
ATOM 3617 O O . TRP B 1 212 ? -11.602 -17.781 2.092 1 97.12 212 TRP B O 1
ATOM 3627 N N . THR B 1 213 ? -10.695 -18.188 0.065 1 97.75 213 THR B N 1
ATOM 3628 C CA . THR B 1 213 ? -9.844 -17 0.17 1 97.75 213 THR B CA 1
ATOM 3629 C C . THR B 1 213 ? -10.68 -15.727 0.198 1 97.75 213 THR B C 1
ATOM 3631 O O . THR B 1 213 ? -10.352 -14.773 0.907 1 97.75 213 THR B O 1
ATOM 3634 N N . GLN B 1 214 ? -11.789 -15.789 -0.54 1 98.06 214 GLN B N 1
ATOM 3635 C CA . GLN B 1 214 ? -12.68 -14.633 -0.545 1 98.06 214 GLN B CA 1
ATOM 3636 C C . GLN B 1 214 ? -13.5 -14.562 0.737 1 98.06 214 GLN B C 1
ATOM 3638 O O . GLN B 1 214 ? -13.609 -13.508 1.359 1 98.06 214 GLN B O 1
ATOM 3643 N N . TRP B 1 215 ? -14.016 -15.633 1.214 1 98.06 215 TRP B N 1
ATOM 3644 C CA . TRP B 1 215 ? -14.914 -15.672 2.359 1 98.06 215 TRP B CA 1
ATOM 3645 C C . TRP B 1 215 ? -14.172 -15.344 3.65 1 98.06 215 TRP B C 1
ATOM 3647 O O . TRP B 1 215 ? -14.719 -14.672 4.531 1 98.06 215 TRP B O 1
ATOM 3657 N N . VAL B 1 216 ? -12.992 -15.836 3.807 1 98.31 216 VAL B N 1
ATOM 3658 C CA . VAL B 1 216 ? -12.188 -15.523 4.984 1 98.31 216 VAL B CA 1
ATOM 3659 C C . VAL B 1 216 ? -11.945 -14.016 5.059 1 98.31 216 VAL B C 1
ATOM 3661 O O . VAL B 1 216 ? -12.039 -13.422 6.133 1 98.31 216 VAL B O 1
ATOM 3664 N N . ALA B 1 217 ? -11.594 -13.445 3.904 1 98.5 217 ALA B N 1
ATOM 3665 C CA . ALA B 1 217 ? -11.383 -12 3.857 1 98.5 217 ALA B CA 1
ATOM 3666 C C . ALA B 1 217 ? -12.656 -11.242 4.234 1 98.5 217 ALA B C 1
ATOM 3668 O O . ALA B 1 217 ? -12.602 -10.219 4.922 1 98.5 217 ALA B O 1
ATOM 3669 N N . VAL B 1 218 ? -13.82 -11.727 3.799 1 98.62 218 VAL B N 1
ATOM 3670 C CA . VAL B 1 218 ? -15.102 -11.109 4.125 1 98.62 218 VAL B CA 1
ATOM 3671 C C . VAL B 1 218 ? -15.336 -11.156 5.633 1 98.62 218 VAL B C 1
ATOM 3673 O O . VAL B 1 218 ? -15.672 -10.141 6.246 1 98.62 218 VAL B O 1
ATOM 3676 N N . VAL B 1 219 ? -15.125 -12.273 6.238 1 98.56 219 VAL B N 1
ATOM 3677 C CA . VAL B 1 219 ? -15.375 -12.461 7.664 1 98.56 219 VAL B CA 1
ATOM 3678 C C . VAL B 1 219 ? -14.453 -11.555 8.477 1 98.56 219 VAL B C 1
ATOM 3680 O O . VAL B 1 219 ? -14.914 -10.844 9.375 1 98.56 219 VAL B O 1
ATOM 3683 N N . ILE B 1 220 ? -13.203 -11.57 8.18 1 98.5 220 ILE B N 1
ATOM 3684 C CA . ILE B 1 220 ? -12.227 -10.766 8.914 1 98.5 220 ILE B CA 1
ATOM 3685 C C . ILE B 1 220 ? -12.578 -9.281 8.789 1 98.5 220 ILE B C 1
ATOM 3687 O O . ILE B 1 220 ? -12.562 -8.555 9.781 1 98.5 220 ILE B O 1
ATOM 3691 N N . THR B 1 221 ? -12.914 -8.883 7.547 1 98.5 221 THR B N 1
ATOM 3692 C CA . THR B 1 221 ? -13.25 -7.48 7.332 1 98.5 221 THR B CA 1
ATOM 3693 C C . THR B 1 221 ? -14.516 -7.102 8.094 1 98.5 221 THR B C 1
ATOM 3695 O O . THR B 1 221 ? -14.602 -6.016 8.672 1 98.5 221 THR B O 1
ATOM 3698 N N . CYS B 1 222 ? -15.516 -7.934 8.133 1 98.12 222 CYS B N 1
ATOM 3699 C CA . CYS B 1 222 ? -16.75 -7.68 8.867 1 98.12 222 CYS B CA 1
ATOM 3700 C C . CYS B 1 222 ? -16.469 -7.48 10.352 1 98.12 222 CYS B C 1
ATOM 3702 O O . CYS B 1 222 ? -17 -6.551 10.969 1 98.12 222 CYS B O 1
ATOM 3704 N N . VAL B 1 223 ? -15.664 -8.32 10.93 1 98.06 223 VAL B N 1
ATOM 3705 C CA . VAL B 1 223 ? -15.344 -8.258 12.352 1 98.06 223 VAL B CA 1
ATOM 3706 C C . VAL B 1 223 ? -14.609 -6.961 12.664 1 98.06 223 VAL B C 1
ATOM 3708 O O . VAL B 1 223 ? -14.906 -6.293 13.656 1 98.06 223 VAL B O 1
ATOM 3711 N N . LEU B 1 224 ? -13.695 -6.551 11.797 1 97.62 224 LEU B N 1
ATOM 3712 C CA . LEU B 1 224 ? -12.875 -5.371 12.047 1 97.62 224 LEU B CA 1
ATOM 3713 C C . LEU B 1 224 ? -13.641 -4.094 11.711 1 97.62 224 LEU B C 1
ATOM 3715 O O . LEU B 1 224 ? -13.234 -3 12.109 1 97.62 224 LEU B O 1
ATOM 3719 N N . TYR B 1 225 ? -14.734 -4.266 10.961 1 96.94 225 TYR B N 1
ATOM 3720 C CA . TYR B 1 225 ? -15.586 -3.139 10.594 1 96.94 225 TYR B CA 1
ATOM 3721 C C . TYR B 1 225 ? -16.422 -2.674 11.781 1 96.94 225 TYR B C 1
ATOM 3723 O O . TYR B 1 225 ? -16.719 -1.483 11.914 1 96.94 225 TYR B O 1
ATOM 3731 N N . ILE B 1 226 ? -16.766 -3.441 12.727 1 95.69 226 ILE B N 1
ATOM 3732 C CA . ILE B 1 226 ? -17.703 -3.182 13.82 1 95.69 226 ILE B CA 1
ATOM 3733 C C . ILE B 1 226 ? -17.156 -2.059 14.703 1 95.69 226 ILE B C 1
ATOM 3735 O O . ILE B 1 226 ? -17.859 -1.083 14.977 1 95.69 226 ILE B O 1
ATOM 3739 N N . PRO B 1 227 ? -15.891 -2.107 15.164 1 93.69 227 PRO B N 1
ATOM 3740 C CA . PRO B 1 227 ? -15.398 -1.026 16.031 1 93.69 227 PRO B CA 1
ATOM 3741 C C . PRO B 1 227 ? -15.383 0.327 15.32 1 93.69 227 PRO B C 1
ATOM 3743 O O . PRO B 1 227 ? -15.438 1.371 15.977 1 93.69 227 PRO B O 1
ATOM 3746 N N . VAL B 1 228 ? -15.258 0.329 14.055 1 92.5 228 VAL B N 1
ATOM 3747 C CA . VAL B 1 228 ? -15.18 1.568 13.289 1 92.5 228 VAL B CA 1
ATOM 3748 C C . VAL B 1 228 ? -16.516 2.305 13.352 1 92.5 228 VAL B C 1
ATOM 3750 O O . VAL B 1 228 ? -16.547 3.537 13.312 1 92.5 228 VAL B O 1
ATOM 3753 N N . LEU B 1 229 ? -17.609 1.593 13.492 1 90.31 229 LEU B N 1
ATOM 3754 C CA . LEU B 1 229 ? -18.953 2.178 13.57 1 90.31 229 LEU B CA 1
ATOM 3755 C C . LEU B 1 229 ? -19.094 3.014 14.836 1 90.31 229 LEU B C 1
ATOM 3757 O O . LEU B 1 229 ? -19.969 3.893 14.906 1 90.31 229 LEU B O 1
ATOM 3761 N N . PHE B 1 230 ? -18.172 2.865 15.773 1 85.31 230 PHE B N 1
ATOM 3762 C CA . PHE B 1 230 ? -18.312 3.555 17.047 1 85.31 230 PHE B CA 1
ATOM 3763 C C . PHE B 1 230 ? -17.25 4.637 17.188 1 85.31 230 PHE B C 1
ATOM 3765 O O . PHE B 1 230 ? -17.125 5.258 18.25 1 85.31 230 PHE B O 1
ATOM 3772 N N . THR B 1 231 ? -16.531 4.879 16.234 1 81.44 231 THR B N 1
ATOM 3773 C CA . THR B 1 231 ? -15.5 5.918 16.297 1 81.44 231 THR B CA 1
ATOM 3774 C C . THR B 1 231 ? -16.125 7.301 16.125 1 81.44 231 THR B C 1
ATOM 3776 O O . THR B 1 231 ? -17.25 7.418 15.633 1 81.44 231 THR B O 1
ATOM 3779 N N . ARG B 1 232 ? -15.383 8.359 16.594 1 74.88 232 ARG B N 1
ATOM 3780 C CA . ARG B 1 232 ? -15.852 9.742 16.5 1 74.88 232 ARG B CA 1
ATOM 3781 C C . ARG B 1 232 ? -15.312 10.422 15.25 1 74.88 232 ARG B C 1
ATOM 3783 O O . ARG B 1 232 ? -14.305 9.984 14.688 1 74.88 232 ARG B O 1
ATOM 3790 N N . GLU B 1 233 ? -16 11.391 14.852 1 71.81 233 GLU B N 1
ATOM 3791 C CA . GLU B 1 233 ? -15.609 12.156 13.672 1 71.81 233 GLU B CA 1
ATOM 3792 C C . GLU B 1 233 ? -14.391 13.031 13.969 1 71.81 233 GLU B C 1
ATOM 3794 O O . GLU B 1 233 ? -14.32 13.672 15.016 1 71.81 233 GLU B O 1
ATOM 3799 N N . THR B 1 234 ? -13.406 12.977 13.07 1 67.56 234 THR B N 1
ATOM 3800 C CA . THR B 1 234 ? -12.164 13.688 13.336 1 67.56 234 THR B CA 1
ATOM 3801 C C . THR B 1 234 ? -12 14.859 12.375 1 67.56 234 THR B C 1
ATOM 3803 O O . THR B 1 234 ? -11.211 15.773 12.641 1 67.56 234 THR B O 1
ATOM 3806 N N . TYR B 1 235 ? -12.711 14.914 11.336 1 66.5 235 TYR B N 1
ATOM 3807 C CA . TYR B 1 235 ? -12.492 15.938 10.32 1 66.5 235 TYR B CA 1
ATOM 3808 C C . TYR B 1 235 ? -12.969 17.297 10.797 1 66.5 235 TYR B C 1
ATOM 3810 O O . TYR B 1 235 ? -14.156 17.484 11.07 1 66.5 235 TYR B O 1
ATOM 3818 N N . LYS B 1 236 ? -12.047 18.188 10.906 1 60.09 236 LYS B N 1
ATOM 3819 C CA . LYS B 1 236 ? -12.273 19.516 11.469 1 60.09 236 LYS B CA 1
ATOM 3820 C C . LYS B 1 236 ? -13.477 20.203 10.812 1 60.09 236 LYS B C 1
ATOM 3822 O O . LYS B 1 236 ? -14.359 20.719 11.508 1 60.09 236 LYS B O 1
ATOM 3827 N N . LYS B 1 237 ? -13.391 20.188 9.445 1 59.41 237 LYS B N 1
ATOM 3828 C CA . LYS B 1 237 ? -14.43 20.938 8.742 1 59.41 237 LYS B CA 1
ATOM 3829 C C . LYS B 1 237 ? -15.82 20.422 9.125 1 59.41 237 LYS B C 1
ATOM 3831 O O . LYS B 1 237 ? -16.75 21.219 9.32 1 59.41 237 LYS B O 1
ATOM 3836 N N . VAL B 1 238 ? -15.836 19.25 9.195 1 58.62 238 VAL B N 1
ATOM 3837 C CA . VAL B 1 238 ? -17.141 18.688 9.492 1 58.62 238 VAL B CA 1
ATOM 3838 C C . VAL B 1 238 ? -17.469 18.891 10.969 1 58.62 238 VAL B C 1
ATOM 3840 O O . VAL B 1 238 ? -18.609 19.203 11.32 1 58.62 238 VAL B O 1
ATOM 3843 N N . VAL B 1 239 ? -16.453 18.781 11.766 1 61.38 239 VAL B N 1
ATOM 3844 C CA . VAL B 1 239 ? -16.672 18.953 13.195 1 61.38 239 VAL B CA 1
ATOM 3845 C C . VAL B 1 239 ? -17.125 20.391 13.477 1 61.38 239 VAL B C 1
ATOM 3847 O O . VAL B 1 239 ? -18.078 20.609 14.227 1 61.38 239 VAL B O 1
ATOM 3850 N N . LEU B 1 240 ? -16.516 21.25 12.766 1 56.12 240 LEU B N 1
ATOM 3851 C CA . LEU B 1 240 ? -16.828 22.672 12.984 1 56.12 240 LEU B CA 1
ATOM 3852 C C . LEU B 1 240 ? -18.172 23.016 12.359 1 56.12 240 LEU B C 1
ATOM 3854 O O . LEU B 1 240 ? -18.906 23.859 12.898 1 56.12 240 LEU B O 1
ATOM 3858 N N . ARG B 1 241 ? -18.406 22.438 11.211 1 58.47 241 ARG B N 1
ATOM 3859 C CA . ARG B 1 241 ? -19.703 22.672 10.578 1 58.47 241 ARG B CA 1
ATOM 3860 C C . ARG B 1 241 ? -20.828 22.156 11.453 1 58.47 241 ARG B C 1
ATOM 3862 O O . ARG B 1 241 ? -21.844 22.828 11.625 1 58.47 241 ARG B O 1
ATOM 3869 N N . ARG B 1 242 ? -20.656 21.031 11.922 1 57.34 242 ARG B N 1
ATOM 3870 C CA . ARG B 1 242 ? -21.688 20.469 12.797 1 57.34 242 ARG B CA 1
ATOM 3871 C C . ARG B 1 242 ? -21.859 21.312 14.047 1 57.34 242 ARG B C 1
ATOM 3873 O O . ARG B 1 242 ? -22.984 21.484 14.531 1 57.34 242 ARG B O 1
ATOM 3880 N N . ARG B 1 243 ? -20.703 21.75 14.539 1 56 243 ARG B N 1
ATOM 3881 C CA . ARG B 1 243 ? -20.75 22.625 15.703 1 56 243 ARG B CA 1
ATOM 3882 C C . ARG B 1 243 ? -21.484 23.922 15.391 1 56 243 ARG B C 1
ATOM 3884 O O . ARG B 1 243 ? -22.297 24.391 16.188 1 56 243 ARG B O 1
ATOM 3891 N N . ALA B 1 244 ? -21.219 24.469 14.25 1 56.16 244 ALA B N 1
ATOM 3892 C CA . ALA B 1 244 ? -21.875 25.703 13.828 1 56.16 244 ALA B CA 1
ATOM 3893 C C . ALA B 1 244 ? -23.391 25.5 13.695 1 56.16 244 ALA B C 1
ATOM 3895 O O . ALA B 1 244 ? -24.172 26.359 14.094 1 56.16 244 ALA B O 1
ATOM 3896 N N . ILE B 1 245 ? -23.766 24.422 13.141 1 56.91 245 ILE B N 1
ATOM 3897 C CA . ILE B 1 245 ? -25.188 24.109 12.992 1 56.91 245 ILE B CA 1
ATOM 3898 C C . ILE B 1 245 ? -25.828 23.953 14.375 1 56.91 245 ILE B C 1
ATOM 3900 O O . ILE B 1 245 ? -26.938 24.453 14.609 1 56.91 245 ILE B O 1
ATOM 3904 N N . ARG B 1 246 ? -25.031 23.328 15.18 1 57.44 246 ARG B N 1
ATOM 3905 C CA . ARG B 1 246 ? -25.547 23.125 16.531 1 57.44 246 ARG B CA 1
ATOM 3906 C C . ARG B 1 246 ? -25.672 24.469 17.266 1 57.44 246 ARG B C 1
ATOM 3908 O O . ARG B 1 246 ? -26.578 24.641 18.078 1 57.44 246 ARG B O 1
ATOM 3915 N N . MET B 1 247 ? -24.719 25.375 16.875 1 55.28 247 MET B N 1
ATOM 3916 C CA . MET B 1 247 ? -24.75 26.688 17.5 1 55.28 247 MET B CA 1
ATOM 3917 C C . MET B 1 247 ? -25.734 27.594 16.797 1 55.28 247 MET B C 1
ATOM 3919 O O . MET B 1 247 ? -25.891 28.766 17.172 1 55.28 247 MET B O 1
ATOM 3923 N N . GLY B 1 248 ? -26.484 27.062 15.891 1 51.91 248 GLY B N 1
ATOM 3924 C CA . GLY B 1 248 ? -27.5 27.828 15.195 1 51.91 248 GLY B CA 1
ATOM 3925 C C . GLY B 1 248 ? -26.922 28.766 14.141 1 51.91 248 GLY B C 1
ATOM 3926 O O . GLY B 1 248 ? -27.578 29.703 13.703 1 51.91 248 GLY B O 1
ATOM 3927 N N . LEU B 1 249 ? -25.578 28.844 13.906 1 49.22 249 LEU B N 1
ATOM 3928 C CA . LEU B 1 249 ? -24.922 29.719 12.938 1 49.22 249 LEU B CA 1
ATOM 3929 C C . LEU B 1 249 ? -24.969 29.109 11.539 1 49.22 249 LEU B C 1
ATOM 3931 O O . LEU B 1 249 ? -24.406 29.672 10.594 1 49.22 249 LEU B O 1
ATOM 3935 N N . GLY B 1 250 ? -25.375 28 11.312 1 44.78 250 GLY B N 1
ATOM 3936 C CA . GLY B 1 250 ? -25.328 27.25 10.07 1 44.78 250 GLY B CA 1
ATOM 3937 C C . GLY B 1 250 ? -25.906 28.016 8.891 1 44.78 250 GLY B C 1
ATOM 3938 O O . GLY B 1 250 ? -25.375 27.953 7.781 1 44.78 250 GLY B O 1
ATOM 3939 N N . ASP B 1 251 ? -27.203 28.453 8.875 1 41.12 251 ASP B N 1
ATOM 3940 C CA . ASP B 1 251 ? -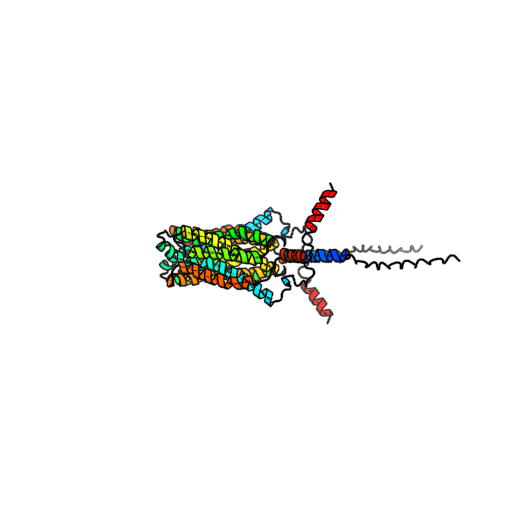27.984 28.953 7.742 1 41.12 251 ASP B CA 1
ATOM 3941 C C . ASP B 1 251 ? -27.547 30.375 7.367 1 41.12 251 ASP B C 1
ATOM 3943 O O . ASP B 1 251 ? -27.922 30.891 6.309 1 41.12 251 ASP B O 1
ATOM 3947 N N . SER B 1 252 ? -27.234 31.328 8.305 1 37.31 252 SER B N 1
ATOM 3948 C CA . SER B 1 252 ? -27.281 32.75 7.992 1 37.31 252 SER B CA 1
ATOM 3949 C C . SER B 1 252 ? -26.094 33.156 7.133 1 37.31 252 SER B C 1
ATOM 3951 O O . SER B 1 252 ? -26.109 34.25 6.531 1 37.31 252 SER B O 1
ATOM 3953 N N . SER B 1 253 ? -24.938 32.625 7.215 1 37.97 253 SER B N 1
ATOM 3954 C CA . SER B 1 253 ? -23.797 33.188 6.492 1 37.97 253 SER B CA 1
ATOM 3955 C C . SER B 1 253 ? -23.891 32.875 5 1 37.97 253 SER B C 1
ATOM 3957 O O . SER B 1 253 ? -23.109 33.406 4.203 1 37.97 253 SER B O 1
ATOM 3959 N N . SER B 1 254 ? -24.594 31.891 4.52 1 36.84 254 SER B N 1
ATOM 3960 C CA . SER B 1 254 ? -24.938 31.875 3.102 1 36.84 254 SER B CA 1
ATOM 3961 C C . SER B 1 254 ? -25.797 33.094 2.723 1 36.84 254 SER B C 1
ATOM 3963 O O . SER B 1 254 ? -25.797 33.5 1.568 1 36.84 254 SER B O 1
ATOM 3965 N N . GLN B 1 255 ? -26.594 33.656 3.672 1 34.31 255 GLN B N 1
ATOM 3966 C CA . GLN B 1 255 ? -27.422 34.812 3.311 1 34.31 255 GLN B CA 1
ATOM 3967 C C . GLN B 1 255 ? -26.609 36.094 3.348 1 34.31 255 GLN B C 1
ATOM 3969 O O . GLN B 1 255 ? -26.812 37 2.527 1 34.31 255 GLN B O 1
ATOM 3974 N N . HIS B 1 256 ? -25.75 36.375 4.324 1 36.56 256 HIS B N 1
ATOM 3975 C CA . HIS B 1 256 ? -25.203 37.75 4.41 1 36.56 256 HIS B CA 1
ATOM 3976 C C . HIS B 1 256 ? -24.062 37.938 3.41 1 36.56 256 HIS B C 1
ATOM 3978 O O . HIS B 1 256 ? -23.766 39.062 3.021 1 36.56 256 HIS B O 1
ATOM 3984 N N . THR B 1 257 ? -23.266 36.938 3.027 1 36.62 257 THR B N 1
ATOM 3985 C CA . THR B 1 257 ? -22.281 37.25 1.993 1 36.62 257 THR B CA 1
ATOM 3986 C C . THR B 1 257 ? -22.969 37.5 0.653 1 36.62 257 THR B C 1
ATOM 3988 O O . THR B 1 257 ? -22.391 38.125 -0.236 1 36.62 257 THR B O 1
ATOM 3991 N N . THR B 1 258 ? -24.188 37.062 0.503 1 36.25 258 THR B N 1
ATOM 3992 C CA . THR B 1 258 ? -24.938 37.531 -0.665 1 36.25 258 THR B CA 1
ATOM 3993 C C . THR B 1 258 ? -25.359 38.969 -0.496 1 36.25 258 THR B C 1
ATOM 3995 O O . THR B 1 258 ? -25.359 39.75 -1.457 1 36.25 258 THR B O 1
ATOM 3998 N N . VAL B 1 259 ? -25.688 39.438 0.727 1 35.72 259 VAL B N 1
ATOM 3999 C CA . VAL B 1 259 ? -26.172 40.781 0.852 1 35.72 259 VAL B CA 1
ATOM 4000 C C . VAL B 1 259 ? -25 41.781 0.734 1 35.72 259 VAL B C 1
ATOM 4002 O O . VAL B 1 259 ? -25.125 42.844 0.128 1 35.72 259 VAL B O 1
ATOM 4005 N N . ALA B 1 260 ? -23.891 41.562 1.283 1 37.5 260 ALA B N 1
ATOM 4006 C CA . ALA B 1 260 ? -22.812 42.562 1.152 1 37.5 260 ALA B CA 1
ATOM 4007 C C . ALA B 1 260 ? -22.328 42.625 -0.291 1 37.5 260 ALA B C 1
ATOM 4009 O O . ALA B 1 260 ? -21.875 43.688 -0.735 1 37.5 260 ALA B O 1
ATOM 4010 N N . ARG B 1 261 ? -22.359 41.594 -1.095 1 36.88 261 ARG B N 1
ATOM 4011 C CA . ARG B 1 261 ? -22.031 41.75 -2.506 1 36.88 261 ARG B CA 1
ATOM 4012 C C . ARG B 1 261 ? -23.125 42.5 -3.248 1 36.88 261 ARG B C 1
ATOM 4014 O O . ARG B 1 261 ? -22.875 43.094 -4.297 1 36.88 261 ARG B O 1
ATOM 4021 N N . THR B 1 262 ? -24.344 42.469 -2.752 1 35.16 262 THR B N 1
ATOM 4022 C CA . THR B 1 262 ? -25.328 43.25 -3.484 1 35.16 262 THR B CA 1
ATOM 4023 C C . THR B 1 262 ? -25.141 44.75 -3.217 1 35.16 262 THR B C 1
ATOM 4025 O O . THR B 1 262 ? -25.5 45.594 -4.051 1 35.16 262 THR B O 1
ATOM 4028 N N . ILE B 1 263 ? -24.75 45.156 -2.037 1 34.72 263 ILE B N 1
ATOM 4029 C CA . ILE B 1 263 ? -24.719 46.594 -1.853 1 34.72 263 ILE B CA 1
ATOM 4030 C C . ILE B 1 263 ? -23.5 47.188 -2.564 1 34.72 263 ILE B C 1
ATOM 4032 O O . ILE B 1 263 ? -23.469 48.406 -2.84 1 34.72 263 ILE B O 1
ATOM 4036 N N . ARG B 1 264 ? -22.391 46.469 -2.715 1 35.09 264 ARG B N 1
ATOM 4037 C CA . ARG B 1 264 ? -21.281 47.188 -3.326 1 35.09 264 ARG B CA 1
ATOM 4038 C C . ARG B 1 264 ? -21.469 47.312 -4.836 1 35.09 264 ARG B C 1
ATOM 4040 O O . ARG B 1 264 ? -20.609 47.875 -5.531 1 35.09 264 ARG B O 1
ATOM 4047 N N . HIS B 1 265 ? -22.625 46.719 -5.43 1 28.56 265 HIS B N 1
ATOM 4048 C CA . HIS B 1 265 ? -22.875 47.312 -6.734 1 28.56 265 HIS B CA 1
ATOM 4049 C C . HIS B 1 265 ? -23.906 48.438 -6.637 1 28.56 265 HIS B C 1
ATOM 4051 O O . HIS B 1 265 ? -24.875 48.344 -5.887 1 28.56 265 HIS B O 1
#

Nearest PDB structures (foldseek):
  4zow-assembly1_A  TM=8.810E-01  e=3.729E-04  Escherichia coli K-12
  8tth-assembly1_A  TM=9.123E-01  e=7.677E-04  Staphylococcus aureus
  7yr5-assembly1_A  TM=8.723E-01  e=6.477E-04  Homo sapiens
  6e9n-assembly2_B  TM=8.434E-01  e=7.357E-04  Escherichia coli
  7ckr-assembly1_A  TM=8.673E-01  e=1.721E-03  Homo sapiens

Secondary structure (DSSP, 8-state):
------------------------HHHHHHHHHHHHS-SSTT-TTSGGGS-HHHHHHHHHHHHHHHHHHHHHHHTTGGGHHHHHHHTT--TTGGGHHHHHHHHHHHTTHHHHHHHHHHH-HHHHHHHHHHHHHHHHHHHHT--SHHHHHHHHHHHHHHHHHHHHHHHHHHHHHS-GGGHHHHHHHHHHHHHHHHHHHHHHHHHHHHHH-THHHHHHHHHHHHHHHGGGGGPPP--HHHHHHHHHHHTT-TTHHHHHHHHHHHHT-/------------------------HHHHHHHHHHHHS-SSTT-TTSGGGS-HHHHHHHHHHHHHHHHHHHHHHHTTGGGHHHHHHHTT--TTGGGHHHHHHHHHHHTTHHHHHHHHHHH-HHHHHHHHHHHHHHHHHHHHT--SHHHHHHHHHHHHHHHHHHHHHHHHHHHHHS-GGGHHHHHHHHHHHHHHHHHHHHHHHHHHHHHH-THHHHHHHHHHHHHHHGGGGGPPP--HHHHHHHHHHHTT-TTHHHHHHHHHHHHT-

Foldseek 3Di:
DPPPPPDPDPPPPPPPPPPPPPPPPVRVVLVVCVLQDPNDPCRCLQLLNDDPVQNVLLLVLLLLLLLLLLLLLQLLVLQLVVQCVQQVHDSVLSCLLSVLLVVLLVLQCVQQVVCCVVPNLLCLLLPLLVVLLVLLLQLLVDNHSVSNNVSSNNNSNSSNSSNVSSLVLQVSNDDPVCSVVSSVVSVVSNVVSNVVNNVVSNVCCVPPRSSVSSVVSSVSSVVSSVSSVVHDTRDPVVSSQVVCVVVVNNPPVVPVVVVVVVVVD/DPPPPPDPPDPPPPPPPPPPPPPPPVRVVLVVCVLQDPNDPCRCLQLLNDDPVQNVLLLVLLLLLLLLLLLLLQLLVLQLVVQCVQQVHDSVLSCLLSVLLVVLLVLQCVQQVVCCVVPNLLCLLLPLLVVLLVLLLQLLVDNHSVSNNVSSNNNSNSSNSSNVSSLVLVVSNDDPVCSVVSSVVSVVSNVVSNVVNNVVSNVCCVPPRSSVSSVVSSVSSVVSSVSSVVHDTRDSVVSSQVVCVVVVNNPPVVPVVVVVVVVVD

Radius of gyration: 32.56 Å; Cα contacts (8 Å, |Δi|>4): 814; chains: 2; bounding box: 135×111×70 Å

Sequence (530 aa):
MASSVSFPRSEMVQVNTISQHEPTISQTITRINAAYDWTGPNDPSNPRNFSLLTKTLSIASITSLAWASCFAGAIYAPAQTAVSHEFHQGRLPSVLPLSLYNLGMACGPLVGAPLSETYGRKTVYVATTPIFLAFLLGSGFANGIVSLSICRFFAGMFASPNVNNTSATIMDYCAPRYRGASLGIYYSIPSLGAAVGPLVGGFVERSFGWRWTQWVAVVITCVLYIPVLFTRETYKKVVLRRRAIRMGLGDSSSQHTTVARTIRHMASSVSFPRSEMVQVNTISQHEPTISQTIT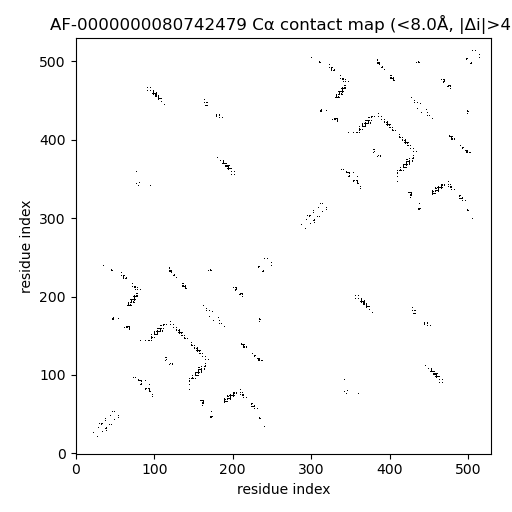RINAAYDWTGPNDPSNPRNFSLLTKTLSIASITSLAWASCFAGAIYAPAQTAVSHEFHQGRLPSVLPLSLYNLGMACGPLVGAPLSETYGRKTVYVATTPIFLAFLLGSGFANGIVSLSICRFFAGMFASPNVNNTSATIMDYCAPRYRGASLGIYYSIPSLGAAVGPLVGGFVERSFGWRWTQWVAVVITCVLYIPVLFTRETYKKVVLRRRAIRMGLGDSSSQHTTVARTIRH

Solvent-accessible surface area (backbone atoms only — not comparable to full-atom values): 26485 Å² total; per-residue (Å²): 137,82,78,76,79,75,73,78,79,77,76,75,74,76,74,73,73,72,70,72,72,63,73,48,69,66,54,50,48,48,50,50,42,37,36,73,39,75,73,46,93,74,28,70,84,37,51,66,47,43,54,68,65,59,48,50,51,42,50,50,25,41,46,46,36,17,15,37,41,32,19,48,52,27,13,49,51,61,26,28,66,61,49,13,60,74,63,73,44,56,70,63,65,36,40,39,36,52,17,28,16,26,39,14,27,27,51,4,42,77,56,33,48,62,41,32,74,74,65,17,54,53,50,38,51,65,59,31,45,58,54,14,46,52,23,36,52,46,32,39,66,39,89,38,66,66,54,24,20,51,23,25,18,51,15,19,24,32,30,22,33,36,46,42,49,39,58,38,52,52,47,58,48,39,56,79,89,46,35,50,60,52,49,24,56,50,54,18,41,34,24,39,19,33,15,48,10,22,56,52,13,37,55,37,26,74,74,70,29,54,45,46,31,34,49,52,36,44,51,54,38,54,62,41,46,56,61,46,76,70,47,76,76,54,38,57,69,49,52,28,48,52,47,23,44,72,69,67,57,54,72,56,62,71,50,50,61,52,47,59,58,52,65,78,98,135,84,80,78,80,76,73,79,77,78,76,75,75,74,71,73,73,73,71,71,72,64,72,48,68,64,52,49,47,48,50,49,43,36,37,74,39,76,74,44,93,73,29,71,84,37,52,64,48,44,54,68,66,60,48,50,51,41,50,50,24,42,48,46,37,17,15,39,42,31,18,49,51,27,13,49,52,61,26,28,66,60,50,12,60,74,62,72,46,55,71,63,65,36,40,40,35,54,17,29,15,26,39,16,27,27,50,5,41,76,54,35,47,62,39,30,76,73,65,17,54,52,50,39,51,66,59,30,43,59,55,14,46,50,24,36,51,45,31,38,67,39,90,38,64,66,55,23,20,53,22,24,18,51,16,18,23,31,31,23,32,35,48,43,48,39,57,38,52,51,48,57,48,38,56,78,89,48,35,50,59,51,49,26,56,50,53,19,41,33,25,38,18,32,15,48,11,22,56,52,13,36,53,37,27,75,74,70,30,54,48,45,30,34,48,52,37,44,52,54,39,55,63,41,46,56,61,46,76,70,47,75,74,54,37,57,69,48,53,28,49,52,47,23,43,72,68,67,56,56,72,55,63,74,52,49,63,52,49,59,61,52,66,79,99

Organism: Fusarium oxysporum (strain Fo5176) (NCBI:txid660025)

InterPro domains:
  IPR011701 Major facilitator superfamily [PF07690] (65-239)
  IPR020846 Major facilitator superfamily domain [PS50850] (58-265)
  IPR036259 MFS transporter superfamily [G3DSA:1.20.1250.20] (53-254)
  IPR036259 MFS transporter superfamily [SSF103473] (41-243)